Protein AF-0000000078803907 (afdb_homodimer)

Nearest PDB structures (fol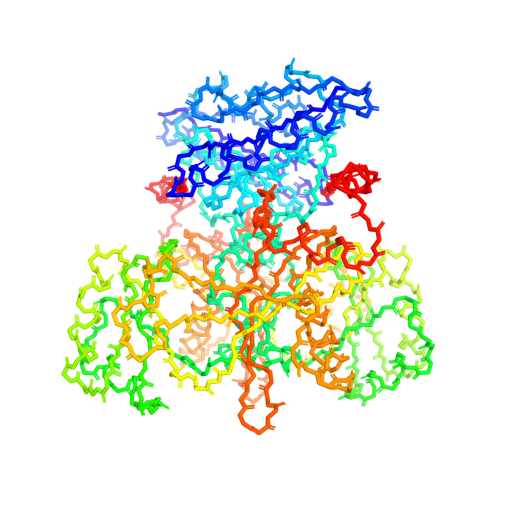dseek):
  5bpf-assembly1_B  TM=9.137E-01  e=2.387E-39  Yersinia pestis
  8evy-assembly1_B  TM=9.140E-01  e=1.406E-37  Pseudomonas aeruginosa PAO1
  3q1k-assembly2_D  TM=8.598E-01  e=1.521E-32  Salmonella enterica subsp. enterica serovar Typhimurium
  3q1k-assembly1_A  TM=8.649E-01  e=7.969E-32  Salmonella enterica subsp. enterica serovar Typhimurium
  3r5x-assembly1_B  TM=9.016E-01  e=1.492E-30  Bacillus anthracis

Structure (mmCIF, N/CA/C/O backbone):
data_AF-0000000078803907-model_v1
#
loop_
_entity.id
_entity.type
_entity.pdbx_description
1 polymer 'D-alanine--D-alanine ligase'
#
loop_
_atom_site.group_PDB
_atom_site.id
_atom_site.type_symbol
_atom_site.label_atom_id
_atom_site.label_alt_id
_atom_site.label_comp_id
_atom_site.label_asym_id
_atom_site.label_entity_id
_atom_site.label_seq_id
_atom_site.pdbx_PDB_ins_code
_atom_site.Cartn_x
_atom_site.Cartn_y
_atom_site.Cartn_z
_atom_site.occupancy
_atom_site.B_iso_or_equiv
_atom_site.auth_seq_id
_atom_site.auth_comp_id
_atom_site.auth_asym_id
_atom_site.auth_atom_id
_atom_site.pdbx_PDB_model_num
ATOM 1 N N . MET A 1 1 ? -26.812 18.094 5.645 1 97.12 1 MET A N 1
ATOM 2 C CA . MET A 1 1 ? -26.328 16.75 5.332 1 97.12 1 MET A CA 1
ATOM 3 C C . MET A 1 1 ? -26.141 15.938 6.609 1 97.12 1 MET A C 1
ATOM 5 O O . MET A 1 1 ? -26 16.5 7.695 1 97.12 1 MET A O 1
ATOM 9 N N . ARG A 1 2 ? -26.312 14.688 6.508 1 98.19 2 ARG A N 1
ATOM 10 C CA . ARG A 1 2 ? -25.984 13.766 7.586 1 98.19 2 ARG A CA 1
ATOM 11 C C . ARG A 1 2 ? -24.531 13.305 7.484 1 98.19 2 ARG A C 1
ATOM 13 O O . ARG A 1 2 ? -24.188 12.523 6.594 1 98.19 2 ARG A O 1
ATOM 20 N N . ILE A 1 3 ? -23.734 13.812 8.391 1 98.81 3 ILE A N 1
ATOM 21 C CA . ILE A 1 3 ? -22.312 13.539 8.336 1 98.81 3 ILE A CA 1
ATOM 22 C C . ILE A 1 3 ? -21.922 12.578 9.461 1 98.81 3 ILE A C 1
ATOM 24 O O . ILE A 1 3 ? -22.141 12.875 10.641 1 98.81 3 ILE A O 1
ATOM 28 N N . GLY A 1 4 ? -21.422 11.375 9.102 1 98.81 4 GLY A N 1
ATOM 29 C CA . GLY A 1 4 ? -20.875 10.469 10.109 1 98.81 4 GLY A CA 1
ATOM 30 C C . GLY A 1 4 ? -19.484 10.852 10.555 1 98.81 4 GLY A C 1
ATOM 31 O O . GLY A 1 4 ? -18.625 11.172 9.734 1 98.81 4 GLY A O 1
ATOM 32 N N . VAL A 1 5 ? -19.266 10.906 11.836 1 98.81 5 VAL A N 1
ATOM 33 C CA . VAL A 1 5 ? -17.938 11.109 12.383 1 98.81 5 VAL A CA 1
ATOM 34 C C . VAL A 1 5 ? -17.469 9.844 13.094 1 98.81 5 VAL A C 1
ATOM 36 O O . VAL A 1 5 ? -18.016 9.461 14.125 1 98.81 5 VAL A O 1
ATOM 39 N N . LEU A 1 6 ? -16.5 9.18 12.484 1 98.62 6 LEU A N 1
ATOM 40 C CA . LEU A 1 6 ? -15.883 8.008 13.102 1 98.62 6 LEU A CA 1
ATOM 41 C C . LEU A 1 6 ? -14.742 8.414 14.023 1 98.62 6 LEU A C 1
ATOM 43 O O . LEU A 1 6 ? -13.742 8.977 13.57 1 98.62 6 LEU A O 1
ATOM 47 N N . TYR A 1 7 ? -14.852 8.18 15.289 1 98 7 TYR A N 1
ATOM 48 C CA . TYR A 1 7 ? -13.844 8.555 16.266 1 98 7 TYR A CA 1
ATOM 49 C C . TYR A 1 7 ? -13.789 7.547 17.406 1 98 7 TYR A C 1
ATOM 51 O O . TYR A 1 7 ? -14.617 6.633 17.484 1 98 7 TYR A O 1
ATOM 59 N N . GLY A 1 8 ? -12.742 7.656 18.281 1 97.12 8 GLY A N 1
ATOM 60 C CA . GLY A 1 8 ? -12.539 6.699 19.359 1 97.12 8 GLY A CA 1
ATOM 61 C C . GLY A 1 8 ? -11.789 5.461 18.906 1 97.12 8 GLY A C 1
ATOM 62 O O . GLY A 1 8 ? -10.594 5.527 18.609 1 97.12 8 GLY A O 1
ATOM 63 N N . GLY A 1 9 ? -12.57 4.398 18.781 1 93.94 9 GLY A N 1
ATOM 64 C CA . GLY A 1 9 ? -11.93 3.145 18.406 1 93.94 9 GLY A CA 1
ATOM 65 C C . GLY A 1 9 ? -11.133 2.531 19.547 1 93.94 9 GLY A C 1
ATOM 66 O O . GLY A 1 9 ? -11.344 2.869 20.719 1 93.94 9 GLY A O 1
ATOM 67 N N . ASP A 1 10 ? -10.203 1.534 19.172 1 90.38 10 ASP A N 1
ATOM 68 C CA . ASP A 1 10 ? -9.539 0.764 20.219 1 90.38 10 ASP A CA 1
ATOM 69 C C . ASP A 1 10 ? -8.023 0.922 20.141 1 90.38 10 ASP A C 1
ATOM 71 O O . ASP A 1 10 ? -7.285 0.237 20.859 1 90.38 10 ASP A O 1
ATOM 75 N N . SER A 1 11 ? -7.602 1.805 19.344 1 86.56 11 SER A N 1
ATOM 76 C CA . SER A 1 11 ? -6.16 1.993 19.219 1 86.56 11 SER A CA 1
ATOM 77 C C . SER A 1 11 ? -5.594 2.68 20.469 1 86.56 11 SER A C 1
ATOM 79 O O . SER A 1 11 ? -6.348 3.16 21.312 1 86.56 11 SER A O 1
ATOM 81 N N . SER A 1 12 ? -4.262 2.738 20.578 1 83.94 12 SER A N 1
ATOM 82 C CA . SER A 1 12 ? -3.588 3.42 21.688 1 83.94 12 SER A CA 1
ATOM 83 C C . SER A 1 12 ? -3.82 4.926 21.625 1 83.94 12 SER A C 1
ATOM 85 O O . SER A 1 12 ? -3.588 5.633 22.609 1 83.94 12 SER A O 1
ATOM 87 N N . GLU A 1 13 ? -4.367 5.453 20.516 1 87.94 13 GLU A N 1
ATOM 88 C CA . GLU A 1 13 ? -4.594 6.883 20.328 1 87.94 13 GLU A CA 1
ATOM 89 C C . GLU A 1 13 ? -6.066 7.242 20.516 1 87.94 13 GLU A C 1
ATOM 91 O O . GLU A 1 13 ? -6.523 8.281 20.031 1 87.94 13 GLU A O 1
ATOM 96 N N . ARG A 1 14 ? -6.773 6.43 21.172 1 93.31 14 ARG A N 1
ATOM 97 C CA . ARG A 1 14 ? -8.211 6.602 21.375 1 93.31 14 ARG A CA 1
ATOM 98 C C . ARG A 1 14 ? -8.516 7.961 22 1 93.31 14 ARG A C 1
ATOM 100 O O . ARG A 1 14 ? -9.445 8.648 21.578 1 93.31 14 ARG A O 1
ATOM 107 N N . GLU A 1 15 ? -7.734 8.367 22.984 1 93.69 15 GLU A N 1
ATOM 108 C CA . GLU A 1 15 ? -8.031 9.594 23.719 1 93.69 15 GLU A CA 1
ATOM 109 C C . GLU A 1 15 ? -7.918 10.82 22.812 1 93.69 15 GLU A C 1
ATOM 111 O O . GLU A 1 15 ? -8.773 11.703 22.844 1 93.69 15 GLU A O 1
ATOM 116 N N . VAL A 1 16 ? -6.891 10.844 22 1 92.75 16 VAL A N 1
ATOM 117 C CA . VAL A 1 16 ? -6.723 11.938 21.047 1 92.75 16 VAL A CA 1
ATOM 118 C C . VAL A 1 16 ? -7.836 11.898 20.016 1 92.75 16 VAL A C 1
ATOM 120 O O . VAL A 1 16 ? -8.359 12.938 19.609 1 92.75 16 VAL A O 1
ATOM 123 N N . SER A 1 17 ? -8.203 10.703 19.578 1 95.94 17 SER A N 1
ATOM 124 C CA . SER A 1 17 ? -9.289 10.523 18.609 1 95.94 17 SER A CA 1
ATOM 125 C C . SER A 1 17 ? -10.602 11.062 19.156 1 95.94 17 SER A C 1
ATOM 127 O O . SER A 1 17 ? -11.336 11.766 18.453 1 95.94 17 SER A O 1
ATOM 129 N N . LEU A 1 18 ? -10.859 10.766 20.469 1 97.69 18 LEU A N 1
ATOM 130 C CA . LEU A 1 18 ? -12.086 11.242 21.094 1 97.69 18 LEU A CA 1
ATOM 131 C C . LEU A 1 18 ? -12.117 12.766 21.125 1 97.69 18 LEU A C 1
ATOM 133 O O . LEU A 1 18 ? -13.148 13.375 20.828 1 97.69 18 LEU A O 1
ATOM 137 N N . LYS A 1 19 ? -11.016 13.359 21.453 1 97.44 19 LYS A N 1
ATOM 138 C CA . LYS A 1 19 ? -10.93 14.812 21.5 1 97.44 19 LYS A CA 1
ATOM 139 C C . LYS A 1 19 ? -11.094 15.43 20.125 1 97.44 19 LYS A C 1
ATOM 141 O O . LYS A 1 19 ? -11.828 16.406 19.953 1 97.44 19 LYS A O 1
ATOM 146 N N . SER A 1 20 ? -10.398 14.852 19.141 1 97.62 20 SER A N 1
ATOM 147 C CA . SER A 1 20 ? -10.523 15.32 17.766 1 97.62 20 SER A CA 1
ATOM 148 C C . SER A 1 20 ? -11.961 15.211 17.281 1 97.62 20 SER A C 1
ATOM 150 O O . SER A 1 20 ? -12.516 16.172 16.734 1 97.62 20 SER A O 1
ATOM 152 N N . GLY A 1 21 ? -12.539 14.016 17.5 1 98.38 21 GLY A N 1
ATOM 153 C CA . GLY A 1 21 ? -13.898 13.773 17.047 1 98.38 21 GLY A CA 1
ATOM 154 C C . GLY A 1 21 ? -14.906 14.742 17.656 1 98.38 21 GLY A C 1
ATOM 155 O O . GLY A 1 21 ? -15.789 15.242 16.953 1 98.38 21 GLY A O 1
ATOM 156 N N . THR A 1 22 ? -14.75 15.008 18.922 1 98.31 22 THR A N 1
ATOM 157 C CA . THR A 1 22 ? -15.672 15.906 19.609 1 98.31 22 THR A CA 1
ATOM 158 C C . THR A 1 22 ? -15.609 17.312 19.016 1 98.31 22 THR A C 1
ATOM 160 O O . THR A 1 22 ? -16.641 17.938 18.797 1 98.31 22 THR A O 1
ATOM 163 N N . ARG A 1 23 ? -14.445 17.797 18.75 1 98.38 23 ARG A N 1
ATOM 164 C CA . ARG A 1 23 ? -14.273 19.125 18.188 1 98.38 23 ARG A CA 1
ATOM 165 C C . ARG A 1 23 ? -14.812 19.172 16.75 1 98.38 23 ARG A C 1
ATOM 167 O O . ARG A 1 23 ? -15.453 20.156 16.359 1 98.38 23 ARG A O 1
ATOM 174 N N . ILE A 1 24 ? -14.578 18.141 15.992 1 98.69 24 ILE A N 1
ATOM 175 C CA . ILE A 1 24 ? -15.062 18.031 14.617 1 98.69 24 ILE A CA 1
ATOM 176 C C . ILE A 1 24 ? -16.594 18.031 14.602 1 98.69 24 ILE A C 1
ATOM 178 O O . ILE A 1 24 ? -17.203 18.734 13.805 1 98.69 24 ILE A O 1
ATOM 182 N N . ILE A 1 25 ? -17.172 17.266 15.5 1 98.75 25 ILE A N 1
ATOM 183 C CA . ILE A 1 25 ? -18.625 17.156 15.602 1 98.75 25 ILE A CA 1
ATOM 184 C C . ILE A 1 25 ? -19.219 18.547 15.867 1 98.75 25 ILE A C 1
ATOM 186 O O . ILE A 1 25 ? -20.172 18.953 15.203 1 98.75 25 ILE A O 1
ATOM 190 N N . ALA A 1 26 ? -18.641 19.25 16.828 1 98.69 26 ALA A N 1
ATOM 191 C CA . ALA A 1 26 ? -19.125 20.594 17.172 1 98.69 26 ALA A CA 1
ATOM 192 C C . ALA A 1 26 ? -19.078 21.516 15.953 1 98.69 26 ALA A C 1
ATOM 194 O O . ALA A 1 26 ? -20 22.281 15.703 1 98.69 26 ALA A O 1
ATOM 195 N N . ALA A 1 27 ? -18.016 21.453 15.219 1 98.69 27 ALA A N 1
ATOM 196 C CA . ALA A 1 27 ? -17.844 22.281 14.031 1 98.69 27 ALA A CA 1
ATOM 197 C C . ALA A 1 27 ? -18.875 21.922 12.953 1 98.69 27 ALA A C 1
ATOM 199 O O . ALA A 1 27 ? -19.469 22.812 12.344 1 98.69 27 ALA A O 1
ATOM 200 N N . ILE A 1 28 ? -19.078 20.625 12.711 1 98.75 28 ILE A N 1
ATOM 201 C CA . ILE A 1 28 ? -20.047 20.156 11.719 1 98.75 28 ILE A CA 1
ATOM 202 C C . ILE A 1 28 ? -21.438 20.672 12.062 1 98.75 28 ILE A C 1
ATOM 204 O O . ILE A 1 28 ? -22.156 21.172 11.188 1 98.75 28 ILE A O 1
ATOM 208 N N . GLU A 1 29 ? -21.75 20.578 13.305 1 98.75 29 GLU A N 1
ATOM 209 C CA . GLU A 1 29 ? -23.062 21.047 13.75 1 98.75 29 GLU A CA 1
ATOM 210 C C . GLU A 1 29 ? -23.188 22.562 13.617 1 98.75 29 GLU A C 1
ATOM 212 O O . GLU A 1 29 ? -24.234 23.078 13.219 1 98.75 29 GLU A O 1
ATOM 217 N N . SER A 1 30 ? -22.156 23.266 13.922 1 98.5 30 SER A N 1
ATOM 218 C CA . SER A 1 30 ? -22.172 24.719 13.805 1 98.5 30 SER A CA 1
ATOM 219 C C . SER A 1 30 ? -22.344 25.156 12.352 1 98.5 30 SER A C 1
ATOM 221 O O . SER A 1 30 ? -22.828 26.25 12.086 1 98.5 30 SER A O 1
ATOM 223 N N . LEU A 1 31 ? -21.969 24.328 11.414 1 98.25 31 LEU A N 1
ATOM 224 C CA . LEU A 1 31 ? -22.078 24.609 9.984 1 98.25 31 LEU A CA 1
ATOM 225 C C . LEU A 1 31 ? -23.469 24.25 9.461 1 98.25 31 LEU A C 1
ATOM 227 O O . LEU A 1 31 ? -23.75 24.422 8.273 1 98.25 31 LEU A O 1
ATOM 231 N N . GLY A 1 32 ? -24.281 23.672 10.336 1 98.31 32 GLY A N 1
ATOM 232 C CA . GLY A 1 32 ? -25.672 23.438 9.984 1 98.31 32 GLY A CA 1
ATOM 233 C C . GLY A 1 32 ? -25.938 22 9.547 1 98.31 32 GLY A C 1
ATOM 234 O O . GLY A 1 32 ? -27.016 21.688 9.047 1 98.31 32 GLY A O 1
ATOM 235 N N . HIS A 1 33 ? -24.969 21.109 9.727 1 98.5 33 HIS A N 1
ATOM 236 C CA . HIS A 1 33 ? -25.141 19.703 9.375 1 98.5 33 HIS A CA 1
ATOM 237 C C . HIS A 1 33 ? -25.516 18.875 10.594 1 98.5 33 HIS A C 1
ATOM 239 O O . HIS A 1 33 ? -25.453 19.359 11.727 1 98.5 33 HIS A O 1
ATOM 245 N N . GLU A 1 34 ? -26.047 17.703 10.328 1 98.62 34 GLU A N 1
ATOM 246 C CA . GLU A 1 34 ? -26.281 16.719 11.375 1 98.62 34 GLU A CA 1
ATOM 247 C C . GLU A 1 34 ? -25.062 15.797 11.547 1 98.62 34 GLU A C 1
ATOM 249 O O . GLU A 1 34 ? -24.688 15.086 10.609 1 98.62 34 GLU A O 1
ATOM 254 N N . ALA A 1 35 ? -24.516 15.852 12.695 1 98.62 35 ALA A N 1
ATOM 255 C CA . ALA A 1 35 ? -23.359 14.984 12.969 1 98.62 35 ALA A CA 1
ATOM 256 C C . ALA A 1 35 ? -23.812 13.68 13.625 1 98.62 35 ALA A C 1
ATOM 258 O O . ALA A 1 35 ? -24.484 13.695 14.664 1 98.62 35 ALA A O 1
ATOM 259 N N . ILE A 1 36 ? -23.531 12.555 13.039 1 98.62 36 ILE A N 1
ATOM 260 C CA . ILE A 1 36 ? -23.797 11.234 13.602 1 98.62 36 ILE A CA 1
ATOM 261 C C . ILE A 1 36 ? -22.531 10.703 14.281 1 98.62 36 ILE A C 1
ATOM 263 O O . ILE A 1 36 ? -21.484 10.562 13.641 1 98.62 36 ILE A O 1
ATOM 267 N N . HIS A 1 37 ? -22.609 10.445 15.562 1 98.19 37 HIS A N 1
ATOM 268 C CA . HIS A 1 37 ? -21.484 10 16.375 1 98.19 37 HIS A CA 1
ATOM 269 C C . HIS A 1 37 ? -21.25 8.5 16.234 1 98.19 37 HIS A C 1
ATOM 271 O O . HIS A 1 37 ? -22.094 7.695 16.625 1 98.19 37 HIS A O 1
ATOM 277 N N . LEU A 1 38 ? -20.109 8.148 15.688 1 98.19 38 LEU A N 1
ATOM 278 C CA . LEU A 1 38 ? -19.844 6.738 15.414 1 98.19 38 LEU A CA 1
ATOM 279 C C . LEU A 1 38 ? -18.516 6.305 16.031 1 98.19 38 LEU A C 1
ATOM 281 O O . LEU A 1 38 ? -17.453 6.656 15.516 1 98.19 38 LEU A O 1
ATOM 285 N N . ASP A 1 39 ? -18.562 5.57 17.125 1 97.75 39 ASP A N 1
ATOM 286 C CA . ASP A 1 39 ? -17.406 4.949 17.75 1 97.75 39 ASP A CA 1
ATOM 287 C C . ASP A 1 39 ? -17.391 3.445 17.484 1 97.75 39 ASP A C 1
ATOM 289 O O . ASP A 1 39 ? -18.188 2.701 18.047 1 97.75 39 ASP A O 1
ATOM 293 N N . PRO A 1 40 ? -16.406 3.006 16.75 1 96 40 PRO A N 1
ATOM 294 C CA . PRO A 1 40 ? -16.375 1.59 16.375 1 96 40 PRO A CA 1
ATOM 295 C C . PRO A 1 40 ? -16.281 0.664 17.578 1 96 40 PRO A C 1
ATOM 297 O O . PRO A 1 40 ? -16.547 -0.537 17.469 1 96 40 PRO A O 1
ATOM 300 N N . ARG A 1 41 ? -15.844 1.144 18.703 1 95 41 ARG A N 1
ATOM 301 C CA . ARG A 1 41 ? -15.836 0.331 19.906 1 95 41 ARG A CA 1
ATOM 302 C C . ARG A 1 41 ? -17.25 -0.089 20.297 1 95 41 ARG A C 1
ATOM 304 O O . ARG A 1 41 ? -17.453 -1.164 20.875 1 95 41 ARG A O 1
ATOM 311 N N . TYR A 1 42 ? -18.219 0.707 19.891 1 95.94 42 TYR A N 1
ATOM 312 C CA . TYR A 1 42 ? -19.562 0.482 20.422 1 95.94 42 TYR A CA 1
ATOM 313 C C . TYR A 1 42 ? -20.547 0.197 19.281 1 95.94 42 TYR A C 1
ATOM 315 O O . TYR A 1 42 ? -21.75 0.015 19.531 1 95.94 42 TYR A O 1
ATOM 323 N N . ILE A 1 43 ? -20.047 0.201 18.094 1 93.88 43 ILE A N 1
ATOM 324 C CA . ILE A 1 43 ? -20.922 -0.107 16.969 1 93.88 43 ILE A CA 1
ATOM 325 C C . ILE A 1 43 ? -20.297 -1.173 16.078 1 93.88 43 ILE A C 1
ATOM 327 O O . ILE A 1 43 ? -19.078 -1.378 16.125 1 93.88 43 ILE A O 1
ATOM 331 N N . ASP A 1 44 ? -21.172 -1.794 15.297 1 92.88 44 ASP A N 1
ATOM 332 C CA . ASP A 1 44 ? -20.719 -2.711 14.258 1 92.88 44 ASP A CA 1
ATOM 333 C C . ASP A 1 44 ? -20.484 -1.973 12.938 1 92.88 44 ASP A C 1
ATOM 335 O O . ASP A 1 44 ? -21.438 -1.596 12.25 1 92.88 44 ASP A O 1
ATOM 339 N N . LEU A 1 45 ? -19.297 -1.823 12.578 1 92.81 45 LEU A N 1
ATOM 340 C CA . LEU A 1 45 ? -18.906 -1.057 11.391 1 92.81 45 LEU A CA 1
ATOM 341 C C . LEU A 1 45 ? -19.547 -1.642 10.133 1 92.81 45 LEU A C 1
ATOM 343 O O . LEU A 1 45 ? -19.812 -0.916 9.172 1 92.81 45 LEU A O 1
ATOM 347 N N . SER A 1 46 ? -19.75 -2.918 10.164 1 89.81 46 SER A N 1
ATOM 348 C CA . SER A 1 46 ? -20.312 -3.562 8.984 1 89.81 46 SER A CA 1
ATOM 349 C C . SER A 1 46 ? -21.734 -3.074 8.719 1 89.81 46 SER A C 1
ATOM 351 O O . SER A 1 46 ? -22.281 -3.285 7.637 1 89.81 46 SER A O 1
ATOM 353 N N . MET A 1 47 ? -22.344 -2.379 9.641 1 90.75 47 MET A N 1
ATOM 354 C CA . MET A 1 47 ? -23.719 -1.903 9.516 1 90.75 47 MET A CA 1
ATOM 355 C C . MET A 1 47 ? -23.75 -0.41 9.211 1 90.75 47 MET A C 1
ATOM 357 O O . MET A 1 47 ? -24.797 0.229 9.328 1 90.75 47 MET A O 1
ATOM 361 N N . LEU A 1 48 ? -22.688 0.119 8.812 1 94.19 48 LEU A N 1
ATOM 362 C CA . LEU A 1 48 ? -22.547 1.553 8.586 1 94.19 48 LEU A CA 1
ATOM 363 C C . LEU A 1 48 ? -23.562 2.031 7.543 1 94.19 48 LEU A C 1
ATOM 365 O O . LEU A 1 48 ? -24.031 3.166 7.617 1 94.19 48 LEU A O 1
ATOM 369 N N . GLY A 1 49 ? -23.906 1.15 6.625 1 93.31 49 GLY A N 1
ATOM 370 C CA . GLY A 1 49 ? -24.844 1.506 5.566 1 93.31 49 GLY A CA 1
ATOM 371 C C . GLY A 1 49 ? -26.219 1.9 6.082 1 93.31 49 GLY A C 1
ATOM 372 O O . GLY A 1 49 ? -26.922 2.691 5.453 1 93.31 49 GLY A O 1
ATOM 373 N N . PHE A 1 50 ? -26.562 1.462 7.207 1 93.75 50 PHE A N 1
ATOM 374 C CA . PHE A 1 50 ? -27.891 1.672 7.758 1 93.75 50 PHE A CA 1
ATOM 375 C C . PHE A 1 50 ? -28.031 3.082 8.32 1 93.75 50 PHE A C 1
ATOM 377 O O . PHE A 1 50 ? -29.141 3.555 8.555 1 93.75 50 PHE A O 1
ATOM 384 N N . TYR A 1 51 ? -26.953 3.795 8.461 1 95.69 51 TYR A N 1
ATOM 385 C CA . TYR A 1 51 ? -26.984 5.145 9.008 1 95.69 51 TYR A CA 1
ATOM 386 C C . TYR A 1 51 ? -27.344 6.164 7.93 1 95.69 51 TYR A C 1
ATOM 388 O O . TYR A 1 51 ? -27.656 7.316 8.234 1 95.69 51 TYR A O 1
ATOM 396 N N . LYS A 1 52 ? -27.328 5.785 6.664 1 96.75 52 LYS A N 1
ATOM 397 C CA . LYS A 1 52 ? -27.703 6.637 5.539 1 96.75 52 LYS A CA 1
ATOM 398 C C . LYS A 1 52 ? -26.906 7.945 5.559 1 96.75 52 LYS A C 1
ATOM 400 O O . LYS A 1 52 ? -27.484 9.031 5.492 1 96.75 52 LYS A O 1
ATOM 405 N N . LEU A 1 53 ? -25.641 7.82 5.59 1 98.5 53 LEU A N 1
ATOM 406 C CA . LEU A 1 53 ? -24.734 8.961 5.699 1 98.5 53 LEU A CA 1
ATOM 407 C C . LEU A 1 53 ? -24.453 9.57 4.328 1 98.5 53 LEU A C 1
ATOM 409 O O . LEU A 1 53 ? -24.297 8.844 3.344 1 98.5 53 LEU A O 1
ATOM 413 N N . ASP A 1 54 ? -24.391 10.914 4.32 1 98.69 54 ASP A N 1
ATOM 414 C CA . ASP A 1 54 ? -24 11.609 3.096 1 98.69 54 ASP A CA 1
ATOM 415 C C . ASP A 1 54 ? -22.484 11.602 2.912 1 98.69 54 ASP A C 1
ATOM 417 O O . ASP A 1 54 ? -22 11.461 1.792 1 98.69 54 ASP A O 1
ATOM 421 N N . LYS A 1 55 ? -21.781 11.781 3.969 1 98.75 55 LYS A N 1
ATOM 422 C CA . LYS A 1 55 ? -20.328 11.789 4.027 1 98.75 55 LYS A CA 1
ATOM 423 C C . LYS A 1 55 ? -19.828 11.273 5.379 1 98.75 55 LYS A C 1
ATOM 425 O O . LYS A 1 55 ? -20.578 11.234 6.352 1 98.75 55 LYS A O 1
ATOM 430 N N . VAL A 1 56 ? -18.578 10.891 5.371 1 98.75 56 VAL A N 1
ATOM 431 C CA . VAL A 1 56 ? -17.984 10.43 6.625 1 98.75 56 VAL A CA 1
ATOM 432 C C . VAL A 1 56 ? -16.672 11.164 6.879 1 98.75 56 VAL A C 1
ATOM 434 O O . VAL A 1 56 ? -15.844 11.281 5.977 1 98.75 56 VAL A O 1
ATOM 437 N N . PHE A 1 57 ? -16.516 11.742 8.047 1 98.75 57 PHE A N 1
ATOM 438 C CA . PHE A 1 57 ? -15.25 12.234 8.562 1 98.75 57 PHE A CA 1
ATOM 439 C C . PHE A 1 57 ? -14.555 11.18 9.414 1 98.75 57 PHE A C 1
ATOM 441 O O . PHE A 1 57 ? -15.031 10.836 10.5 1 98.75 57 PHE A O 1
ATOM 448 N N . ILE A 1 58 ? -13.484 10.68 8.953 1 98.31 58 ILE A N 1
ATOM 449 C CA . ILE A 1 58 ? -12.742 9.656 9.695 1 98.31 58 ILE A CA 1
ATOM 450 C C . ILE A 1 58 ? -11.773 10.328 10.664 1 98.31 58 ILE A C 1
ATOM 452 O O . ILE A 1 58 ? -10.734 10.844 10.258 1 98.31 58 ILE A O 1
ATOM 456 N N . ALA A 1 59 ? -12.102 10.312 11.875 1 97.88 59 ALA A N 1
ATOM 457 C CA . ALA A 1 59 ? -11.258 10.859 12.93 1 97.88 59 ALA A CA 1
ATOM 458 C C . ALA A 1 59 ? -10.734 9.742 13.836 1 97.88 59 ALA A C 1
ATOM 460 O O . ALA A 1 59 ? -10.648 9.914 15.055 1 97.88 59 ALA A O 1
ATOM 461 N N . LEU A 1 60 ? -10.531 8.555 13.266 1 95.94 60 LEU A N 1
ATOM 462 C CA . LEU A 1 60 ? -9.922 7.41 13.938 1 95.94 60 LEU A CA 1
ATOM 463 C C . LEU A 1 60 ? -8.406 7.422 13.766 1 95.94 60 LEU A C 1
ATOM 465 O O . LEU A 1 60 ? -7.902 7.211 12.664 1 95.94 60 LEU A O 1
ATOM 469 N N . HIS A 1 61 ? -7.738 7.648 14.859 1 91.19 61 HIS A N 1
ATOM 470 C CA . HIS A 1 61 ? -6.281 7.695 14.797 1 91.19 61 HIS A CA 1
ATOM 471 C C . HIS A 1 61 ? -5.672 6.312 15.016 1 91.19 61 HIS A C 1
ATOM 473 O O . HIS A 1 61 ? -6.082 5.59 15.922 1 91.19 61 HIS A O 1
ATOM 479 N N . GLY A 1 62 ? -4.812 5.977 14.164 1 85.25 62 GLY A N 1
ATOM 480 C CA . GLY A 1 62 ? -4.145 4.691 14.273 1 85.25 62 GLY A CA 1
ATOM 481 C C . GLY A 1 62 ? -5.035 3.521 13.891 1 85.25 62 GLY A C 1
ATOM 482 O O . GLY A 1 62 ? -6.246 3.682 13.727 1 85.25 62 GLY A O 1
ATOM 483 N N . GLY A 1 63 ? -4.402 2.398 13.68 1 87.44 63 GLY A N 1
ATOM 484 C CA . GLY A 1 63 ? -5.113 1.143 13.5 1 87.44 63 GLY A CA 1
ATOM 485 C C . GLY A 1 63 ? -6.082 1.172 12.328 1 87.44 63 GLY A C 1
ATOM 486 O O . GLY A 1 63 ? -5.707 1.551 11.219 1 87.44 63 GLY A O 1
ATOM 487 N N . MET A 1 64 ? -7.344 0.889 12.609 1 90.69 64 MET A N 1
ATOM 488 C CA . MET A 1 64 ? -8.344 0.668 11.57 1 90.69 64 MET A CA 1
ATOM 489 C C . MET A 1 64 ? -8.664 1.967 10.836 1 90.69 64 MET A C 1
ATOM 491 O O . MET A 1 64 ? -9.062 1.943 9.672 1 90.69 64 MET A O 1
ATOM 495 N N . GLY A 1 65 ? -8.422 3.055 11.469 1 92.94 65 GLY A N 1
ATOM 496 C CA . GLY A 1 65 ? -8.711 4.328 10.828 1 92.94 65 GLY A CA 1
ATOM 497 C C . GLY A 1 65 ? -7.691 4.703 9.766 1 92.94 65 GLY A C 1
ATOM 498 O O . GLY A 1 65 ? -8.016 5.43 8.82 1 92.94 65 GLY A O 1
ATOM 499 N N . GLU A 1 66 ? -6.5 4.211 9.922 1 93.75 66 GLU A N 1
ATOM 500 C CA . GLU A 1 66 ? -5.41 4.656 9.055 1 93.75 66 GLU A CA 1
ATOM 501 C C . GLU A 1 66 ? -4.832 3.49 8.258 1 93.75 66 GLU A C 1
ATOM 503 O O . GLU A 1 66 ? -3.854 3.658 7.523 1 93.75 66 GLU A O 1
ATOM 508 N N . SER A 1 67 ? -5.5 2.334 8.32 1 93.81 67 SER A N 1
ATOM 509 C CA . SER A 1 67 ? -4.965 1.144 7.672 1 93.81 67 SER A CA 1
ATOM 510 C C . SER A 1 67 ? -5.637 0.904 6.324 1 93.81 67 SER A C 1
ATOM 512 O O . SER A 1 67 ? -5.277 -0.028 5.602 1 93.81 67 SER A O 1
ATOM 514 N N . GLY A 1 68 ? -6.609 1.671 5.977 1 96.12 68 GLY A N 1
ATOM 515 C CA . GLY A 1 68 ? -7.336 1.493 4.73 1 96.12 68 GLY A CA 1
ATOM 516 C C . GLY A 1 68 ? -8.625 0.714 4.895 1 96.12 68 GLY A C 1
ATOM 517 O O . GLY A 1 68 ? -9.453 0.665 3.98 1 96.12 68 GLY A O 1
ATOM 518 N N . HIS A 1 69 ? -8.867 0.142 6.094 1 96.44 69 HIS A N 1
ATOM 519 C CA . HIS A 1 69 ? -10.016 -0.729 6.312 1 96.44 69 HIS A CA 1
ATOM 520 C C . HIS A 1 69 ? -11.32 0.062 6.289 1 96.44 69 HIS A C 1
ATOM 522 O O . HIS A 1 69 ? -12.266 -0.306 5.582 1 96.44 69 HIS A O 1
ATOM 528 N N . VAL A 1 70 ? -11.344 1.159 7.027 1 96.88 70 VAL A N 1
ATOM 529 C CA . VAL A 1 70 ? -12.547 1.979 7.043 1 96.88 70 VAL A CA 1
ATOM 530 C C . VAL A 1 70 ? -12.781 2.578 5.656 1 96.88 70 VAL A C 1
ATOM 532 O O . VAL A 1 70 ? -13.914 2.617 5.176 1 96.88 70 VAL A O 1
ATOM 535 N N . GLN A 1 71 ? -11.734 3.012 5.012 1 97.69 71 GLN A N 1
ATOM 536 C CA . GLN A 1 71 ? -11.812 3.547 3.656 1 97.69 71 GLN A CA 1
ATOM 537 C C . GLN A 1 71 ? -12.438 2.535 2.701 1 97.69 71 GLN A C 1
ATOM 539 O O . GLN A 1 71 ? -13.305 2.883 1.901 1 97.69 71 GLN A O 1
ATOM 544 N N . SER A 1 72 ? -12 1.333 2.861 1 96.81 72 SER A N 1
ATOM 545 C CA . SER A 1 72 ? -12.5 0.257 2.014 1 96.81 72 SER A CA 1
ATOM 546 C C . SER A 1 72 ? -14.008 0.063 2.201 1 96.81 72 SER A C 1
ATOM 548 O O . SER A 1 72 ? -14.75 -0.059 1.224 1 96.81 72 SER A O 1
ATOM 550 N N . LEU A 1 73 ? -14.383 -0.023 3.414 1 96.88 73 LEU A N 1
ATOM 551 C CA . LEU A 1 73 ? -15.797 -0.195 3.711 1 96.88 73 LEU A CA 1
ATOM 552 C C . LEU A 1 73 ? -16.625 0.942 3.117 1 96.88 73 LEU A C 1
ATOM 554 O O . LEU A 1 73 ? -17.672 0.706 2.514 1 96.88 73 LEU A O 1
ATOM 558 N N . LEU A 1 74 ? -16.141 2.119 3.242 1 98.12 74 LEU A N 1
ATOM 559 C CA . LEU A 1 74 ? -16.859 3.281 2.73 1 98.12 74 LEU A CA 1
ATOM 560 C C . LEU A 1 74 ? -16.906 3.268 1.206 1 98.12 74 LEU A C 1
ATOM 562 O O . LEU A 1 74 ? -17.891 3.678 0.602 1 98.12 74 LEU A O 1
ATOM 566 N N . ASP A 1 75 ? -15.859 2.822 0.57 1 97.31 75 ASP A N 1
ATOM 567 C CA . ASP A 1 75 ? -15.875 2.643 -0.878 1 97.31 75 ASP A CA 1
ATOM 568 C C . ASP A 1 75 ? -16.938 1.638 -1.296 1 97.31 75 ASP A C 1
ATOM 570 O O . ASP A 1 75 ? -17.688 1.881 -2.244 1 97.31 75 ASP A O 1
ATOM 574 N N . ILE A 1 76 ? -16.938 0.544 -0.589 1 96 76 ILE A N 1
ATOM 575 C CA . ILE A 1 76 ? -17.906 -0.51 -0.893 1 96 76 ILE A CA 1
ATOM 576 C C . ILE A 1 76 ? -19.312 0.033 -0.756 1 96 76 ILE A C 1
ATOM 578 O O . ILE A 1 76 ? -20.188 -0.272 -1.576 1 96 76 ILE A O 1
ATOM 582 N N . LEU A 1 77 ? -19.531 0.882 0.209 1 96.75 77 LEU A N 1
ATOM 583 C CA . LEU A 1 77 ? -20.859 1.447 0.484 1 96.75 77 LEU A CA 1
ATOM 584 C C . LEU A 1 77 ? -21.109 2.678 -0.381 1 96.75 77 LEU A C 1
ATOM 586 O O . LEU A 1 77 ? -22.219 3.225 -0.38 1 96.75 77 LEU A O 1
ATOM 590 N N . GLN A 1 78 ? -20.078 3.121 -1.034 1 96.94 78 GLN A N 1
ATOM 591 C CA . GLN A 1 78 ? -20.141 4.309 -1.879 1 96.94 78 GLN A CA 1
ATOM 592 C C . GLN A 1 78 ? -20.547 5.539 -1.07 1 96.94 78 GLN A C 1
ATOM 594 O O . GLN A 1 78 ? -21.422 6.305 -1.491 1 96.94 78 GLN A O 1
ATOM 599 N N . ILE A 1 79 ? -20 5.645 0.059 1 98.31 79 ILE A N 1
ATOM 600 C CA . ILE A 1 79 ? -20.141 6.824 0.901 1 98.31 79 ILE A CA 1
ATOM 601 C C . ILE A 1 79 ? -18.875 7.68 0.825 1 98.31 79 ILE A C 1
ATOM 603 O O . ILE A 1 79 ? -17.797 7.227 1.197 1 98.31 79 ILE A O 1
ATOM 607 N N . PRO A 1 80 ? -18.984 8.93 0.345 1 98.62 80 PRO A N 1
ATOM 608 C CA . PRO A 1 80 ? -17.797 9.789 0.292 1 98.62 80 PRO A CA 1
ATOM 609 C C . PRO A 1 80 ? -17.172 10.016 1.667 1 98.62 80 PRO A C 1
ATOM 611 O O . PRO A 1 80 ? -17.891 10.141 2.662 1 98.62 80 PRO A O 1
ATOM 614 N N . TYR A 1 81 ? -15.898 10.031 1.718 1 98.75 81 TYR A N 1
ATOM 615 C CA . TYR A 1 81 ? -15.195 10.281 2.967 1 98.75 81 TYR A CA 1
ATOM 616 C C . TYR A 1 81 ? -14.016 11.219 2.746 1 98.75 81 TYR A C 1
ATOM 618 O O . TYR A 1 81 ? -13.578 11.422 1.611 1 98.75 81 TYR A O 1
ATOM 626 N N . ILE A 1 82 ? -13.531 11.758 3.832 1 97.94 82 ILE A N 1
ATOM 627 C CA . ILE A 1 82 ? -12.438 12.727 3.811 1 97.94 82 ILE A CA 1
ATOM 628 C C . ILE A 1 82 ? -11.102 11.984 3.842 1 97.94 82 ILE A C 1
ATOM 630 O O . ILE A 1 82 ? -10.883 11.117 4.691 1 97.94 82 ILE A O 1
ATOM 634 N N . GLY A 1 83 ? -10.211 12.375 2.865 1 97.81 83 GLY A N 1
ATOM 635 C CA . GLY A 1 83 ? -8.828 11.938 2.992 1 97.81 83 GLY A CA 1
ATOM 636 C C . GLY A 1 83 ? -8.453 10.836 2.02 1 97.81 83 GLY A C 1
ATOM 637 O O . GLY A 1 83 ? -9.141 10.633 1.012 1 97.81 83 GLY A O 1
ATOM 638 N N . SER A 1 84 ? -7.375 10.219 2.287 1 98 84 SER A N 1
ATOM 639 C CA . SER A 1 84 ? -6.715 9.273 1.396 1 98 84 SER A CA 1
ATOM 640 C C . SER A 1 84 ? -7.496 7.965 1.31 1 98 84 SER A C 1
ATOM 642 O O . SER A 1 84 ? -8.203 7.59 2.252 1 98 84 SER A O 1
ATOM 644 N N . GLY A 1 85 ? -7.352 7.27 0.196 1 97.44 85 GLY A N 1
ATOM 645 C CA . GLY A 1 85 ? -8.008 5.992 -0.039 1 97.44 85 GLY A CA 1
ATOM 646 C C . GLY A 1 85 ? -7.254 4.816 0.548 1 97.44 85 GLY A C 1
ATOM 647 O O . GLY A 1 85 ? -6.352 4.996 1.37 1 97.44 85 GLY A O 1
ATOM 648 N N . VAL A 1 86 ? -7.578 3.65 0.118 1 96.88 86 VAL A N 1
ATOM 649 C CA . VAL A 1 86 ? -7.125 2.389 0.694 1 96.88 86 VAL A CA 1
ATOM 650 C C . VAL A 1 86 ? -5.613 2.256 0.524 1 96.88 86 VAL A C 1
ATOM 652 O O . VAL A 1 86 ? -4.891 2.043 1.499 1 96.88 86 VAL A O 1
ATOM 655 N N . LEU A 1 87 ? -5.125 2.41 -0.647 1 96.44 87 LEU A N 1
ATOM 656 C CA . LEU A 1 87 ? -3.713 2.193 -0.951 1 96.44 87 LEU A CA 1
ATOM 657 C C . LEU A 1 87 ? -2.832 3.15 -0.157 1 96.44 87 LEU A C 1
ATOM 659 O O . LEU A 1 87 ? -1.929 2.719 0.562 1 96.44 87 LEU A O 1
ATOM 663 N N . ALA A 1 88 ? -3.123 4.406 -0.249 1 97.62 88 ALA A N 1
ATOM 664 C CA . ALA A 1 88 ? -2.312 5.418 0.427 1 97.62 88 ALA A CA 1
ATOM 665 C C . ALA A 1 88 ? -2.359 5.234 1.94 1 97.62 88 ALA A C 1
ATOM 667 O O . ALA A 1 88 ? -1.34 5.379 2.621 1 97.62 88 ALA A O 1
ATOM 668 N N . SER A 1 89 ? -3.541 4.918 2.475 1 96.94 89 SER A N 1
ATOM 669 C CA . SER A 1 89 ? -3.674 4.684 3.908 1 96.94 89 SER A CA 1
ATOM 670 C C . SER A 1 89 ? -2.854 3.475 4.352 1 96.94 89 SER A C 1
ATOM 672 O O . SER A 1 89 ? -2.066 3.562 5.293 1 96.94 89 SER A O 1
ATOM 674 N N . ALA A 1 90 ? -2.992 2.426 3.619 1 95.5 90 ALA A N 1
ATOM 675 C CA . ALA A 1 90 ? -2.305 1.188 3.975 1 95.5 90 ALA A CA 1
ATOM 676 C C . ALA A 1 90 ? -0.79 1.364 3.912 1 95.5 90 ALA A C 1
ATOM 678 O O . ALA A 1 90 ? -0.068 0.915 4.805 1 95.5 90 ALA A O 1
ATOM 679 N N . ILE A 1 91 ? -0.314 2.027 2.887 1 96.88 91 ILE A N 1
ATOM 680 C CA . ILE A 1 91 ? 1.117 2.26 2.729 1 96.88 91 ILE A CA 1
ATOM 681 C C . ILE A 1 91 ? 1.622 3.16 3.854 1 96.88 91 ILE A C 1
ATOM 683 O O . ILE A 1 91 ? 2.643 2.865 4.48 1 96.88 91 ILE A O 1
ATOM 687 N N . SER A 1 92 ? 0.877 4.191 4.098 1 96.38 92 SER A N 1
ATOM 688 C CA . SER A 1 92 ? 1.345 5.23 5.008 1 96.38 92 SER A CA 1
ATOM 689 C C . SER A 1 92 ? 1.445 4.711 6.438 1 96.38 92 SER A C 1
ATOM 691 O O . SER A 1 92 ? 2.307 5.148 7.203 1 96.38 92 SER A O 1
ATOM 693 N N . LEU A 1 93 ? 0.606 3.785 6.773 1 92.88 93 LEU A N 1
ATOM 694 C CA . LEU A 1 93 ? 0.655 3.219 8.117 1 92.88 93 LEU A CA 1
ATOM 695 C C . LEU A 1 93 ? 1.866 2.307 8.273 1 92.88 93 LEU A C 1
ATOM 697 O O . LEU A 1 93 ? 2.346 2.096 9.391 1 92.88 93 LEU A O 1
ATOM 701 N N . ASN A 1 94 ? 2.318 1.777 7.188 1 93.19 94 ASN A N 1
ATOM 702 C CA . ASN A 1 94 ? 3.471 0.881 7.195 1 93.19 94 ASN A CA 1
ATOM 703 C C . ASN A 1 94 ? 4.777 1.646 7.004 1 93.19 94 ASN A C 1
ATOM 705 O O . ASN A 1 94 ? 5.109 2.049 5.887 1 93.19 94 ASN A O 1
ATOM 709 N N . LYS A 1 95 ? 5.566 1.733 8.031 1 91.94 95 LYS A N 1
ATOM 710 C CA . LYS A 1 95 ? 6.766 2.566 8.039 1 91.94 95 LYS A CA 1
ATOM 711 C C . LYS A 1 95 ? 7.766 2.105 6.98 1 91.94 95 LYS A C 1
ATOM 713 O O . LYS A 1 95 ? 8.414 2.928 6.332 1 91.94 95 LYS A O 1
ATOM 718 N N . LEU A 1 96 ? 7.855 0.841 6.832 1 96 96 LEU A N 1
ATOM 719 C CA . LEU A 1 96 ? 8.812 0.303 5.875 1 96 96 LEU A CA 1
ATOM 720 C C . LEU A 1 96 ? 8.391 0.624 4.445 1 96 96 LEU A C 1
ATOM 722 O O . LEU A 1 96 ? 9.195 1.14 3.66 1 96 96 LEU A O 1
ATOM 726 N N . LYS A 1 97 ? 7.117 0.353 4.086 1 97.69 97 LYS A N 1
ATOM 727 C CA . LYS A 1 97 ? 6.637 0.6 2.73 1 97.69 97 LYS A CA 1
ATOM 728 C C . LYS A 1 97 ? 6.699 2.084 2.387 1 97.69 97 LYS A C 1
ATOM 730 O O . LYS A 1 97 ? 7.035 2.453 1.259 1 97.69 97 LYS A O 1
ATOM 735 N N . THR A 1 98 ? 6.406 2.898 3.357 1 97.56 98 THR A N 1
ATOM 736 C CA . THR A 1 98 ? 6.512 4.34 3.158 1 97.56 98 THR A CA 1
ATOM 737 C C . THR A 1 98 ? 7.941 4.73 2.783 1 97.56 98 THR A C 1
ATOM 739 O O . THR A 1 98 ? 8.156 5.438 1.796 1 97.56 98 THR A O 1
ATOM 742 N N . LYS A 1 99 ? 8.906 4.242 3.506 1 97.94 99 LYS A N 1
ATOM 743 C CA . LYS A 1 99 ? 10.312 4.562 3.271 1 97.94 99 LYS A CA 1
ATOM 744 C C . LYS A 1 99 ? 10.781 4.035 1.918 1 97.94 99 LYS A C 1
ATOM 746 O O . LYS A 1 99 ? 11.516 4.715 1.201 1 97.94 99 LYS A O 1
ATOM 751 N N . GLU A 1 100 ? 10.344 2.834 1.629 1 98.5 100 GLU A N 1
ATOM 752 C CA . GLU A 1 100 ? 10.727 2.236 0.352 1 98.5 100 GLU A CA 1
ATOM 753 C C . GLU A 1 100 ? 10.227 3.076 -0.821 1 98.5 100 GLU A C 1
ATOM 755 O O . GLU A 1 100 ? 10.969 3.326 -1.771 1 98.5 100 GLU A O 1
ATOM 760 N N . ILE A 1 101 ? 9.023 3.523 -0.733 1 98.56 101 ILE A N 1
ATOM 761 C CA . ILE A 1 101 ? 8.43 4.316 -1.803 1 98.56 101 ILE A CA 1
ATOM 762 C C . ILE A 1 101 ? 9.109 5.684 -1.867 1 98.56 101 ILE A C 1
ATOM 764 O O . ILE A 1 101 ? 9.422 6.18 -2.953 1 98.56 101 ILE A O 1
ATOM 768 N N . TRP A 1 102 ? 9.336 6.293 -0.708 1 98.62 102 TRP A N 1
ATOM 769 C CA . TRP A 1 102 ? 10.047 7.566 -0.689 1 98.62 102 TRP A CA 1
ATOM 770 C C . TRP A 1 102 ? 11.438 7.422 -1.301 1 98.62 102 TRP A C 1
ATOM 772 O O . TRP A 1 102 ? 11.852 8.25 -2.117 1 98.62 102 TRP A O 1
ATOM 782 N N . GLN A 1 103 ? 12.125 6.387 -0.966 1 97.75 103 GLN A N 1
ATOM 783 C CA . GLN A 1 103 ? 13.453 6.148 -1.519 1 97.75 103 GLN A CA 1
ATOM 784 C C . GLN A 1 103 ? 13.398 6 -3.037 1 97.75 103 GLN A C 1
ATOM 786 O O . GLN A 1 103 ? 14.219 6.574 -3.752 1 97.75 103 GLN A O 1
ATOM 791 N N . ALA A 1 104 ? 12.438 5.273 -3.502 1 96.69 104 ALA A N 1
ATOM 792 C CA . ALA A 1 104 ? 12.297 5.039 -4.938 1 96.69 104 ALA A CA 1
ATOM 793 C C . ALA A 1 104 ? 12.008 6.34 -5.68 1 96.69 104 ALA A C 1
ATOM 795 O O . ALA A 1 104 ? 12.211 6.43 -6.891 1 96.69 104 ALA A O 1
ATOM 796 N N . ASN A 1 105 ? 11.539 7.305 -5.004 1 96.94 105 ASN A N 1
ATOM 797 C CA . ASN A 1 105 ? 11.211 8.594 -5.609 1 96.94 105 ASN A CA 1
ATOM 798 C C . ASN A 1 105 ? 12.297 9.633 -5.34 1 96.94 105 ASN A C 1
ATOM 800 O O . ASN A 1 105 ? 12.078 10.828 -5.508 1 96.94 105 ASN A O 1
ATOM 804 N N . GLY A 1 106 ? 13.445 9.211 -4.848 1 96.69 106 GLY A N 1
ATOM 805 C CA . GLY A 1 106 ? 14.586 10.086 -4.641 1 96.69 106 GLY A CA 1
ATOM 806 C C . GLY A 1 106 ? 14.438 10.977 -3.418 1 96.69 106 GLY A C 1
ATOM 807 O O . GLY A 1 106 ? 15.125 11.992 -3.301 1 96.69 106 GLY A O 1
ATOM 808 N N . LEU A 1 107 ? 13.5 10.672 -2.566 1 98.25 107 LEU A N 1
ATOM 809 C CA . LEU A 1 107 ? 13.289 11.43 -1.338 1 98.25 107 LEU A CA 1
ATOM 810 C C . LEU A 1 107 ? 14.125 10.859 -0.198 1 98.25 107 LEU A C 1
ATOM 812 O O . LEU A 1 107 ? 14.406 9.664 -0.17 1 98.25 107 LEU A O 1
ATOM 816 N N . ILE A 1 108 ? 14.508 11.68 0.771 1 97.88 108 ILE A N 1
ATOM 817 C CA . ILE A 1 108 ? 15.508 11.305 1.771 1 97.88 108 ILE A CA 1
ATOM 818 C C . ILE A 1 108 ? 14.805 10.836 3.045 1 97.88 108 ILE A C 1
ATOM 820 O O . ILE A 1 108 ? 13.945 11.531 3.578 1 97.88 108 ILE A O 1
ATOM 824 N N . THR A 1 109 ? 15.109 9.703 3.455 1 97.75 109 THR A N 1
ATOM 825 C CA . THR A 1 109 ? 14.75 9.148 4.758 1 97.75 109 THR A CA 1
ATOM 826 C C . THR A 1 109 ? 15.945 8.461 5.402 1 97.75 109 THR A C 1
ATOM 828 O O . THR A 1 109 ? 16.953 8.211 4.742 1 97.75 109 THR A O 1
ATOM 831 N N . ALA A 1 110 ? 15.906 8.234 6.688 1 97.44 110 ALA A N 1
ATOM 832 C CA . ALA A 1 110 ? 17.031 7.609 7.375 1 97.44 110 ALA A CA 1
ATOM 833 C C . ALA A 1 110 ? 17.359 6.25 6.77 1 97.44 110 ALA A C 1
ATOM 835 O O . ALA A 1 110 ? 16.469 5.445 6.504 1 97.44 110 ALA A O 1
ATOM 836 N N . PRO A 1 111 ? 18.656 6.027 6.539 1 97.62 111 PRO A N 1
ATOM 837 C CA . PRO A 1 111 ? 19.016 4.664 6.156 1 97.62 111 PRO A CA 1
ATOM 838 C C . PRO A 1 111 ? 18.516 3.617 7.148 1 97.62 111 PRO A C 1
ATOM 840 O O . PRO A 1 111 ? 18.484 3.873 8.359 1 97.62 111 PRO A O 1
ATOM 843 N N . TRP A 1 112 ? 18.188 2.438 6.609 1 97.69 112 TRP A N 1
ATOM 844 C CA . TRP A 1 112 ? 17.594 1.457 7.512 1 97.69 112 TRP A CA 1
ATOM 845 C C . TRP A 1 112 ? 18.016 0.041 7.129 1 97.69 112 TRP A C 1
ATOM 847 O O . TRP A 1 112 ? 18.547 -0.181 6.035 1 97.69 112 TRP A O 1
ATOM 857 N N . VAL A 1 113 ? 17.812 -0.859 8.102 1 97.06 113 VAL A N 1
ATOM 858 C CA . VAL A 1 113 ? 17.828 -2.297 7.855 1 97.06 113 VAL A CA 1
ATOM 859 C C . VAL A 1 113 ? 16.625 -2.955 8.547 1 97.06 113 VAL A C 1
ATOM 861 O O . VAL A 1 113 ? 16.156 -2.475 9.578 1 97.06 113 VAL A O 1
ATOM 864 N N . LEU A 1 114 ? 16.094 -3.959 7.863 1 96.31 114 LEU A N 1
ATOM 865 C CA . LEU A 1 114 ? 15.023 -4.762 8.438 1 96.31 114 LEU A CA 1
ATOM 866 C C . LEU A 1 114 ? 15.57 -6.07 9 1 96.31 114 LEU A C 1
ATOM 868 O O . LEU A 1 114 ? 16.281 -6.805 8.312 1 96.31 114 LEU A O 1
ATOM 872 N N . VAL A 1 115 ? 15.281 -6.293 10.266 1 96.56 115 VAL A N 1
ATOM 873 C CA . VAL A 1 115 ? 15.75 -7.539 10.867 1 96.56 115 VAL A CA 1
ATOM 874 C C . VAL A 1 115 ? 14.555 -8.344 11.375 1 96.56 115 VAL A C 1
ATOM 876 O O . VAL A 1 115 ? 13.547 -7.773 11.797 1 96.56 115 VAL A O 1
ATOM 879 N N . GLN A 1 116 ? 14.719 -9.641 11.258 1 95.38 116 GLN A N 1
ATOM 880 C CA . GLN A 1 116 ? 13.664 -10.562 11.68 1 95.38 116 GLN A CA 1
ATOM 881 C C . GLN A 1 116 ? 14.086 -11.359 12.906 1 95.38 116 GLN A C 1
ATOM 883 O O . GLN A 1 116 ? 15.25 -11.758 13.023 1 95.38 116 GLN A O 1
ATOM 888 N N . LYS A 1 117 ? 13.164 -11.688 13.719 1 95.12 117 LYS A N 1
ATOM 889 C CA . LYS A 1 117 ? 13.391 -12.414 14.969 1 95.12 117 LYS A CA 1
ATOM 890 C C . LYS A 1 117 ? 13.992 -13.789 14.695 1 95.12 117 LYS A C 1
ATOM 892 O O . LYS A 1 117 ? 14.766 -14.305 15.508 1 95.12 117 LYS A O 1
ATOM 897 N N . THR A 1 118 ? 13.695 -14.375 13.602 1 94.38 118 THR A N 1
ATOM 898 C CA . THR A 1 118 ? 14.117 -15.727 13.281 1 94.38 118 THR A CA 1
ATOM 899 C C . THR A 1 118 ? 15.555 -15.742 12.758 1 94.38 118 THR A C 1
ATOM 901 O O . THR A 1 118 ? 16.156 -16.797 12.609 1 94.38 118 THR A O 1
ATOM 904 N N . MET A 1 119 ? 16.047 -14.609 12.438 1 95.31 119 MET A N 1
ATOM 905 C CA . MET A 1 119 ? 17.422 -14.531 11.938 1 95.31 119 MET A CA 1
ATOM 906 C C . MET A 1 119 ? 18.422 -14.82 13.047 1 95.31 119 MET A C 1
ATOM 908 O O . MET A 1 119 ? 18.219 -14.414 14.195 1 95.31 119 MET A O 1
ATOM 912 N N . PRO A 1 120 ? 19.469 -15.492 12.656 1 96.12 120 PRO A N 1
ATOM 913 C CA . PRO A 1 120 ? 20.531 -15.648 13.641 1 96.12 120 PRO A CA 1
ATOM 914 C C . PRO A 1 120 ? 21.125 -14.312 14.078 1 96.12 120 PRO A C 1
ATOM 916 O O . PRO A 1 120 ? 21.234 -13.383 13.266 1 96.12 120 PRO A O 1
ATOM 919 N N . GLN A 1 121 ? 21.562 -14.289 15.336 1 95.31 121 GLN A N 1
ATOM 920 C CA . GLN A 1 121 ? 22.125 -13.07 15.891 1 95.31 121 GLN A CA 1
ATOM 921 C C . GLN A 1 121 ? 23.266 -12.547 15.031 1 95.31 121 GLN A C 1
ATOM 923 O O . GLN A 1 121 ? 23.375 -11.344 14.789 1 95.31 121 GLN A O 1
ATOM 928 N N . VAL A 1 122 ? 24.047 -13.406 14.578 1 96.31 122 VAL A N 1
ATOM 929 C CA . VAL A 1 122 ? 25.219 -13.023 13.805 1 96.31 122 VAL A CA 1
ATOM 930 C C . VAL A 1 122 ? 24.797 -12.312 12.523 1 96.31 122 VAL A C 1
ATOM 932 O O . VAL A 1 122 ? 25.422 -11.336 12.102 1 96.31 122 VAL A O 1
ATOM 935 N N . ASP A 1 123 ? 23.781 -12.758 11.93 1 96.81 123 ASP A N 1
ATOM 936 C CA . ASP A 1 123 ? 23.281 -12.156 10.695 1 96.81 123 ASP A CA 1
ATOM 937 C C . ASP A 1 123 ? 22.625 -10.797 10.969 1 96.81 123 ASP A C 1
ATOM 939 O O . ASP A 1 123 ? 22.797 -9.859 10.188 1 96.81 123 ASP A O 1
ATOM 943 N N . ILE A 1 124 ? 21.922 -10.758 12.07 1 97 124 ILE A N 1
ATOM 944 C CA . ILE A 1 124 ? 21.281 -9.508 12.461 1 97 124 ILE A CA 1
ATOM 945 C C . ILE A 1 124 ? 22.344 -8.438 12.672 1 97 124 ILE A C 1
ATOM 947 O O . ILE A 1 124 ? 22.234 -7.324 12.141 1 97 124 ILE A O 1
ATOM 951 N N . MET A 1 125 ? 23.344 -8.812 13.422 1 96.25 125 MET A N 1
ATOM 952 C CA . MET A 1 125 ? 24.391 -7.844 13.742 1 96.25 125 MET A CA 1
ATOM 953 C C . MET A 1 125 ? 25.156 -7.449 12.492 1 96.25 125 MET A C 1
ATOM 955 O O . MET A 1 125 ? 25.578 -6.297 12.344 1 96.25 125 MET A O 1
ATOM 959 N N . ALA A 1 126 ? 25.375 -8.367 11.609 1 96.56 126 ALA A N 1
ATOM 960 C CA . ALA A 1 126 ? 26.031 -8.062 10.344 1 96.56 126 ALA A CA 1
ATOM 961 C C . ALA A 1 126 ? 25.219 -7.059 9.531 1 96.56 126 ALA A C 1
ATOM 963 O O . ALA A 1 126 ? 25.781 -6.105 8.977 1 96.56 126 ALA A O 1
ATOM 964 N N . LEU A 1 127 ? 23.938 -7.227 9.43 1 96.06 127 LEU A N 1
ATOM 965 C CA . LEU A 1 127 ? 23.047 -6.305 8.719 1 96.06 127 LEU A CA 1
ATOM 966 C C . LEU A 1 127 ? 23.094 -4.918 9.352 1 96.06 127 LEU A C 1
ATOM 968 O O . LEU A 1 127 ? 23.188 -3.91 8.648 1 96.06 127 LEU A O 1
ATOM 972 N N . CYS A 1 128 ? 23.094 -4.895 10.617 1 97.06 128 CYS A N 1
ATOM 973 C CA . CYS A 1 128 ? 23.047 -3.633 11.344 1 97.06 128 CYS A CA 1
ATOM 974 C C . CYS A 1 128 ? 24.359 -2.881 11.219 1 97.06 128 CYS A C 1
ATOM 976 O O . CYS A 1 128 ? 24.406 -1.665 11.406 1 97.06 128 CYS A O 1
ATOM 978 N N . SER A 1 129 ? 25.406 -3.574 10.914 1 96 129 SER A N 1
ATOM 979 C CA . SER A 1 129 ? 26.719 -2.957 10.789 1 96 129 SER A CA 1
ATOM 980 C C . SER A 1 129 ? 26.781 -2.025 9.586 1 96 129 SER A C 1
ATOM 982 O O . SER A 1 129 ? 27.719 -1.224 9.461 1 96 129 SER A O 1
ATOM 984 N N . GLU A 1 130 ? 25.797 -2.102 8.766 1 95.38 130 GLU A N 1
ATOM 985 C CA . GLU A 1 130 ? 25.703 -1.195 7.621 1 95.38 130 GLU A CA 1
ATOM 986 C C . GLU A 1 130 ? 25.359 0.221 8.07 1 95.38 130 GLU A C 1
ATOM 988 O O . GLU A 1 130 ? 25.5 1.173 7.297 1 95.38 130 GLU A O 1
ATOM 993 N N . LEU A 1 131 ? 24.906 0.338 9.266 1 97.12 131 LEU A N 1
ATOM 994 C CA . LEU A 1 131 ? 24.516 1.626 9.836 1 97.12 131 LEU A CA 1
ATOM 995 C C . LEU A 1 131 ? 25.562 2.105 10.836 1 97.12 131 LEU A C 1
ATOM 997 O O . LEU A 1 131 ? 26.297 1.295 11.422 1 97.12 131 LEU A O 1
ATOM 1001 N N . THR A 1 132 ? 25.609 3.359 11.016 1 96.38 132 THR A N 1
ATOM 1002 C CA . THR A 1 132 ? 26.484 3.941 12.023 1 96.38 132 THR A CA 1
ATOM 1003 C C . THR A 1 132 ? 25.703 4.312 13.281 1 96.38 132 THR A C 1
ATOM 1005 O O . THR A 1 132 ? 24.578 4.805 13.188 1 96.38 132 THR A O 1
ATOM 1008 N N . PHE A 1 133 ? 26.391 4.078 14.438 1 95.94 133 PHE A N 1
ATOM 1009 C CA . PHE A 1 133 ? 25.75 4.453 15.688 1 95.94 133 PHE A CA 1
ATOM 1010 C C . PHE A 1 133 ? 25.719 5.969 15.852 1 95.94 133 PHE A C 1
ATOM 1012 O O . PHE A 1 133 ? 26.625 6.664 15.367 1 95.94 133 PHE A O 1
ATOM 1019 N N . PRO A 1 134 ? 24.703 6.547 16.469 1 97.31 134 PRO A N 1
ATOM 1020 C CA . PRO A 1 134 ? 23.578 5.855 17.094 1 97.31 134 PRO A CA 1
ATOM 1021 C C . PRO A 1 134 ? 22.516 5.422 16.078 1 97.31 134 PRO A C 1
ATOM 1023 O O . PRO A 1 134 ? 22.469 5.941 14.969 1 97.31 134 PRO A O 1
ATOM 1026 N N . VAL A 1 135 ? 21.703 4.414 16.5 1 97.75 135 VAL A N 1
ATOM 1027 C CA . VAL A 1 135 ? 20.609 3.924 15.672 1 97.75 135 VAL A CA 1
ATOM 1028 C C . VAL A 1 135 ? 19.312 3.924 16.484 1 97.75 135 VAL A C 1
ATOM 1030 O O . VAL A 1 135 ? 19.344 4.031 17.703 1 97.75 135 VAL A O 1
ATOM 1033 N N . VAL A 1 136 ? 18.234 3.918 15.789 1 95.75 136 VAL A N 1
ATOM 1034 C CA . VAL A 1 136 ? 16.906 3.809 16.391 1 95.75 136 VAL A CA 1
ATOM 1035 C C . VAL A 1 136 ? 16.281 2.473 16.016 1 95.75 136 VAL A C 1
ATOM 1037 O O . VAL A 1 136 ? 16.312 2.074 14.844 1 95.75 136 VAL A O 1
ATOM 1040 N N . VAL A 1 137 ? 15.766 1.789 17.016 1 96.06 137 VAL A N 1
ATOM 1041 C CA . VAL A 1 137 ? 15.117 0.491 16.844 1 96.06 137 VAL A CA 1
ATOM 1042 C C . VAL A 1 137 ? 13.609 0.641 17 1 96.06 137 VAL A C 1
ATOM 1044 O O . VAL A 1 137 ? 13.125 1.18 18 1 96.06 137 VAL A O 1
ATOM 1047 N N . LYS A 1 138 ? 12.883 0.144 15.961 1 93.06 138 LYS A N 1
ATOM 1048 C CA . LYS A 1 138 ? 11.43 0.293 15.953 1 93.06 138 LYS A CA 1
ATOM 1049 C C . LYS A 1 138 ? 10.742 -1.01 15.547 1 93.06 138 LYS A C 1
ATOM 1051 O O . LYS A 1 138 ? 11 -1.541 14.469 1 93.06 138 LYS A O 1
ATOM 1056 N N . PRO A 1 139 ? 9.828 -1.486 16.438 1 91 139 PRO A N 1
ATOM 1057 C CA . PRO A 1 139 ? 8.984 -2.562 15.914 1 91 139 PRO A CA 1
ATOM 1058 C C . PRO A 1 139 ? 8.203 -2.141 14.672 1 91 139 PRO A C 1
ATOM 1060 O O . PRO A 1 139 ? 7.621 -1.053 14.641 1 91 139 PRO A O 1
ATOM 1063 N N . LEU A 1 140 ? 8.086 -2.961 13.68 1 87.19 140 LEU A N 1
ATOM 1064 C CA . LEU A 1 140 ? 7.574 -2.553 12.375 1 87.19 140 LEU A CA 1
ATOM 1065 C C . LEU A 1 140 ? 6.07 -2.314 12.438 1 87.19 140 LEU A C 1
ATOM 1067 O O . LEU A 1 140 ? 5.574 -1.31 11.922 1 87.19 140 LEU A O 1
ATOM 1071 N N . ASN A 1 141 ? 5.348 -3.197 13.102 1 77.69 141 ASN A N 1
ATOM 1072 C CA . ASN A 1 141 ? 3.891 -3.188 13.008 1 77.69 141 ASN A CA 1
ATOM 1073 C C . ASN A 1 141 ? 3.256 -2.559 14.242 1 77.69 141 ASN A C 1
ATOM 1075 O O . ASN A 1 141 ? 2.035 -2.607 14.414 1 77.69 141 ASN A O 1
ATOM 1079 N N . GLN A 1 142 ? 4.102 -2.152 15.117 1 68.5 142 GLN A N 1
ATOM 1080 C CA . GLN A 1 142 ? 3.559 -1.524 16.312 1 68.5 142 GLN A CA 1
ATOM 1081 C C . GLN A 1 142 ? 3.426 -0.015 16.141 1 68.5 142 GLN A C 1
ATOM 1083 O O . GLN A 1 142 ? 4.309 0.626 15.562 1 68.5 142 GLN A O 1
ATOM 1088 N N . GLY A 1 143 ? 2.25 0.327 16.359 1 60.41 143 GLY A N 1
ATOM 1089 C CA . GLY A 1 143 ? 2.012 1.761 16.344 1 60.41 143 GLY A CA 1
ATOM 1090 C C . GLY A 1 143 ? 2.51 2.467 17.594 1 60.41 143 GLY A C 1
ATOM 1091 O O . GLY A 1 143 ? 2.967 1.821 18.531 1 60.41 143 GLY A O 1
ATOM 1092 N N . CYS A 1 144 ? 2.65 3.725 17.719 1 57.53 144 CYS A N 1
ATOM 1093 C CA . CYS A 1 144 ? 2.762 4.672 18.812 1 57.53 144 CYS A CA 1
ATOM 1094 C C . CYS A 1 144 ? 4.086 4.504 19.547 1 57.53 144 CYS A C 1
ATOM 1096 O O . CYS A 1 144 ? 4.125 4.516 20.781 1 57.53 144 CYS A O 1
ATOM 1098 N N . SER A 1 145 ? 5.047 4.391 19.078 1 67 145 SER A N 1
ATOM 1099 C CA . SER A 1 145 ? 6.414 4.422 19.578 1 67 145 SER A CA 1
ATOM 1100 C C . SER A 1 145 ? 6.641 3.355 20.641 1 67 145 SER A C 1
ATOM 1102 O O . SER A 1 145 ? 7.621 3.406 21.391 1 67 145 SER A O 1
ATOM 1104 N N . ILE A 1 146 ? 5.746 2.48 20.781 1 68.38 146 ILE A N 1
ATOM 1105 C CA . ILE A 1 146 ? 5.965 1.386 21.719 1 68.38 146 ILE A CA 1
ATOM 1106 C C . ILE A 1 146 ? 7.098 0.492 21.219 1 68.38 146 ILE A C 1
ATOM 1108 O O . ILE A 1 146 ? 7.094 0.07 20.062 1 68.38 146 ILE A O 1
ATOM 1112 N N . GLY A 1 147 ? 8.008 0.303 22.016 1 76.56 147 GLY A N 1
ATOM 1113 C CA . GLY A 1 147 ? 9.125 -0.567 21.688 1 76.56 147 GLY A CA 1
ATOM 1114 C C . GLY A 1 147 ? 10.227 0.138 20.922 1 76.56 147 GLY A C 1
ATOM 1115 O O . GLY A 1 147 ? 11.164 -0.503 20.422 1 76.56 147 GLY A O 1
ATOM 1116 N N . VAL A 1 148 ? 10.078 1.384 20.828 1 86 148 VAL A N 1
ATOM 1117 C CA . VAL A 1 148 ? 11.094 2.166 20.125 1 86 148 VAL A CA 1
ATOM 1118 C C . VAL A 1 148 ? 12.234 2.506 21.094 1 86 148 VAL A C 1
ATOM 1120 O O . VAL A 1 148 ? 11.992 2.846 22.25 1 86 148 VAL A O 1
ATOM 1123 N N . ALA A 1 149 ? 13.5 2.377 20.656 1 91.88 149 ALA A N 1
ATOM 1124 C CA . ALA A 1 149 ? 14.648 2.676 21.5 1 91.88 149 ALA A CA 1
ATOM 1125 C C . ALA A 1 149 ? 15.828 3.158 20.672 1 91.88 149 ALA A C 1
ATOM 1127 O O . ALA A 1 149 ? 15.992 2.758 19.516 1 91.88 149 ALA A O 1
ATOM 1128 N N . LYS A 1 150 ? 16.609 3.988 21.297 1 94.06 150 LYS A N 1
ATOM 1129 C CA . LYS A 1 150 ? 17.875 4.402 20.719 1 94.06 150 LYS A CA 1
ATOM 1130 C C . LYS A 1 150 ? 19.016 3.531 21.234 1 94.06 150 LYS A C 1
ATOM 1132 O O . LYS A 1 150 ? 19.031 3.129 22.391 1 94.06 150 LYS A O 1
ATOM 1137 N N . ALA A 1 151 ? 19.906 3.197 20.391 1 97.06 151 ALA A N 1
ATOM 1138 C CA . ALA A 1 151 ? 21.094 2.436 20.766 1 97.06 151 ALA A CA 1
ATOM 1139 C C . ALA A 1 151 ? 22.359 3.152 20.312 1 97.06 151 ALA A C 1
ATOM 1141 O O . ALA A 1 151 ? 22.484 3.543 19.156 1 97.06 151 ALA A O 1
ATOM 1142 N N . ASP A 1 152 ? 23.328 3.213 21.219 1 97.25 152 ASP A N 1
ATOM 1143 C CA . ASP A 1 152 ? 24.547 3.955 20.938 1 97.25 152 ASP A CA 1
ATOM 1144 C C . ASP A 1 152 ? 25.703 3.008 20.609 1 97.25 152 ASP A C 1
ATOM 1146 O O . ASP A 1 152 ? 26.766 3.447 20.172 1 97.25 152 ASP A O 1
ATOM 1150 N N . ASN A 1 153 ? 25.5 1.77 20.875 1 97.12 153 ASN A N 1
ATOM 1151 C CA . ASN A 1 153 ? 26.516 0.759 20.609 1 97.12 153 ASN A CA 1
ATOM 1152 C C . ASN A 1 153 ? 25.906 -0.62 20.406 1 97.12 153 ASN A C 1
ATOM 1154 O O . ASN A 1 153 ? 24.688 -0.777 20.484 1 97.12 153 ASN A O 1
ATOM 1158 N N . GLU A 1 154 ? 26.703 -1.571 20.172 1 96.69 154 GLU A N 1
ATOM 1159 C CA . GLU A 1 154 ? 26.25 -2.91 19.812 1 96.69 154 GLU A CA 1
ATOM 1160 C C . GLU A 1 154 ? 25.484 -3.562 20.953 1 96.69 154 GLU A C 1
ATOM 1162 O O . GLU A 1 154 ? 24.5 -4.266 20.734 1 96.69 154 GLU A O 1
ATOM 1167 N N . VAL A 1 155 ? 25.953 -3.361 22.078 1 97.12 155 VAL A N 1
ATOM 1168 C CA . VAL A 1 155 ? 25.328 -3.977 23.234 1 97.12 155 VAL A CA 1
ATOM 1169 C C . VAL A 1 155 ? 23.922 -3.42 23.422 1 97.12 155 VAL A C 1
ATOM 1171 O O . VAL A 1 155 ? 22.953 -4.18 23.594 1 97.12 155 VAL A O 1
ATOM 1174 N N . GLN A 1 156 ? 23.828 -2.117 23.328 1 97.25 156 GLN A N 1
ATOM 1175 C CA . GLN A 1 156 ? 22.531 -1.463 23.438 1 97.25 156 GLN A CA 1
ATOM 1176 C C . GLN A 1 156 ? 21.609 -1.864 22.297 1 97.25 156 GLN A C 1
ATOM 1178 O O . GLN A 1 156 ? 20.406 -2.004 22.484 1 97.25 156 GLN A O 1
ATOM 1183 N N . LEU A 1 157 ? 22.203 -2.002 21.188 1 97.44 157 LEU A N 1
ATOM 1184 C CA . LEU A 1 157 ? 21.438 -2.416 20.016 1 97.44 157 LEU A CA 1
ATOM 1185 C C . LEU A 1 157 ? 20.797 -3.779 20.25 1 97.44 157 LEU A C 1
ATOM 1187 O O . LEU A 1 157 ? 19.594 -3.951 20.031 1 97.44 157 LEU A O 1
ATOM 1191 N N . TRP A 1 158 ? 21.578 -4.688 20.672 1 97.19 158 TRP A N 1
ATOM 1192 C CA . TRP A 1 158 ? 21.047 -6.035 20.875 1 97.19 158 TRP A CA 1
ATOM 1193 C C . TRP A 1 158 ? 19.953 -6.031 21.938 1 97.19 158 TRP A C 1
ATOM 1195 O O . TRP A 1 158 ? 18.922 -6.684 21.766 1 97.19 158 TRP A O 1
ATOM 1205 N N . ASP A 1 159 ? 20.156 -5.305 22.984 1 96.94 159 ASP A N 1
ATOM 1206 C CA . ASP A 1 159 ? 19.141 -5.191 24.031 1 96.94 159 ASP A CA 1
ATOM 1207 C C . ASP A 1 159 ? 17.844 -4.602 23.484 1 96.94 159 ASP A C 1
ATOM 1209 O O . ASP A 1 159 ? 16.75 -5.078 23.797 1 96.94 159 ASP A O 1
ATOM 1213 N N . ALA A 1 160 ? 18 -3.58 22.734 1 96.19 160 ALA A N 1
ATOM 1214 C CA . ALA A 1 160 ? 16.844 -2.926 22.125 1 96.19 160 ALA A CA 1
ATOM 1215 C C . ALA A 1 160 ? 16.109 -3.875 21.188 1 96.19 160 ALA A C 1
ATOM 1217 O O . ALA A 1 160 ? 14.875 -3.877 21.125 1 96.19 160 ALA A O 1
ATOM 1218 N N . LEU A 1 161 ? 16.844 -4.648 20.453 1 97 161 LEU A N 1
ATOM 1219 C CA . LEU A 1 161 ? 16.266 -5.613 19.531 1 97 161 LEU A CA 1
ATOM 1220 C C . LEU A 1 161 ? 15.477 -6.68 20.281 1 97 161 LEU A C 1
ATOM 1222 O O . LEU A 1 161 ? 14.352 -7.016 19.891 1 97 161 LEU A O 1
ATOM 1226 N N . LEU A 1 162 ? 16.031 -7.172 21.328 1 96.31 162 LEU A N 1
ATOM 1227 C CA . LEU A 1 162 ? 15.344 -8.172 22.125 1 96.31 162 LEU A CA 1
ATOM 1228 C C . LEU A 1 162 ? 14.023 -7.633 22.656 1 96.31 162 LEU A C 1
ATOM 1230 O O . LEU A 1 162 ? 13.008 -8.328 22.641 1 96.31 162 LEU A O 1
ATOM 1234 N N . ALA A 1 163 ? 14.086 -6.426 23.125 1 94.69 163 ALA A N 1
ATOM 1235 C CA . ALA A 1 163 ? 12.875 -5.789 23.625 1 94.69 163 ALA A CA 1
ATOM 1236 C C . ALA A 1 163 ? 11.852 -5.594 22.516 1 94.69 163 ALA A C 1
ATOM 1238 O O . ALA A 1 163 ? 10.664 -5.867 22.688 1 94.69 163 ALA A O 1
ATOM 1239 N N . ALA A 1 164 ? 12.305 -5.156 21.391 1 93.81 164 ALA A N 1
ATOM 1240 C CA . ALA A 1 164 ? 11.414 -4.902 20.266 1 93.81 164 ALA A CA 1
ATOM 1241 C C . ALA A 1 164 ? 10.773 -6.195 19.766 1 93.81 164 ALA A C 1
ATOM 1243 O O . ALA A 1 164 ? 9.602 -6.203 19.375 1 93.81 164 ALA A O 1
ATOM 1244 N N . PHE A 1 165 ? 11.508 -7.273 19.797 1 94.44 165 PHE A N 1
ATOM 1245 C CA . PHE A 1 165 ? 11.047 -8.562 19.312 1 94.44 165 PHE A CA 1
ATOM 1246 C C . PHE A 1 165 ? 9.945 -9.117 20.219 1 94.44 165 PHE A C 1
ATOM 1248 O O . PHE A 1 165 ? 9.258 -10.07 19.844 1 94.44 165 PHE A O 1
ATOM 1255 N N . GLU A 1 166 ? 9.805 -8.57 21.391 1 92.25 166 GLU A N 1
ATOM 1256 C CA . GLU A 1 166 ? 8.68 -8.938 22.234 1 92.25 166 GLU A CA 1
ATOM 1257 C C . GLU A 1 166 ? 7.359 -8.438 21.656 1 92.25 166 GLU A C 1
ATOM 1259 O O . GLU A 1 166 ? 6.297 -8.992 21.953 1 92.25 166 GLU A O 1
ATOM 1264 N N . TYR A 1 167 ? 7.535 -7.457 20.812 1 87.12 167 TYR A N 1
ATOM 1265 C CA . TYR A 1 167 ? 6.32 -6.828 20.312 1 87.12 167 TYR A CA 1
ATOM 1266 C C . TYR A 1 167 ? 6.094 -7.188 18.844 1 87.12 167 TYR A C 1
ATOM 1268 O O . TYR A 1 167 ? 4.973 -7.078 18.344 1 87.12 167 TYR A O 1
ATOM 1276 N N . ASP A 1 168 ? 7.164 -7.5 18.188 1 90.19 168 ASP A N 1
ATOM 1277 C CA . ASP A 1 168 ? 7.062 -7.738 16.75 1 90.19 168 ASP A CA 1
ATOM 1278 C C . ASP A 1 168 ? 8.133 -8.727 16.281 1 90.19 168 ASP A C 1
ATOM 1280 O O . ASP A 1 168 ? 9.227 -8.773 16.844 1 90.19 168 ASP A O 1
ATOM 1284 N N . THR A 1 169 ? 7.793 -9.445 15.281 1 92.75 169 THR A N 1
ATOM 1285 C CA . THR A 1 169 ? 8.773 -10.375 14.734 1 92.75 169 THR A CA 1
ATOM 1286 C C . THR A 1 169 ? 9.688 -9.672 13.734 1 92.75 169 THR A C 1
ATOM 1288 O O . THR A 1 169 ? 10.734 -10.203 13.359 1 92.75 169 THR A O 1
ATOM 1291 N N . GLU A 1 170 ? 9.305 -8.523 13.297 1 93.5 170 GLU A N 1
ATOM 1292 C CA . GLU A 1 170 ? 10.102 -7.703 12.391 1 93.5 170 GLU A CA 1
ATOM 1293 C C . GLU A 1 170 ? 10.414 -6.344 13.008 1 93.5 170 GLU A C 1
ATOM 1295 O O . GLU A 1 170 ? 9.539 -5.699 13.594 1 93.5 170 GLU A O 1
ATOM 1300 N N . VAL A 1 171 ? 11.688 -5.984 12.891 1 95.62 171 VAL A N 1
ATOM 1301 C CA . VAL A 1 171 ? 12.141 -4.754 13.523 1 95.62 171 VAL A CA 1
ATOM 1302 C C . VAL A 1 171 ? 12.93 -3.914 12.516 1 95.62 171 VAL A C 1
ATOM 1304 O O . VAL A 1 171 ? 13.766 -4.438 11.781 1 95.62 171 VAL A O 1
ATOM 1307 N N . LEU A 1 172 ? 12.555 -2.676 12.469 1 95.69 172 LEU A N 1
ATOM 1308 C CA . LEU A 1 172 ? 13.266 -1.694 11.656 1 95.69 172 LEU A CA 1
ATOM 1309 C C . LEU A 1 172 ? 14.359 -1.008 12.469 1 95.69 172 LEU A C 1
ATOM 1311 O O . LEU A 1 172 ? 14.086 -0.434 13.523 1 95.69 172 LEU A O 1
ATOM 1315 N N . VAL A 1 173 ? 15.602 -1.108 12 1 97.25 173 VAL A N 1
ATOM 1316 C CA . VAL A 1 173 ? 16.719 -0.373 12.586 1 97.25 173 VAL A CA 1
ATOM 1317 C C . VAL A 1 173 ? 17.141 0.764 11.656 1 97.25 173 VAL A C 1
ATOM 1319 O O . VAL A 1 173 ? 17.453 0.533 10.484 1 97.25 173 VAL A O 1
ATOM 1322 N N . GLU A 1 174 ? 17.125 1.976 12.219 1 97.19 174 GLU A N 1
ATOM 1323 C CA . GLU A 1 174 ? 17.406 3.145 11.391 1 97.19 174 GLU A CA 1
ATOM 1324 C C . GLU A 1 174 ? 18.578 3.953 11.961 1 97.19 174 GLU A C 1
ATOM 1326 O O . GLU A 1 174 ? 18.75 4.016 13.18 1 97.19 174 GLU A O 1
ATOM 1331 N N . GLN A 1 175 ? 19.281 4.559 11.031 1 97.44 175 GLN A N 1
ATOM 1332 C CA . GLN A 1 175 ? 20.266 5.547 11.461 1 97.44 175 GLN A CA 1
ATOM 1333 C C . GLN A 1 175 ? 19.594 6.688 12.227 1 97.44 175 GLN A C 1
ATOM 1335 O O . GLN A 1 175 ? 18.547 7.191 11.812 1 97.44 175 GLN A O 1
ATOM 1340 N N . PHE A 1 176 ? 20.219 7.035 13.344 1 96 176 PHE A N 1
ATOM 1341 C CA . PHE A 1 176 ? 19.734 8.211 14.055 1 96 176 PHE A CA 1
ATOM 1342 C C . PHE A 1 176 ? 20.156 9.492 13.344 1 96 176 PHE A C 1
ATOM 1344 O O . PHE A 1 176 ? 21.344 9.711 13.117 1 96 176 PHE A O 1
ATOM 1351 N N . ILE A 1 177 ? 19.25 10.297 13.039 1 95.44 177 ILE A N 1
ATOM 1352 C CA . ILE A 1 177 ? 19.531 11.547 12.336 1 95.44 177 ILE A CA 1
ATOM 1353 C C . ILE A 1 177 ? 19.438 12.719 13.305 1 95.44 177 ILE A C 1
ATOM 1355 O O . ILE A 1 177 ? 18.406 12.93 13.945 1 95.44 177 ILE A O 1
ATOM 1359 N N . VAL A 1 178 ? 20.438 13.406 13.414 1 93.81 178 VAL A N 1
ATOM 1360 C CA . VAL A 1 178 ? 20.438 14.602 14.242 1 93.81 178 VAL A CA 1
ATOM 1361 C C . VAL A 1 178 ? 19.922 15.789 13.438 1 93.81 178 VAL A C 1
ATOM 1363 O O . VAL A 1 178 ? 20.422 16.094 12.359 1 93.81 178 VAL A O 1
ATOM 1366 N N . GLY A 1 179 ? 18.922 16.422 13.984 1 94.31 179 GLY A N 1
ATOM 1367 C CA . GLY A 1 179 ? 18.344 17.578 13.32 1 94.31 179 GLY A CA 1
ATOM 1368 C C . GLY A 1 179 ? 17.203 18.203 14.102 1 94.31 179 GLY A C 1
ATOM 1369 O O . GLY A 1 179 ? 16.859 17.734 15.188 1 94.31 179 GLY A O 1
ATOM 1370 N N . ARG A 1 180 ? 16.734 19.297 13.57 1 94.94 180 ARG A N 1
ATOM 1371 C CA . ARG A 1 180 ? 15.547 19.953 14.125 1 94.94 180 ARG A CA 1
ATOM 1372 C C . ARG A 1 180 ? 14.266 19.328 13.578 1 94.94 180 ARG A C 1
ATOM 1374 O O . ARG A 1 180 ? 14.188 19 12.398 1 94.94 180 ARG A O 1
ATOM 1381 N N . GLU A 1 181 ? 13.281 19.266 14.422 1 95.81 181 GLU A N 1
ATOM 1382 C CA . GLU A 1 181 ? 12.047 18.578 14.055 1 95.81 181 GLU A CA 1
ATOM 1383 C C . GLU A 1 181 ? 10.984 19.562 13.586 1 95.81 181 GLU A C 1
ATOM 1385 O O . GLU A 1 181 ? 10.773 20.609 14.227 1 95.81 181 GLU A O 1
ATOM 1390 N N . TYR A 1 182 ? 10.383 19.25 12.484 1 97.44 182 TYR A N 1
ATOM 1391 C CA . TYR A 1 182 ? 9.273 20.016 11.93 1 97.44 182 TYR A CA 1
ATOM 1392 C C . TYR A 1 182 ? 8.148 19.094 11.469 1 97.44 182 TYR A C 1
ATOM 1394 O O . TYR A 1 182 ? 8.32 17.875 11.406 1 97.44 182 TYR A O 1
ATOM 1402 N N . THR A 1 183 ? 7.023 19.672 11.266 1 97.62 183 THR A N 1
ATOM 1403 C CA . THR A 1 183 ? 5.906 19.016 10.602 1 97.62 183 THR A CA 1
ATOM 1404 C C . THR A 1 183 ? 5.215 19.953 9.625 1 97.62 183 THR A C 1
ATOM 1406 O O . THR A 1 183 ? 5.25 21.172 9.812 1 97.62 183 THR A O 1
ATOM 1409 N N . CYS A 1 184 ? 4.754 19.422 8.602 1 98.5 184 CYS A N 1
ATOM 1410 C CA . CYS A 1 184 ? 4.07 20.219 7.594 1 98.5 184 CYS A CA 1
ATOM 1411 C C . CYS A 1 184 ? 2.814 19.516 7.094 1 98.5 184 CYS A C 1
ATOM 1413 O O . CYS A 1 184 ? 2.871 18.344 6.688 1 98.5 184 CYS A O 1
ATOM 1415 N N . ALA A 1 185 ? 1.748 20.219 7.152 1 98.38 185 ALA A N 1
ATOM 1416 C CA . ALA A 1 185 ? 0.456 19.703 6.707 1 98.38 185 ALA A CA 1
ATOM 1417 C C . ALA A 1 185 ? 0.229 19.984 5.227 1 98.38 185 ALA A C 1
ATOM 1419 O O . ALA A 1 185 ? 0.782 20.953 4.688 1 98.38 185 ALA A O 1
ATOM 1420 N N . VAL A 1 186 ? -0.456 19.109 4.609 1 98.62 186 VAL A N 1
ATOM 1421 C CA . VAL A 1 186 ? -0.943 19.297 3.25 1 98.62 186 VAL A CA 1
ATOM 1422 C C . VAL A 1 186 ? -2.471 19.344 3.248 1 98.62 186 VAL A C 1
ATOM 1424 O O . VAL A 1 186 ? -3.119 18.5 3.871 1 98.62 186 VAL A O 1
ATOM 1427 N N . LEU A 1 187 ? -3.061 20.328 2.639 1 98.56 187 LEU A N 1
ATOM 1428 C CA . LEU A 1 187 ? -4.504 20.484 2.488 1 98.56 187 LEU A CA 1
ATOM 1429 C C . LEU A 1 187 ? -4.883 20.656 1.021 1 98.56 187 LEU A C 1
ATOM 1431 O O . LEU A 1 187 ? -4.523 21.641 0.392 1 98.56 187 LEU A O 1
ATOM 1435 N N . ASN A 1 188 ? -5.559 19.625 0.452 1 96.19 188 ASN A N 1
ATOM 1436 C CA . ASN A 1 188 ? -6.059 19.656 -0.919 1 96.19 188 ASN A CA 1
ATOM 1437 C C . ASN A 1 188 ? -4.953 20.016 -1.91 1 96.19 188 ASN A C 1
ATOM 1439 O O . ASN A 1 188 ? -5.137 20.875 -2.766 1 96.19 188 ASN A O 1
ATOM 1443 N N . GLY A 1 189 ? -3.768 19.406 -1.666 1 95.06 189 GLY A N 1
ATOM 1444 C CA . GLY A 1 189 ? -2.676 19.5 -2.619 1 95.06 189 GLY A CA 1
ATOM 1445 C C . GLY A 1 189 ? -1.771 20.688 -2.361 1 95.06 189 GLY A C 1
ATOM 1446 O O . GLY A 1 189 ? -0.85 20.969 -3.137 1 95.06 189 GLY A O 1
ATOM 1447 N N . GLU A 1 190 ? -2.037 21.406 -1.299 1 97.44 190 GLU A N 1
ATOM 1448 C CA . GLU A 1 190 ? -1.207 22.547 -0.941 1 97.44 190 GLU A CA 1
ATOM 1449 C C . GLU A 1 190 ? -0.552 22.359 0.422 1 97.44 190 GLU A C 1
ATOM 1451 O O . GLU A 1 190 ? -1.214 21.953 1.383 1 97.44 190 GLU A O 1
ATOM 1456 N N . ALA A 1 191 ? 0.731 22.641 0.451 1 98.5 191 ALA A N 1
ATOM 1457 C CA . ALA A 1 191 ? 1.422 22.578 1.736 1 98.5 191 ALA A CA 1
ATOM 1458 C C . ALA A 1 191 ? 1.08 23.781 2.6 1 98.5 191 ALA A C 1
ATOM 1460 O O . ALA A 1 191 ? 1.104 24.922 2.123 1 98.5 191 ALA A O 1
ATOM 1461 N N . LEU A 1 192 ? 0.738 23.594 3.82 1 98.62 192 LEU A N 1
ATOM 1462 C CA . LEU A 1 192 ? 0.481 24.656 4.777 1 98.62 192 LEU A CA 1
ATOM 1463 C C . LEU A 1 192 ? 1.778 25.141 5.426 1 98.62 192 LEU A C 1
ATOM 1465 O O . LEU A 1 192 ? 2.84 24.547 5.199 1 98.62 192 LEU A O 1
ATOM 1469 N N . PRO A 1 193 ? 1.733 26.219 6.188 1 98.44 193 PRO A N 1
ATOM 1470 C CA . PRO A 1 193 ? 2.947 26.672 6.863 1 98.44 193 PRO A CA 1
ATOM 1471 C C . PRO A 1 193 ? 3.572 25.609 7.754 1 98.44 193 PRO A C 1
ATOM 1473 O O . PRO A 1 193 ? 2.854 24.859 8.422 1 98.44 193 PRO A O 1
ATOM 1476 N N . VAL A 1 194 ? 4.867 25.609 7.734 1 98.5 194 VAL A N 1
ATOM 1477 C CA . VAL A 1 194 ? 5.613 24.594 8.477 1 98.5 194 VAL A CA 1
ATOM 1478 C C . VAL A 1 194 ? 5.551 24.906 9.969 1 98.5 194 VAL A C 1
ATOM 1480 O O . VAL A 1 194 ? 5.672 26.062 10.375 1 98.5 194 VAL A O 1
ATOM 1483 N N . VAL A 1 195 ? 5.348 23.875 10.75 1 97.81 195 VAL A N 1
ATOM 1484 C CA . VAL A 1 195 ? 5.32 24 12.203 1 97.81 195 VAL A CA 1
ATOM 1485 C C . VAL A 1 195 ? 6.609 23.438 12.797 1 97.81 195 VAL A C 1
ATOM 1487 O O . VAL A 1 195 ? 7.016 22.328 12.453 1 97.81 195 VAL A O 1
ATOM 1490 N N . GLN A 1 196 ? 7.176 24.234 13.648 1 96.88 196 GLN A N 1
ATOM 1491 C CA . GLN A 1 196 ? 8.367 23.797 14.367 1 96.88 196 GLN A CA 1
ATOM 1492 C C . GLN A 1 196 ? 7.988 23.016 15.625 1 96.88 196 GLN A C 1
ATOM 1494 O O . GLN A 1 196 ? 7.086 23.406 16.359 1 96.88 196 GLN A O 1
ATOM 1499 N N . ILE A 1 197 ? 8.625 21.906 15.797 1 93.44 197 ILE A N 1
ATOM 1500 C CA . ILE A 1 197 ? 8.414 21.109 17 1 93.44 197 ILE A CA 1
ATOM 1501 C C . ILE A 1 197 ? 9.641 21.203 17.906 1 93.44 197 ILE A C 1
ATOM 1503 O O . ILE A 1 197 ? 10.742 20.812 17.516 1 93.44 197 ILE A O 1
ATOM 1507 N N . CYS A 1 198 ? 9.453 21.797 19.031 1 88.5 198 CYS A N 1
ATOM 1508 C CA . CYS A 1 198 ? 10.547 21.969 19.984 1 88.5 198 CYS A CA 1
ATOM 1509 C C . CYS A 1 198 ? 10.336 21.094 21.219 1 88.5 198 CYS A C 1
ATOM 1511 O O . CYS A 1 198 ? 9.25 21.109 21.812 1 88.5 198 CYS A O 1
ATOM 1513 N N . SER A 1 199 ? 11.062 20.141 21.266 1 74 199 SER A N 1
ATOM 1514 C CA . SER A 1 199 ? 10.961 19.328 22.469 1 74 199 SER A CA 1
ATOM 1515 C C . SER A 1 199 ? 11.945 19.797 23.547 1 74 199 SER A C 1
ATOM 1517 O O . SER A 1 199 ? 13.023 20.281 23.219 1 74 199 SER A O 1
ATOM 1519 N N . GLU A 1 200 ? 11.414 20.484 24.609 1 54.75 200 GLU A N 1
ATOM 1520 C CA . GLU A 1 200 ? 12.359 20.859 25.672 1 54.75 200 GLU A CA 1
ATOM 1521 C C . GLU A 1 200 ? 13.406 19.766 25.875 1 54.75 200 GLU A C 1
ATOM 1523 O O . GLU A 1 200 ? 14.555 20.062 26.203 1 54.75 200 GLU A O 1
ATOM 1528 N N . GLU A 1 201 ? 12.883 18.625 26.141 1 46.41 201 GLU A N 1
ATOM 1529 C CA . GLU A 1 201 ? 13.859 17.656 26.641 1 46.41 201 GLU A CA 1
ATOM 1530 C C . GLU A 1 201 ? 14.672 17.062 25.5 1 46.41 201 GLU A C 1
ATOM 1532 O O . GLU A 1 201 ? 14.219 16.125 24.828 1 46.41 201 GLU A O 1
ATOM 1537 N N . PHE A 1 202 ? 15.148 17.859 24.578 1 41.78 202 PHE A N 1
ATOM 1538 C CA . PHE A 1 202 ? 16.047 17.203 23.641 1 41.78 202 PHE A CA 1
ATOM 1539 C C . PHE A 1 202 ? 16.703 15.984 24.266 1 41.78 202 PHE A C 1
ATOM 1541 O O . PHE A 1 202 ? 17.109 15.055 23.578 1 41.78 202 PHE A O 1
ATOM 1548 N N . PHE A 1 203 ? 17.609 16.234 25.328 1 35.28 203 PHE A N 1
ATOM 1549 C CA . PHE A 1 203 ? 18.781 15.453 25.688 1 35.28 203 PHE A CA 1
ATOM 1550 C C . PHE A 1 203 ? 18.375 14.031 26.078 1 35.28 203 PHE A C 1
ATOM 1552 O O . PHE A 1 203 ? 19.188 13.102 25.969 1 35.28 203 PHE A O 1
ATOM 1559 N N . ASP A 1 204 ? 17.391 13.828 26.969 1 37.44 204 ASP A N 1
ATOM 1560 C CA . ASP A 1 204 ? 17.297 12.461 27.453 1 37.44 204 ASP A CA 1
ATOM 1561 C C . ASP A 1 204 ? 16.453 11.602 26.5 1 37.44 204 ASP A C 1
ATOM 1563 O O . ASP A 1 204 ? 15.281 11.883 26.266 1 37.44 204 ASP A O 1
ATOM 1567 N N . TRP A 1 205 ? 17.094 11.008 25.594 1 38.19 205 TRP A N 1
ATOM 1568 C CA . TRP A 1 205 ? 16.578 9.984 24.688 1 38.19 205 TRP A CA 1
ATOM 1569 C C . TRP A 1 205 ? 15.367 9.289 25.281 1 38.19 205 TRP A C 1
ATOM 1571 O O . TRP A 1 205 ? 14.414 8.961 24.578 1 38.19 205 TRP A O 1
ATOM 1581 N N . ASN A 1 206 ? 15.367 9 26.484 1 38.59 206 ASN A N 1
ATOM 1582 C CA . ASN A 1 206 ? 14.242 8.352 27.141 1 38.59 206 ASN A CA 1
ATOM 1583 C C . ASN A 1 206 ? 12.977 9.203 27.062 1 38.59 206 ASN A C 1
ATOM 1585 O O . ASN A 1 206 ? 11.883 8.711 27.328 1 38.59 206 ASN A O 1
ATOM 1589 N N . ALA A 1 207 ? 13.078 10.492 26.797 1 39.5 207 ALA A N 1
ATOM 1590 C CA . ALA A 1 207 ? 11.961 11.438 26.828 1 39.5 207 ALA A CA 1
ATOM 1591 C C . ALA A 1 207 ? 11.25 11.484 25.484 1 39.5 207 ALA A C 1
ATOM 1593 O O . ALA A 1 207 ? 10.102 11.938 25.391 1 39.5 207 ALA A O 1
ATOM 1594 N N . LYS A 1 208 ? 11.891 11.242 24.375 1 38.41 208 LYS A N 1
ATOM 1595 C CA . LYS A 1 208 ? 11.344 11.414 23.031 1 38.41 208 LYS A CA 1
ATOM 1596 C C . LYS A 1 208 ? 10.086 10.57 22.844 1 38.41 208 LYS A C 1
ATOM 1598 O O . LYS A 1 208 ? 9.164 10.977 22.125 1 38.41 208 LYS A O 1
ATOM 1603 N N . PHE A 1 209 ? 10.172 9.344 23.234 1 38.25 209 PHE A N 1
ATOM 1604 C CA . PHE A 1 209 ? 9.055 8.461 22.906 1 38.25 209 PHE A CA 1
ATOM 1605 C C . PHE A 1 209 ? 7.965 8.57 23.969 1 38.25 209 PHE A C 1
ATOM 1607 O O . PHE A 1 209 ? 6.934 7.902 23.875 1 38.25 209 PHE A O 1
ATOM 1614 N N . GLY A 1 210 ? 8.156 9.523 25.047 1 36.72 210 GLY A N 1
ATOM 1615 C CA . GLY A 1 210 ? 7.078 9.633 26.016 1 36.72 210 GLY A CA 1
ATOM 1616 C C . GLY A 1 210 ? 6.742 11.062 26.375 1 36.72 210 GLY A C 1
ATOM 1617 O O . GLY A 1 210 ? 5.809 11.312 27.141 1 36.72 210 GLY A O 1
ATOM 1618 N N . THR A 1 211 ? 7.875 11.938 26.703 1 40.12 211 THR A N 1
ATOM 1619 C CA . THR A 1 211 ? 7.582 13.062 27.594 1 40.12 211 THR A CA 1
ATOM 1620 C C . THR A 1 211 ? 6.781 14.133 26.859 1 40.12 211 THR A C 1
ATOM 1622 O O . THR A 1 211 ? 6.84 14.227 25.625 1 40.12 211 THR A O 1
ATOM 1625 N N . GLN A 1 212 ? 5.844 14.852 27.547 1 47 212 GLN A N 1
ATOM 1626 C CA . GLN A 1 212 ? 4.793 15.859 27.516 1 47 212 GLN A CA 1
ATOM 1627 C C . GLN A 1 212 ? 5.203 17.047 26.656 1 47 212 GLN A C 1
ATOM 1629 O O . GLN A 1 212 ? 4.402 17.562 25.859 1 47 212 GLN A O 1
ATOM 1634 N N . SER A 1 213 ? 6.27 17.938 26.969 1 58.72 213 SER A N 1
ATOM 1635 C CA . SER A 1 213 ? 6.121 19.391 26.844 1 58.72 213 SER A CA 1
ATOM 1636 C C . SER A 1 213 ? 6.668 19.891 25.516 1 58.72 213 SER A C 1
ATOM 1638 O O . SER A 1 213 ? 7.59 20.719 25.484 1 58.72 213 SER A O 1
ATOM 1640 N N . ALA A 1 214 ? 6.297 19.094 24.375 1 76.56 214 ALA A N 1
ATOM 1641 C CA . ALA A 1 214 ? 6.707 19.734 23.125 1 76.56 214 ALA A CA 1
ATOM 1642 C C . ALA A 1 214 ? 5.922 21.016 22.891 1 76.56 214 ALA A C 1
ATOM 1644 O O . ALA A 1 214 ? 4.754 21.125 23.266 1 76.56 214 ALA A O 1
ATOM 1645 N N . THR A 1 215 ? 6.691 21.922 22.516 1 87.19 215 THR A N 1
ATOM 1646 C CA . THR A 1 215 ? 6.043 23.156 22.078 1 87.19 215 THR A CA 1
ATOM 1647 C C . THR A 1 215 ? 6.016 23.234 20.562 1 87.19 215 THR A C 1
ATOM 1649 O O . THR A 1 215 ? 6.902 22.703 19.891 1 87.19 215 THR A O 1
ATOM 1652 N N . TYR A 1 216 ? 5.004 23.812 20.047 1 92.06 216 TYR A N 1
ATOM 1653 C CA . TYR A 1 216 ? 4.777 23.953 18.609 1 92.06 216 TYR A CA 1
ATOM 1654 C C . TYR A 1 216 ? 4.715 25.422 18.219 1 92.06 216 TYR A C 1
ATOM 1656 O O . TYR A 1 216 ? 4.027 26.219 18.859 1 92.06 216 TYR A O 1
ATOM 1664 N N . HIS A 1 217 ? 5.48 25.734 17.203 1 94.25 217 HIS A N 1
ATOM 1665 C CA . HIS A 1 217 ? 5.539 27.125 16.781 1 94.25 217 HIS A CA 1
ATOM 1666 C C . HIS A 1 217 ? 5.207 27.25 15.289 1 94.25 217 HIS A C 1
ATOM 1668 O O . HIS A 1 217 ? 5.805 26.578 14.453 1 94.25 217 HIS A O 1
ATOM 1674 N N . CYS A 1 218 ? 4.301 28.156 15.008 1 95.19 218 CYS A N 1
ATOM 1675 C CA . CYS A 1 218 ? 3.887 28.5 13.648 1 95.19 218 CYS A CA 1
ATOM 1676 C C . CYS A 1 218 ? 3.574 29.984 13.523 1 95.19 218 CYS A C 1
ATOM 1678 O O . CYS A 1 218 ? 2.66 30.484 14.18 1 95.19 218 CYS A O 1
ATOM 1680 N N . PRO A 1 219 ? 4.309 30.75 12.742 1 94.88 219 PRO A N 1
ATOM 1681 C CA . PRO A 1 219 ? 5.316 30.281 11.781 1 94.88 219 PRO A CA 1
ATOM 1682 C C . PRO A 1 219 ? 6.551 29.688 12.461 1 94.88 219 PRO A C 1
ATOM 1684 O O . PRO A 1 219 ? 6.805 29.969 13.633 1 94.88 219 PRO A O 1
ATOM 1687 N N . SER A 1 220 ? 7.191 28.891 11.703 1 96.56 220 SER A N 1
ATOM 1688 C CA . SER A 1 220 ? 8.422 28.281 12.195 1 96.56 220 SER A CA 1
ATOM 1689 C C . SER A 1 220 ? 9.586 29.266 12.133 1 96.56 220 SER A C 1
ATOM 1691 O O . SER A 1 220 ? 9.398 30.438 11.836 1 96.56 220 SER A O 1
ATOM 1693 N N . ASP A 1 221 ? 10.812 28.766 12.508 1 96.69 221 ASP A N 1
ATOM 1694 C CA . ASP A 1 221 ? 12.023 29.578 12.508 1 96.69 221 ASP A CA 1
ATOM 1695 C C . ASP A 1 221 ? 12.742 29.5 11.164 1 96.69 221 ASP A C 1
ATOM 1697 O O . ASP A 1 221 ? 13.844 30.031 11.016 1 96.69 221 ASP A O 1
ATOM 1701 N N . LEU A 1 222 ? 12.133 28.906 10.227 1 97.75 222 LEU A N 1
ATOM 1702 C CA . LEU A 1 222 ? 12.773 28.703 8.93 1 97.75 222 LEU A CA 1
ATOM 1703 C C . LEU A 1 222 ? 12.789 29.984 8.125 1 97.75 222 LEU A C 1
ATOM 1705 O O . LEU A 1 222 ? 11.867 30.797 8.219 1 97.75 222 LEU A O 1
ATOM 1709 N N . THR A 1 223 ? 13.859 30.141 7.316 1 96.94 223 THR A N 1
ATOM 1710 C CA . THR A 1 223 ? 13.836 31.172 6.301 1 96.94 223 THR A CA 1
ATOM 1711 C C . THR A 1 223 ? 12.797 30.859 5.227 1 96.94 223 THR A C 1
ATOM 1713 O O . THR A 1 223 ? 12.328 29.719 5.129 1 96.94 223 THR A O 1
ATOM 1716 N N . ALA A 1 224 ? 12.461 31.859 4.422 1 96.94 224 ALA A N 1
ATOM 1717 C CA . ALA A 1 224 ? 11.469 31.688 3.365 1 96.94 224 ALA A CA 1
ATOM 1718 C C . ALA A 1 224 ? 11.906 30.594 2.385 1 96.94 224 ALA A C 1
ATOM 1720 O O . ALA A 1 224 ? 11.094 29.781 1.952 1 96.94 224 ALA A O 1
ATOM 1721 N N . ILE A 1 225 ? 13.188 30.578 2.123 1 96.5 225 ILE A N 1
ATOM 1722 C CA . ILE A 1 225 ? 13.719 29.625 1.155 1 96.5 225 ILE A CA 1
ATOM 1723 C C . ILE A 1 225 ? 13.695 28.219 1.747 1 96.5 225 ILE A C 1
ATOM 1725 O O . ILE A 1 225 ? 13.328 27.266 1.066 1 96.5 225 ILE A O 1
ATOM 1729 N N . GLU A 1 226 ? 14.078 28.078 3.014 1 96.62 226 GLU A N 1
ATOM 1730 C CA . GLU A 1 226 ? 14.047 26.797 3.693 1 96.62 226 GLU A CA 1
ATOM 1731 C C . GLU A 1 226 ? 12.625 26.234 3.758 1 96.62 226 GLU A C 1
ATOM 1733 O O . GLU A 1 226 ? 12.406 25.047 3.525 1 96.62 226 GLU A O 1
ATOM 1738 N N . GLU A 1 227 ? 11.75 27.094 4.094 1 97.88 227 GLU A N 1
ATOM 1739 C CA . GLU A 1 227 ? 10.359 26.688 4.211 1 97.88 227 GLU A CA 1
ATOM 1740 C C . GLU A 1 227 ? 9.805 26.219 2.867 1 97.88 227 GLU A C 1
ATOM 1742 O O . GLU A 1 227 ? 9.133 25.188 2.791 1 97.88 227 GLU A O 1
ATOM 1747 N N . GLN A 1 228 ? 10.055 26.984 1.875 1 97.62 228 GLN A N 1
ATOM 1748 C CA . GLN A 1 228 ? 9.602 26.625 0.54 1 97.62 228 GLN A CA 1
ATOM 1749 C C . GLN A 1 228 ? 10.164 25.266 0.118 1 97.62 228 GLN A C 1
ATOM 1751 O O . GLN A 1 228 ? 9.445 24.422 -0.42 1 97.62 228 GLN A O 1
ATOM 1756 N N . THR A 1 229 ? 11.453 25.094 0.378 1 97.5 229 THR A N 1
ATOM 1757 C CA . THR A 1 229 ? 12.109 23.844 0.033 1 97.5 229 THR A CA 1
ATOM 1758 C C . THR A 1 229 ? 11.477 22.672 0.79 1 97.5 229 THR A C 1
ATOM 1760 O O . THR A 1 229 ? 11.219 21.625 0.209 1 97.5 229 THR A O 1
ATOM 1763 N N . MET A 1 230 ? 11.211 22.859 2.006 1 98.38 230 MET A N 1
ATOM 1764 C CA . MET A 1 230 ? 10.586 21.828 2.824 1 98.38 230 MET A CA 1
ATOM 1765 C C . MET A 1 230 ? 9.172 21.531 2.34 1 98.38 230 MET A C 1
ATOM 1767 O O . MET A 1 230 ? 8.781 20.359 2.234 1 98.38 230 MET A O 1
ATOM 1771 N N . GLN A 1 231 ? 8.445 22.562 2.037 1 98.62 231 GLN A N 1
ATOM 1772 C CA . GLN A 1 231 ? 7.086 22.391 1.542 1 98.62 231 GLN A CA 1
ATOM 1773 C C . GLN A 1 231 ? 7.07 21.609 0.229 1 98.62 231 GLN A C 1
ATOM 1775 O O . GLN A 1 231 ? 6.227 20.734 0.03 1 98.62 231 GLN A O 1
ATOM 1780 N N . GLU A 1 232 ? 7.996 21.906 -0.616 1 98.19 232 GLU A N 1
ATOM 1781 C CA . GLU A 1 232 ? 8.094 21.188 -1.889 1 98.19 232 GLU A CA 1
ATOM 1782 C C . GLU A 1 232 ? 8.422 19.719 -1.675 1 98.19 232 GLU A C 1
ATOM 1784 O O . GLU A 1 232 ? 7.848 18.844 -2.332 1 98.19 232 GLU A O 1
ATOM 1789 N N . THR A 1 233 ? 9.328 19.438 -0.764 1 98.44 233 THR A N 1
ATOM 1790 C CA . THR A 1 233 ? 9.711 18.062 -0.432 1 98.44 233 THR A CA 1
ATOM 1791 C C . THR A 1 233 ? 8.523 17.297 0.145 1 98.44 233 THR A C 1
ATOM 1793 O O . THR A 1 233 ? 8.266 16.156 -0.239 1 98.44 233 THR A O 1
ATOM 1796 N N . ILE A 1 234 ? 7.793 17.969 0.97 1 98.56 234 ILE A N 1
ATOM 1797 C CA . ILE A 1 234 ? 6.656 17.359 1.649 1 98.56 234 ILE A CA 1
ATOM 1798 C C . ILE A 1 234 ? 5.543 17.062 0.642 1 98.56 234 ILE A C 1
ATOM 1800 O O . ILE A 1 234 ? 4.926 16 0.676 1 98.56 234 ILE A O 1
ATOM 1804 N N . LEU A 1 235 ? 5.324 17.984 -0.241 1 98.38 235 LEU A N 1
ATOM 1805 C CA . LEU A 1 235 ? 4.309 17.766 -1.266 1 98.38 235 LEU A CA 1
ATOM 1806 C C . LEU A 1 235 ? 4.676 16.578 -2.154 1 98.38 235 LEU A C 1
ATOM 1808 O O . LEU A 1 235 ? 3.818 15.758 -2.473 1 98.38 235 LEU A O 1
ATOM 1812 N N . ALA A 1 236 ? 5.953 16.484 -2.518 1 97.81 236 ALA A N 1
ATOM 1813 C CA . ALA A 1 236 ? 6.418 15.367 -3.322 1 97.81 236 ALA A CA 1
ATOM 1814 C C . ALA A 1 236 ? 6.242 14.047 -2.578 1 97.81 236 ALA A C 1
ATOM 1816 O O . ALA A 1 236 ? 5.801 13.047 -3.158 1 97.81 236 ALA A O 1
ATOM 1817 N N . ALA A 1 237 ? 6.57 14.062 -1.307 1 98.75 237 ALA A N 1
ATOM 1818 C CA . ALA A 1 237 ? 6.441 12.867 -0.473 1 98.75 237 ALA A CA 1
ATOM 1819 C C . ALA A 1 237 ? 4.98 12.445 -0.34 1 98.75 237 ALA A C 1
ATOM 1821 O O . ALA A 1 237 ? 4.66 11.258 -0.417 1 98.75 237 ALA A O 1
ATOM 1822 N N . TYR A 1 238 ? 4.156 13.43 -0.116 1 98.62 238 TYR A N 1
ATOM 1823 C CA . TYR A 1 238 ? 2.711 13.258 0.003 1 98.62 238 TYR A CA 1
ATOM 1824 C C . TYR A 1 238 ? 2.127 12.648 -1.267 1 98.62 238 TYR A C 1
ATOM 1826 O O . TYR A 1 238 ? 1.376 11.672 -1.207 1 98.62 238 TYR A O 1
ATOM 1834 N N . GLN A 1 239 ? 2.555 13.125 -2.396 1 96.94 239 GLN A N 1
ATOM 1835 C CA . GLN A 1 239 ? 2.076 12.664 -3.697 1 96.94 239 GLN A CA 1
ATOM 1836 C C . GLN A 1 239 ? 2.623 11.281 -4.023 1 96.94 239 GLN A C 1
ATOM 1838 O O . GLN A 1 239 ? 1.913 10.445 -4.59 1 96.94 239 GLN A O 1
ATOM 1843 N N . ALA A 1 240 ? 3.807 11.016 -3.625 1 97.38 240 ALA A N 1
ATOM 1844 C CA . ALA A 1 240 ? 4.438 9.734 -3.91 1 97.38 240 ALA A CA 1
ATOM 1845 C C . ALA A 1 240 ? 3.672 8.586 -3.258 1 97.38 240 ALA A C 1
ATOM 1847 O O . ALA A 1 240 ? 3.629 7.473 -3.791 1 97.38 240 ALA A O 1
ATOM 1848 N N . LEU A 1 241 ? 3.039 8.875 -2.164 1 98.12 241 LEU A N 1
ATOM 1849 C CA . LEU A 1 241 ? 2.311 7.836 -1.44 1 98.12 241 LEU A CA 1
ATOM 1850 C C . LEU A 1 241 ? 0.887 7.703 -1.973 1 98.12 241 LEU A C 1
ATOM 1852 O O . LEU A 1 241 ? 0.161 6.785 -1.586 1 98.12 241 LEU A O 1
ATOM 1856 N N . GLY A 1 242 ? 0.479 8.586 -2.812 1 96.12 242 GLY A N 1
ATOM 1857 C CA . GLY A 1 242 ? -0.866 8.562 -3.365 1 96.12 242 GLY A CA 1
ATOM 1858 C C . GLY A 1 242 ? -1.899 9.188 -2.443 1 96.12 242 GLY A C 1
ATOM 1859 O O . GLY A 1 242 ? -3.086 8.859 -2.527 1 96.12 242 GLY A O 1
ATOM 1860 N N . CYS A 1 243 ? -1.461 10.039 -1.549 1 98 243 CYS A N 1
ATOM 1861 C CA . CYS A 1 243 ? -2.369 10.656 -0.589 1 98 243 CYS A CA 1
ATOM 1862 C C . CYS A 1 243 ? -3.225 11.727 -1.258 1 98 243 CYS A C 1
ATOM 1864 O O . CYS A 1 243 ? -2.859 12.25 -2.312 1 98 243 CYS A O 1
ATOM 1866 N N . ARG A 1 244 ? -4.348 12.008 -0.666 1 97.19 244 ARG A N 1
ATOM 1867 C CA . ARG A 1 244 ? -5.238 13.078 -1.113 1 97.19 244 ARG A CA 1
ATOM 1868 C C . ARG A 1 244 ? -5.977 13.703 0.063 1 97.19 244 ARG A C 1
ATOM 1870 O O . ARG A 1 244 ? -6.02 13.133 1.153 1 97.19 244 ARG A O 1
ATOM 1877 N N . GLY A 1 245 ? -6.539 14.883 -0.137 1 97.56 245 GLY A N 1
ATOM 1878 C CA . GLY A 1 245 ? -7.367 15.57 0.839 1 97.56 245 GLY A CA 1
ATOM 1879 C C . GLY A 1 245 ? -6.566 16.297 1.901 1 97.56 245 GLY A C 1
ATOM 1880 O O . GLY A 1 245 ? -6.395 17.516 1.836 1 97.56 245 GLY A O 1
ATOM 1881 N N . TRP A 1 246 ? -6.086 15.5 2.852 1 98.5 246 TRP A N 1
ATOM 1882 C CA . TRP A 1 246 ? -5.328 16.109 3.939 1 98.5 246 TRP A CA 1
ATOM 1883 C C . TRP A 1 246 ? -4.336 15.117 4.535 1 98.5 246 TRP A C 1
ATOM 1885 O O . TRP A 1 246 ? -4.43 13.914 4.285 1 98.5 246 TRP A O 1
ATOM 1895 N N . GLY A 1 247 ? -3.393 15.547 5.18 1 98.12 247 GLY A N 1
ATOM 1896 C CA . GLY A 1 247 ? -2.365 14.789 5.871 1 98.12 247 GLY A CA 1
ATOM 1897 C C . GLY A 1 247 ? -1.229 15.656 6.387 1 98.12 247 GLY A C 1
ATOM 1898 O O . GLY A 1 247 ? -1.258 16.875 6.242 1 98.12 247 GLY A O 1
ATOM 1899 N N . ARG A 1 248 ? -0.328 15.008 7.051 1 97.94 248 ARG A N 1
ATOM 1900 C CA . ARG A 1 248 ? 0.842 15.703 7.578 1 97.94 248 ARG A CA 1
ATOM 1901 C C . ARG A 1 248 ? 2.07 14.797 7.555 1 97.94 248 ARG A C 1
ATOM 1903 O O . ARG A 1 248 ? 1.959 13.586 7.742 1 97.94 248 ARG A O 1
ATOM 1910 N N . ILE A 1 249 ? 3.195 15.43 7.309 1 98.06 249 ILE A N 1
ATOM 1911 C CA . ILE A 1 249 ? 4.445 14.68 7.316 1 98.06 249 ILE A CA 1
ATOM 1912 C C . ILE A 1 249 ? 5.414 15.297 8.32 1 98.06 249 ILE A C 1
ATOM 1914 O O . ILE A 1 249 ? 5.602 16.516 8.344 1 98.06 249 ILE A O 1
ATOM 1918 N N . ASP A 1 250 ? 5.957 14.477 9.172 1 96.06 250 ASP A N 1
ATOM 1919 C CA . ASP A 1 250 ? 7.02 14.867 10.102 1 96.06 250 ASP A CA 1
ATOM 1920 C C . ASP A 1 250 ? 8.391 14.734 9.445 1 96.06 250 ASP A C 1
ATOM 1922 O O . ASP A 1 250 ? 8.656 13.773 8.727 1 96.06 250 ASP A O 1
ATOM 1926 N N . VAL A 1 251 ? 9.242 15.766 9.758 1 97.75 251 VAL A N 1
ATOM 1927 C CA . VAL A 1 251 ? 10.555 15.758 9.109 1 97.75 251 VAL A CA 1
ATOM 1928 C C . VAL A 1 251 ? 11.617 16.234 10.102 1 97.75 251 VAL A C 1
ATOM 1930 O O . VAL A 1 251 ? 11.297 16.828 11.125 1 97.75 251 VAL A O 1
ATOM 1933 N N . LEU A 1 252 ? 12.82 15.891 9.766 1 96.56 252 LEU A N 1
ATOM 1934 C CA . LEU A 1 252 ? 14.008 16.438 10.414 1 96.56 252 LEU A CA 1
ATOM 1935 C C . LEU A 1 252 ? 14.82 17.281 9.43 1 96.56 252 LEU A C 1
ATOM 1937 O O . LEU A 1 252 ? 14.977 16.891 8.266 1 96.56 252 LEU A O 1
ATOM 1941 N N . LEU A 1 253 ? 15.219 18.375 9.875 1 97.56 253 LEU A N 1
ATOM 1942 C CA . LEU A 1 253 ? 16.141 19.219 9.117 1 97.56 253 LEU A CA 1
ATOM 1943 C C . LEU A 1 253 ? 17.547 19.156 9.711 1 97.56 253 LEU A C 1
ATOM 1945 O O . LEU A 1 253 ? 17.75 19.531 10.867 1 97.56 253 LEU A O 1
ATOM 1949 N N . THR A 1 254 ? 18.5 18.719 8.914 1 96.81 254 THR A N 1
ATOM 1950 C CA . THR A 1 254 ? 19.875 18.594 9.414 1 96.81 254 THR A CA 1
ATOM 1951 C C . THR A 1 254 ? 20.609 19.922 9.305 1 96.81 254 THR A C 1
ATOM 1953 O O . THR A 1 254 ? 20.094 20.875 8.719 1 96.81 254 THR A O 1
ATOM 1956 N N . GLU A 1 255 ? 21.828 19.953 9.812 1 95 255 GLU A N 1
ATOM 1957 C CA . GLU A 1 255 ? 22.656 21.141 9.75 1 95 255 GLU A CA 1
ATOM 1958 C C . GLU A 1 255 ? 23.047 21.469 8.305 1 95 255 GLU A C 1
ATOM 1960 O O . GLU A 1 255 ? 23.344 22.625 7.984 1 95 255 GLU A O 1
ATOM 1965 N N . HIS A 1 256 ? 23.031 20.516 7.473 1 95.12 256 HIS A N 1
ATOM 1966 C CA . HIS A 1 256 ? 23.391 20.703 6.066 1 95.12 256 HIS A CA 1
ATOM 1967 C C . HIS A 1 256 ? 22.156 21 5.223 1 95.12 256 HIS A C 1
ATOM 1969 O O . HIS A 1 256 ? 22.219 20.953 3.994 1 95.12 256 HIS A O 1
ATOM 1975 N N . ASN A 1 257 ? 21.031 21.125 5.879 1 95.25 257 ASN A N 1
ATOM 1976 C CA . ASN A 1 257 ? 19.766 21.531 5.27 1 95.25 257 ASN A CA 1
ATOM 1977 C C . ASN A 1 257 ? 19.141 20.391 4.469 1 95.25 257 ASN A C 1
ATOM 1979 O O . ASN A 1 257 ? 18.484 20.625 3.457 1 95.25 257 ASN A O 1
ATOM 1983 N N . ASP A 1 258 ? 19.516 19.203 4.84 1 96.38 258 ASP A N 1
ATOM 1984 C CA . ASP A 1 258 ? 18.812 18.047 4.289 1 96.38 258 ASP A CA 1
ATOM 1985 C C . ASP A 1 258 ? 17.5 17.797 5.031 1 96.38 258 ASP A C 1
ATOM 1987 O O . ASP A 1 258 ? 17.469 17.812 6.266 1 96.38 258 ASP A O 1
ATOM 1991 N N . VAL A 1 259 ? 16.438 17.625 4.277 1 98.06 259 VAL A N 1
ATOM 1992 C CA . VAL A 1 259 ? 15.125 17.328 4.852 1 98.06 259 VAL A CA 1
ATOM 1993 C C . VAL A 1 259 ? 14.922 15.812 4.891 1 98.06 259 VAL A C 1
ATOM 1995 O O . VAL A 1 259 ? 14.734 15.18 3.846 1 98.06 259 VAL A O 1
ATOM 1998 N N . TYR A 1 260 ? 14.914 15.195 6.074 1 98 260 TYR A N 1
ATOM 1999 C CA . TYR A 1 260 ? 14.672 13.766 6.266 1 98 260 TYR A CA 1
ATOM 2000 C C . TYR A 1 260 ? 13.211 13.5 6.602 1 98 260 TYR A C 1
ATOM 2002 O O . TYR A 1 260 ? 12.695 14 7.605 1 98 260 TYR A O 1
ATOM 2010 N N . LEU A 1 261 ? 12.531 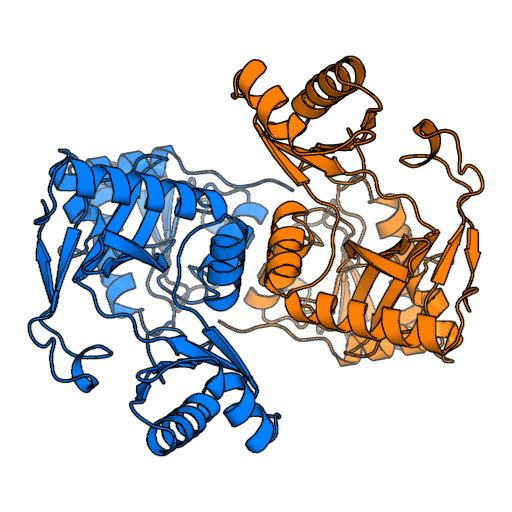12.742 5.77 1 98.38 261 LEU A N 1
ATOM 2011 C CA . LEU A 1 261 ? 11.148 12.352 6.023 1 98.38 261 LEU A CA 1
ATOM 2012 C C . LEU A 1 261 ? 11.078 11.305 7.129 1 98.38 261 LEU A C 1
ATOM 2014 O O . LEU A 1 261 ? 11.844 10.336 7.125 1 98.38 261 LEU A O 1
ATOM 2018 N N . ILE A 1 262 ? 10.133 11.469 8.055 1 94.75 262 ILE A N 1
ATOM 2019 C CA . ILE A 1 262 ? 10.047 10.57 9.203 1 94.75 262 ILE A CA 1
ATOM 2020 C C . ILE A 1 262 ? 8.773 9.727 9.102 1 94.75 262 ILE A C 1
ATOM 2022 O O . ILE A 1 262 ? 8.844 8.5 9.055 1 94.75 262 ILE A O 1
ATOM 2026 N N . GLU A 1 263 ? 7.66 10.461 8.984 1 92.31 263 GLU A N 1
ATOM 2027 C CA . GLU A 1 263 ? 6.391 9.75 9.094 1 92.31 263 GLU A CA 1
ATOM 2028 C C . GLU A 1 263 ? 5.273 10.5 8.375 1 92.31 263 GLU A C 1
ATOM 2030 O O . GLU A 1 263 ? 5.203 11.734 8.453 1 92.31 263 GLU A O 1
ATOM 2035 N N . MET A 1 264 ? 4.426 9.727 7.68 1 96.69 264 MET A N 1
ATOM 2036 C CA . MET A 1 264 ? 3.201 10.258 7.086 1 96.69 264 MET A CA 1
ATOM 2037 C C . MET A 1 264 ? 1.994 9.961 7.969 1 96.69 264 MET A C 1
ATOM 2039 O O . MET A 1 264 ? 1.784 8.812 8.375 1 96.69 264 MET A O 1
ATOM 2043 N N . ASN A 1 265 ? 1.251 10.953 8.312 1 95.25 265 ASN A N 1
ATOM 2044 C CA . ASN A 1 265 ? -0.012 10.82 9.031 1 95.25 265 ASN A CA 1
ATOM 2045 C C . ASN A 1 265 ? -1.201 11.18 8.141 1 95.25 265 ASN A C 1
ATOM 2047 O O . ASN A 1 265 ? -1.397 12.352 7.809 1 95.25 265 ASN A O 1
ATOM 2051 N N . THR A 1 266 ? -2.014 10.211 7.836 1 97.31 266 THR A N 1
ATOM 2052 C CA . THR A 1 266 ? -3.107 10.422 6.891 1 97.31 266 THR A CA 1
ATOM 2053 C C . THR A 1 266 ? -4.34 10.969 7.609 1 97.31 266 THR A C 1
ATOM 2055 O O . THR A 1 266 ? -5.262 11.477 6.969 1 97.31 266 THR A O 1
ATOM 2058 N N . ILE A 1 267 ? -4.395 10.828 8.922 1 96.81 267 ILE A N 1
ATOM 2059 C CA . ILE A 1 267 ? -5.484 11.367 9.734 1 96.81 267 ILE A CA 1
ATOM 2060 C C . ILE A 1 267 ? -4.91 12.109 10.938 1 96.81 267 ILE A C 1
ATOM 2062 O O . ILE A 1 267 ? -4.957 11.617 12.062 1 96.81 267 ILE A O 1
ATOM 2066 N N . PRO A 1 268 ? -4.379 13.273 10.719 1 96.25 268 PRO A N 1
ATOM 2067 C CA . PRO A 1 268 ? -3.748 14.008 11.812 1 96.25 268 PRO A CA 1
ATOM 2068 C C . PRO A 1 268 ? -4.742 14.422 12.898 1 96.25 268 PRO A C 1
ATOM 2070 O O . PRO A 1 268 ? -5.945 14.508 12.633 1 96.25 268 PRO A O 1
ATOM 2073 N N . GLY A 1 269 ? -4.203 14.688 14.039 1 95.12 269 GLY A N 1
ATOM 2074 C CA . GLY A 1 269 ? -5.02 15.18 15.133 1 95.12 269 GLY A CA 1
ATOM 2075 C C . GLY A 1 269 ? -5.699 16.5 14.82 1 95.12 269 GLY A C 1
ATOM 2076 O O . GLY A 1 269 ? -5.133 17.344 14.117 1 95.12 269 GLY A O 1
ATOM 2077 N N . MET A 1 270 ? -6.852 16.688 15.422 1 97.31 270 MET A N 1
ATOM 2078 C CA . MET A 1 270 ? -7.664 17.875 15.172 1 97.31 270 MET A CA 1
ATOM 2079 C C . MET A 1 270 ? -8.156 18.484 16.469 1 97.31 270 MET A C 1
ATOM 2081 O O . MET A 1 270 ? -9.234 19.078 16.516 1 97.31 270 MET A O 1
ATOM 2085 N N . THR A 1 271 ? -7.34 18.281 17.453 1 95.06 271 THR A N 1
ATOM 2086 C CA . THR A 1 271 ? -7.652 18.891 18.75 1 95.06 271 THR A CA 1
ATOM 2087 C C . THR A 1 271 ? -7.297 20.375 18.75 1 95.06 271 THR A C 1
ATOM 2089 O O . THR A 1 271 ? -6.801 20.891 17.75 1 95.06 271 THR A O 1
ATOM 2092 N N . GLU A 1 272 ? -7.539 21.031 19.891 1 88.69 272 GLU A N 1
ATOM 2093 C CA . GLU A 1 272 ? -7.238 22.453 20.031 1 88.69 272 GLU A CA 1
ATOM 2094 C C . GLU A 1 272 ? -5.738 22.703 19.906 1 88.69 272 GLU A C 1
ATOM 2096 O O . GLU A 1 272 ? -5.328 23.766 19.422 1 88.69 272 GLU A O 1
ATOM 2101 N N . ARG A 1 273 ? -4.914 21.75 20.203 1 87.81 273 ARG A N 1
ATOM 2102 C CA . ARG A 1 273 ? -3.467 21.938 20.234 1 87.81 273 ARG A CA 1
ATOM 2103 C C . ARG A 1 273 ? -2.805 21.234 19.047 1 87.81 273 ARG A C 1
ATOM 2105 O O . ARG A 1 273 ? -1.575 21.188 18.953 1 87.81 273 ARG A O 1
ATOM 2112 N N . SER A 1 274 ? -3.68 20.719 18.188 1 92.94 274 SER A N 1
ATOM 2113 C CA . SER A 1 274 ? -3.123 19.938 17.078 1 92.94 274 SER A CA 1
ATOM 2114 C C . SER A 1 274 ? -2.455 20.844 16.047 1 92.94 274 SER A C 1
ATOM 2116 O O . SER A 1 274 ? -2.9 21.969 15.82 1 92.94 274 SER A O 1
ATOM 2118 N N . VAL A 1 275 ? -1.527 20.281 15.445 1 93.94 275 VAL A N 1
ATOM 2119 C CA . VAL A 1 275 ? -0.644 21 14.539 1 93.94 275 VAL A CA 1
ATOM 2120 C C . VAL A 1 275 ? -1.385 21.328 13.242 1 93.94 275 VAL A C 1
ATOM 2122 O O . VAL A 1 275 ? -1.137 22.359 12.617 1 93.94 275 VAL A O 1
ATOM 2125 N N . PHE A 1 276 ? -2.314 20.516 12.836 1 97.44 276 PHE A N 1
ATOM 2126 C CA . PHE A 1 276 ? -2.992 20.734 11.562 1 97.44 276 PHE A CA 1
ATOM 2127 C C . PHE A 1 276 ? -3.871 21.984 11.617 1 97.44 276 PHE A C 1
ATOM 2129 O O . PHE A 1 276 ? -3.711 22.891 10.812 1 97.44 276 PHE A O 1
ATOM 2136 N N . PRO A 1 277 ? -4.762 22.094 12.633 1 97.56 277 PRO A N 1
ATOM 2137 C CA . PRO A 1 277 ? -5.535 23.328 12.742 1 97.56 277 PRO A CA 1
ATOM 2138 C C . PRO A 1 277 ? -4.656 24.547 12.992 1 97.56 277 PRO A C 1
ATOM 2140 O O . PRO A 1 277 ? -4.977 25.656 12.531 1 97.56 277 PRO A O 1
ATOM 2143 N N . MET A 1 278 ? -3.543 24.391 13.672 1 96.56 278 MET A N 1
ATOM 2144 C CA . MET A 1 278 ? -2.609 25.484 13.922 1 96.56 278 MET A CA 1
ATOM 2145 C C . MET A 1 278 ? -2.064 26.047 12.617 1 96.56 278 MET A C 1
ATOM 2147 O O . MET A 1 278 ? -2.08 27.266 12.406 1 96.56 278 MET A O 1
ATOM 2151 N N . ALA A 1 279 ? -1.615 25.188 11.758 1 98.06 279 ALA A N 1
ATOM 2152 C CA . ALA A 1 279 ? -1.062 25.594 10.469 1 98.06 279 ALA A CA 1
ATOM 2153 C C . ALA A 1 279 ? -2.139 26.219 9.578 1 98.06 279 ALA A C 1
ATOM 2155 O O . ALA A 1 279 ? -1.888 27.203 8.883 1 98.06 279 ALA A O 1
ATOM 2156 N N . ALA A 1 280 ? -3.34 25.656 9.609 1 98.06 280 ALA A N 1
ATOM 2157 C CA . ALA A 1 280 ? -4.453 26.172 8.828 1 98.06 280 ALA A CA 1
ATOM 2158 C C . ALA A 1 280 ? -4.812 27.594 9.273 1 98.06 280 ALA A C 1
ATOM 2160 O O . ALA A 1 280 ? -5.074 28.469 8.438 1 98.06 280 ALA A O 1
ATOM 2161 N N . ALA A 1 281 ? -4.785 27.812 10.578 1 97.44 281 ALA A N 1
ATOM 2162 C CA . ALA A 1 281 ? -5.105 29.141 11.117 1 97.44 281 ALA A CA 1
ATOM 2163 C C . ALA A 1 281 ? -4.113 30.188 10.633 1 97.44 281 ALA A C 1
ATOM 2165 O O . ALA A 1 281 ? -4.477 31.344 10.414 1 97.44 281 ALA A O 1
ATOM 2166 N N . GLN A 1 282 ? -2.91 29.781 10.422 1 97 282 GLN A N 1
ATOM 2167 C CA . GLN A 1 282 ? -1.854 30.703 9.992 1 97 282 GLN A CA 1
ATOM 2168 C C . GLN A 1 282 ? -2.129 31.25 8.594 1 97 282 GLN A C 1
ATOM 2170 O O . GLN A 1 282 ? -1.644 32.312 8.242 1 97 282 GLN A O 1
ATOM 2175 N N . VAL A 1 283 ? -2.926 30.562 7.84 1 97.12 283 VAL A N 1
ATOM 2176 C CA . VAL A 1 283 ? -3.248 31.047 6.504 1 97.12 283 VAL A CA 1
ATOM 2177 C C . VAL A 1 283 ? -4.676 31.594 6.484 1 97.12 283 VAL A C 1
ATOM 2179 O O . VAL A 1 283 ? -5.277 31.734 5.418 1 97.12 283 VAL A O 1
ATOM 2182 N N . GLY A 1 284 ? -5.262 31.766 7.672 1 97.31 284 GLY A N 1
ATOM 2183 C CA . GLY A 1 284 ? -6.52 32.469 7.789 1 97.31 284 GLY A CA 1
ATOM 2184 C C . GLY A 1 284 ? -7.73 31.562 7.797 1 97.31 284 GLY A C 1
ATOM 2185 O O . GLY A 1 284 ? -8.867 32.031 7.695 1 97.31 284 GLY A O 1
ATOM 2186 N N . LEU A 1 285 ? -7.574 30.328 7.93 1 97.69 285 LEU A N 1
ATOM 2187 C CA . LEU A 1 285 ? -8.695 29.391 7.973 1 97.69 285 LEU A CA 1
ATOM 2188 C C . LEU A 1 285 ? -9.141 29.141 9.406 1 97.69 285 LEU A C 1
ATOM 2190 O O . LEU A 1 285 ? -8.367 28.641 10.227 1 97.69 285 LEU A O 1
ATOM 2194 N N . SER A 1 286 ? -10.398 29.547 9.633 1 98 286 SER A N 1
ATOM 2195 C CA . SER A 1 286 ? -10.969 29.125 10.914 1 98 286 SER A CA 1
ATOM 2196 C C . SER A 1 286 ? -11.156 27.609 10.961 1 98 286 SER A C 1
ATOM 2198 O O . SER A 1 286 ? -11.102 26.938 9.93 1 98 286 SER A O 1
ATOM 2200 N N . TYR A 1 287 ? -11.352 27.109 12.133 1 98.19 287 TYR A N 1
ATOM 2201 C CA . TYR A 1 287 ? -11.578 25.688 12.297 1 98.19 287 TYR A CA 1
ATOM 2202 C C . TYR A 1 287 ? -12.789 25.219 11.5 1 98.19 287 TYR A C 1
ATOM 2204 O O . TYR A 1 287 ? -12.742 24.203 10.82 1 98.19 287 TYR A O 1
ATOM 2212 N N . GLU A 1 288 ? -13.883 25.984 11.555 1 98.38 288 GLU A N 1
ATOM 2213 C CA . GLU A 1 288 ? -15.109 25.641 10.836 1 98.38 288 GLU A CA 1
ATOM 2214 C C . GLU A 1 288 ? -14.891 25.688 9.328 1 98.38 288 GLU A C 1
ATOM 2216 O O . GLU A 1 288 ? -15.375 24.828 8.594 1 98.38 288 GLU A O 1
ATOM 2221 N N . ALA A 1 289 ? -14.172 26.688 8.938 1 98.25 289 ALA A N 1
ATOM 2222 C CA . ALA A 1 289 ? -13.867 26.797 7.516 1 98.25 289 ALA A CA 1
ATOM 2223 C C . ALA A 1 289 ? -13.023 25.625 7.039 1 98.25 289 ALA A C 1
ATOM 2225 O O . ALA A 1 289 ? -13.219 25.125 5.926 1 98.25 289 ALA A O 1
ATOM 2226 N N . LEU A 1 290 ? -12.086 25.234 7.855 1 98.31 290 LEU A N 1
ATOM 2227 C CA . LEU A 1 290 ? -11.25 24.078 7.57 1 98.31 290 LEU A CA 1
ATOM 2228 C C . LEU A 1 290 ? -12.094 22.812 7.43 1 98.31 290 LEU A C 1
ATOM 2230 O O . LEU A 1 290 ? -11.953 22.078 6.453 1 98.31 290 LEU A O 1
ATOM 2234 N N . ILE A 1 291 ? -13 22.562 8.344 1 98.38 291 ILE A N 1
ATOM 2235 C CA . ILE A 1 291 ? -13.883 21.406 8.312 1 98.38 291 ILE A CA 1
ATOM 2236 C C . ILE A 1 291 ? -14.742 21.438 7.059 1 98.38 291 ILE A C 1
ATOM 2238 O O . ILE A 1 291 ? -14.914 20.422 6.387 1 98.38 291 ILE A O 1
ATOM 2242 N N . GLU A 1 292 ? -15.211 22.547 6.75 1 98.06 292 GLU A N 1
ATOM 2243 C CA . GLU A 1 292 ? -16.047 22.703 5.562 1 98.06 292 GLU A CA 1
ATOM 2244 C C . GLU A 1 292 ? -15.281 22.344 4.293 1 98.06 292 GLU A C 1
ATOM 2246 O O . GLU A 1 292 ? -15.797 21.641 3.42 1 98.06 292 GLU A O 1
ATOM 2251 N N . GLN A 1 293 ? -14.078 22.828 4.227 1 97.81 293 GLN A N 1
ATOM 2252 C CA . GLN A 1 293 ? -13.25 22.531 3.062 1 97.81 293 GLN A CA 1
ATOM 2253 C C . GLN A 1 293 ? -12.977 21.047 2.936 1 97.81 293 GLN A C 1
ATOM 2255 O O . GLN A 1 293 ? -13 20.484 1.833 1 97.81 293 GLN A O 1
ATOM 2260 N N . LEU A 1 294 ? -12.688 20.438 3.986 1 98.12 294 LEU A N 1
ATOM 2261 C CA . LEU A 1 294 ? -12.445 19 3.986 1 98.12 294 LEU A CA 1
ATOM 2262 C C . LEU A 1 294 ? -13.688 18.219 3.559 1 98.12 294 LEU A C 1
ATOM 2264 O O . LEU A 1 294 ? -13.609 17.297 2.752 1 98.12 294 LEU A O 1
ATOM 2268 N N . LEU A 1 295 ? -14.844 18.625 4.062 1 98.25 295 LEU A N 1
ATOM 2269 C CA . LEU A 1 295 ? -16.109 17.969 3.709 1 98.25 295 LEU A CA 1
ATOM 2270 C C . LEU A 1 295 ? -16.406 18.141 2.223 1 98.25 295 LEU A C 1
ATOM 2272 O O . LEU A 1 295 ? -16.906 17.219 1.58 1 98.25 295 LEU A O 1
ATOM 2276 N N . ASP A 1 296 ? -16.031 19.25 1.702 1 97.5 296 ASP A N 1
ATOM 2277 C CA . ASP A 1 296 ? -16.312 19.562 0.307 1 97.5 296 ASP A CA 1
ATOM 2278 C C . ASP A 1 296 ? -15.516 18.672 -0.635 1 97.5 296 ASP A C 1
ATOM 2280 O O . ASP A 1 296 ? -15.922 18.453 -1.778 1 97.5 296 ASP A O 1
ATOM 2284 N N . HIS A 1 297 ? -14.453 18.125 -0.112 1 96.75 297 HIS A N 1
ATOM 2285 C CA . HIS A 1 297 ? -13.57 17.359 -0.98 1 96.75 297 HIS A CA 1
ATOM 2286 C C . HIS A 1 297 ? -13.727 15.859 -0.729 1 96.75 297 HIS A C 1
ATOM 2288 O O . HIS A 1 297 ? -12.961 15.055 -1.268 1 96.75 297 HIS A O 1
ATOM 2294 N N . ALA A 1 298 ? -14.703 15.484 0.061 1 98.19 298 ALA A N 1
ATOM 2295 C CA . ALA A 1 298 ? -14.945 14.07 0.34 1 98.19 298 ALA A CA 1
ATOM 2296 C C . ALA A 1 298 ? -15.305 13.312 -0.935 1 98.19 298 ALA A C 1
ATOM 2298 O O . ALA A 1 298 ? -16.031 13.828 -1.789 1 98.19 298 ALA A O 1
ATOM 2299 N N . GLN A 1 299 ? -14.797 12.117 -1.124 1 98.06 299 GLN A N 1
ATOM 2300 C CA . GLN A 1 299 ? -15.086 11.25 -2.258 1 98.06 299 GLN A CA 1
ATOM 2301 C C . GLN A 1 299 ? -14.859 9.781 -1.897 1 98.06 299 GLN A C 1
ATOM 2303 O O . GLN A 1 299 ? -14.211 9.477 -0.892 1 98.06 299 GLN A O 1
ATOM 2308 N N . PHE A 1 300 ? -15.438 8.906 -2.572 1 97.56 300 PHE A N 1
ATOM 2309 C CA . PHE A 1 300 ? -15.109 7.488 -2.484 1 97.56 300 PHE A CA 1
ATOM 2310 C C . PHE A 1 300 ? -14.484 6.996 -3.783 1 97.56 300 PHE A C 1
ATOM 2312 O O . PHE A 1 300 ? -14.609 7.648 -4.824 1 97.56 300 PHE A O 1
ATOM 2319 N N . ASP A 1 301 ? -13.781 5.965 -3.695 1 94 301 ASP A N 1
ATOM 2320 C CA . ASP A 1 301 ? -13.156 5.375 -4.871 1 94 301 ASP A CA 1
ATOM 2321 C C . ASP A 1 301 ? -14.016 4.258 -5.453 1 94 301 ASP A C 1
ATOM 2323 O O . ASP A 1 301 ? -14.805 3.637 -4.734 1 94 301 ASP A O 1
ATOM 2327 N N . THR A 1 302 ? -13.789 4.125 -6.766 1 85.81 302 THR A N 1
ATOM 2328 C CA . THR A 1 302 ? -14.453 3.025 -7.465 1 85.81 302 THR A CA 1
ATOM 2329 C C . THR A 1 302 ? -13.43 1.985 -7.918 1 85.81 302 THR A C 1
ATOM 2331 O O . THR A 1 302 ? -12.219 2.211 -7.828 1 85.81 302 THR A O 1
ATOM 2334 N N . PHE A 1 303 ? -13.969 0.744 -8.32 1 73.31 303 PHE A N 1
ATOM 2335 C CA . PHE A 1 303 ? -13.109 -0.395 -8.633 1 73.31 303 PHE A CA 1
ATOM 2336 C C . PHE A 1 303 ? -13.094 -0.665 -10.133 1 73.31 303 PHE A C 1
ATOM 2338 O O . PHE A 1 303 ? -14.07 -0.385 -10.828 1 73.31 303 PHE A O 1
ATOM 2345 N N . MET B 1 1 ? -17.484 -27.297 7.016 1 97.19 1 MET B N 1
ATOM 2346 C CA . MET B 1 1 ? -17.422 -25.844 7.168 1 97.19 1 MET B CA 1
ATOM 2347 C C . MET B 1 1 ? -18.219 -25.156 6.074 1 97.19 1 MET B C 1
ATOM 2349 O O . MET B 1 1 ? -18.484 -25.734 5.027 1 97.19 1 MET B O 1
ATOM 2353 N N . ARG B 1 2 ? -18.734 -24.047 6.371 1 98.25 2 ARG B N 1
ATOM 2354 C CA . ARG B 1 2 ? -19.359 -23.172 5.383 1 98.25 2 ARG B CA 1
ATOM 2355 C C . ARG B 1 2 ? -18.344 -22.219 4.758 1 98.25 2 ARG B C 1
ATOM 2357 O O . ARG B 1 2 ? -17.891 -21.281 5.41 1 98.25 2 ARG B O 1
ATOM 2364 N N . ILE B 1 3 ? -18.031 -22.516 3.525 1 98.81 3 ILE B N 1
ATOM 2365 C CA . ILE B 1 3 ? -16.984 -21.75 2.848 1 98.81 3 ILE B CA 1
ATOM 2366 C C . ILE B 1 3 ? -17.609 -20.844 1.793 1 98.81 3 ILE B C 1
ATOM 2368 O O . ILE B 1 3 ? -18.281 -21.328 0.877 1 98.81 3 ILE B O 1
ATOM 2372 N N . GLY B 1 4 ? -17.453 -19.5 1.97 1 98.81 4 GLY B N 1
ATOM 2373 C CA . GLY B 1 4 ? -17.875 -18.578 0.928 1 98.81 4 GLY B CA 1
ATOM 2374 C C . GLY B 1 4 ? -16.891 -18.484 -0.221 1 98.81 4 GLY B C 1
ATOM 2375 O O . GLY B 1 4 ? -15.68 -18.391 -0.002 1 98.81 4 GLY B O 1
ATOM 2376 N N . VAL B 1 5 ? -17.359 -18.594 -1.416 1 98.81 5 VAL B N 1
ATOM 2377 C CA . VAL B 1 5 ? -16.531 -18.375 -2.598 1 98.81 5 VAL B CA 1
ATOM 2378 C C . VAL B 1 5 ? -16.984 -17.109 -3.311 1 98.81 5 VAL B C 1
ATOM 2380 O O . VAL B 1 5 ? -18.094 -17.047 -3.85 1 98.81 5 VAL B O 1
ATOM 2383 N N . LEU B 1 6 ? -16.156 -16.094 -3.23 1 98.62 6 LEU B N 1
ATOM 2384 C CA . LEU B 1 6 ? -16.406 -14.852 -3.951 1 98.62 6 LEU B CA 1
ATOM 2385 C C . LEU B 1 6 ? -15.859 -14.922 -5.371 1 98.62 6 LEU B C 1
ATOM 2387 O O . LEU B 1 6 ? -14.648 -15.055 -5.57 1 98.62 6 LEU B O 1
ATOM 2391 N N . TYR B 1 7 ? -16.688 -14.859 -6.355 1 98 7 TYR B N 1
ATOM 2392 C CA . TYR B 1 7 ? -16.281 -14.961 -7.754 1 98 7 TYR B CA 1
ATOM 2393 C C . TYR B 1 7 ? -17.188 -14.117 -8.641 1 98 7 TYR B C 1
ATOM 2395 O O . TYR B 1 7 ? -18.188 -13.562 -8.18 1 98 7 TYR B O 1
ATOM 2403 N N . GLY B 1 8 ? -16.797 -13.953 -9.945 1 97.06 8 GLY B N 1
ATOM 2404 C CA . GLY B 1 8 ? -17.531 -13.102 -10.867 1 97.06 8 GLY B CA 1
ATOM 2405 C C . GLY B 1 8 ? -17.141 -11.633 -10.766 1 97.06 8 GLY B C 1
ATOM 2406 O O . GLY B 1 8 ? -16.031 -11.25 -11.141 1 97.06 8 GLY B O 1
ATOM 2407 N N . GLY B 1 9 ? -18.047 -10.914 -10.109 1 93.94 9 GLY B N 1
ATOM 2408 C CA . GLY B 1 9 ? -17.797 -9.484 -10.008 1 93.94 9 GLY B CA 1
ATOM 2409 C C . GLY B 1 9 ? -17.984 -8.75 -11.32 1 93.94 9 GLY B C 1
ATOM 2410 O O . GLY B 1 9 ? -18.641 -9.258 -12.234 1 93.94 9 GLY B O 1
ATOM 2411 N N . ASP B 1 10 ? -17.422 -7.457 -11.391 1 90.31 10 ASP B N 1
ATOM 2412 C CA . ASP B 1 10 ? -17.719 -6.617 -12.547 1 90.31 10 ASP B CA 1
ATOM 2413 C C . ASP B 1 10 ? -16.453 -6.227 -13.289 1 90.31 10 ASP B C 1
ATOM 2415 O O . ASP B 1 10 ? -16.484 -5.402 -14.203 1 90.31 10 ASP B O 1
ATOM 2419 N N . SER B 1 11 ? -15.391 -6.824 -12.914 1 86.44 11 SER B N 1
ATOM 2420 C CA . SER B 1 11 ? -14.148 -6.48 -13.594 1 86.44 11 SER B CA 1
ATOM 2421 C C . SER B 1 11 ? -14.109 -7.051 -15.008 1 86.44 11 SER B C 1
ATOM 2423 O O . SER B 1 11 ? -14.969 -7.848 -15.383 1 86.44 11 SER B O 1
ATOM 2425 N N . SER B 1 12 ? -13.117 -6.641 -15.812 1 83.81 12 SER B N 1
ATOM 2426 C CA . SER B 1 12 ? -12.938 -7.152 -17.172 1 83.81 12 SER B CA 1
ATOM 2427 C C . SER B 1 12 ? -12.555 -8.633 -17.156 1 83.81 12 SER B C 1
ATOM 2429 O O . SER B 1 12 ? -12.641 -9.305 -18.188 1 83.81 12 SER B O 1
ATOM 2431 N N . GLU B 1 13 ? -12.219 -9.203 -15.992 1 87.88 13 GLU B N 1
ATOM 2432 C CA . GLU B 1 13 ? -11.797 -10.594 -15.867 1 87.88 13 GLU B CA 1
ATOM 2433 C C . GLU B 1 13 ? -12.914 -11.461 -15.297 1 87.88 13 GLU B C 1
ATOM 2435 O O . GLU B 1 13 ? -12.656 -12.547 -14.766 1 87.88 13 GLU B O 1
ATOM 2440 N N . ARG B 1 14 ? -14.086 -11.023 -15.398 1 93.19 14 ARG B N 1
ATOM 2441 C CA . ARG B 1 14 ? -15.25 -11.703 -14.836 1 93.19 14 ARG B CA 1
ATOM 2442 C C . ARG B 1 14 ? -15.344 -13.133 -15.344 1 93.19 14 ARG B C 1
ATOM 2444 O O . ARG B 1 14 ? -15.602 -14.062 -14.578 1 93.19 14 ARG B O 1
ATOM 2451 N N . GLU B 1 15 ? -15.109 -13.336 -16.625 1 93.69 15 GLU B N 1
ATOM 2452 C CA . GLU B 1 15 ? -15.297 -14.656 -17.219 1 93.69 15 GLU B CA 1
ATOM 2453 C C . GLU B 1 15 ? -14.312 -15.664 -16.625 1 93.69 15 GLU B C 1
ATOM 2455 O O . GLU B 1 15 ? -14.688 -16.797 -16.312 1 93.69 15 GLU B O 1
ATOM 2460 N N . VAL B 1 16 ? -13.086 -15.25 -16.5 1 92.69 16 VAL B N 1
ATOM 2461 C CA . VAL B 1 16 ? -12.078 -16.109 -15.891 1 92.69 16 VAL B CA 1
ATOM 2462 C C . VAL B 1 16 ? -12.414 -16.359 -14.422 1 92.69 16 VAL B C 1
ATOM 2464 O O . VAL B 1 16 ? -12.25 -17.484 -13.922 1 92.69 16 VAL B O 1
ATOM 2467 N N . SER B 1 17 ? -12.867 -15.336 -13.734 1 95.94 17 SER B N 1
ATOM 2468 C CA . SER B 1 17 ? -13.273 -15.445 -12.336 1 95.94 17 SER B CA 1
ATOM 2469 C C . SER B 1 17 ? -14.398 -16.469 -12.172 1 95.94 17 SER B C 1
ATOM 2471 O O . SER B 1 17 ? -14.359 -17.297 -11.266 1 95.94 17 SER B O 1
ATOM 2473 N N . LEU B 1 18 ? -15.383 -16.406 -13.109 1 97.69 18 LEU B N 1
ATOM 2474 C CA . LEU B 1 18 ? -16.5 -17.328 -13.047 1 97.69 18 LEU B CA 1
ATOM 2475 C C . LEU B 1 18 ? -16.016 -18.766 -13.219 1 97.69 18 LEU B C 1
ATOM 2477 O O . LEU B 1 18 ? -16.438 -19.672 -12.484 1 97.69 18 LEU B O 1
ATOM 2481 N N . LYS B 1 19 ? -15.117 -18.984 -14.125 1 97.44 19 LYS B N 1
ATOM 2482 C CA . LYS B 1 19 ? -14.578 -20.312 -14.375 1 97.44 19 LYS B CA 1
ATOM 2483 C C . LYS B 1 19 ? -13.766 -20.797 -13.18 1 97.44 19 LYS B C 1
ATOM 2485 O O . LYS B 1 19 ? -13.914 -21.938 -12.742 1 97.44 19 LYS B O 1
ATOM 2490 N N . SER B 1 20 ? -12.914 -19.922 -12.656 1 97.62 20 SER B N 1
ATOM 2491 C CA . SER B 1 20 ? -12.133 -20.266 -11.469 1 97.62 20 SER B CA 1
ATOM 2492 C C . SER B 1 20 ? -13.031 -20.609 -10.289 1 97.62 20 SER B C 1
ATOM 2494 O O . SER B 1 20 ? -12.844 -21.641 -9.648 1 97.62 20 SER B O 1
ATOM 2496 N N . GLY B 1 21 ? -14.016 -19.719 -10.055 1 98.38 21 GLY B N 1
ATOM 2497 C CA . GLY B 1 21 ? -14.922 -19.922 -8.938 1 98.38 21 GLY B CA 1
ATOM 2498 C C . GLY B 1 21 ? -15.688 -21.234 -9.023 1 98.38 21 GLY B C 1
ATOM 2499 O O . GLY B 1 21 ? -15.828 -21.938 -8.023 1 98.38 21 GLY B O 1
ATOM 2500 N N . THR B 1 22 ? -16.125 -21.562 -10.211 1 98.31 22 THR B N 1
ATOM 2501 C CA . THR B 1 22 ? -16.891 -22.797 -10.406 1 98.31 22 THR B CA 1
ATOM 2502 C C . THR B 1 22 ? -16.047 -24.016 -10.078 1 98.31 22 THR B C 1
ATOM 2504 O O . THR B 1 22 ? -16.516 -24.938 -9.414 1 98.31 22 THR B O 1
ATOM 2507 N N . ARG B 1 23 ? -14.836 -24.031 -10.523 1 98.38 23 ARG B N 1
ATOM 2508 C CA . ARG B 1 23 ? -13.938 -25.156 -10.258 1 98.38 23 ARG B CA 1
ATOM 2509 C C . ARG B 1 23 ? -13.594 -25.25 -8.773 1 98.38 23 ARG B C 1
ATOM 2511 O O . ARG B 1 23 ? -13.547 -26.344 -8.203 1 98.38 23 ARG B O 1
ATOM 2518 N N . ILE B 1 24 ? -13.383 -24.125 -8.133 1 98.69 24 ILE B N 1
ATOM 2519 C CA . ILE B 1 24 ? -13.07 -24.062 -6.707 1 98.69 24 ILE B CA 1
ATOM 2520 C C . ILE B 1 24 ? -14.25 -24.578 -5.895 1 98.69 24 ILE B C 1
ATOM 2522 O O . ILE B 1 24 ? -14.07 -25.375 -4.965 1 98.69 24 ILE B O 1
ATOM 2526 N N . ILE B 1 25 ? -15.438 -24.156 -6.281 1 98.75 25 ILE B N 1
ATOM 2527 C CA . ILE B 1 25 ? -16.656 -24.578 -5.598 1 98.75 25 ILE B CA 1
ATOM 2528 C C . ILE B 1 25 ? -16.781 -26.094 -5.656 1 98.75 25 ILE B C 1
ATOM 2530 O O . ILE B 1 25 ? -17.031 -26.75 -4.633 1 98.75 25 ILE B O 1
ATOM 2534 N N . ALA B 1 26 ? -16.594 -26.656 -6.832 1 98.69 26 ALA B N 1
ATOM 2535 C CA . ALA B 1 26 ? -16.688 -28.109 -7 1 98.69 26 ALA B CA 1
ATOM 2536 C C . ALA B 1 26 ? -15.68 -28.828 -6.102 1 98.69 26 ALA B C 1
ATOM 2538 O O . ALA B 1 26 ? -16 -29.844 -5.473 1 98.69 26 ALA B O 1
ATOM 2539 N N . ALA B 1 27 ? -14.492 -28.312 -6.031 1 98.69 27 ALA B N 1
ATOM 2540 C CA . ALA B 1 27 ? -13.445 -28.922 -5.203 1 98.69 27 ALA B CA 1
ATOM 2541 C C . ALA B 1 27 ? -13.805 -28.828 -3.723 1 98.69 27 ALA B C 1
ATOM 2543 O O . ALA B 1 27 ? -13.641 -29.812 -2.982 1 98.69 27 ALA B O 1
ATOM 2544 N N . ILE B 1 28 ? -14.297 -27.672 -3.264 1 98.75 28 ILE B N 1
ATOM 2545 C CA . ILE B 1 28 ? -14.688 -27.469 -1.873 1 98.75 28 ILE B CA 1
ATOM 2546 C C . ILE B 1 28 ? -15.773 -28.469 -1.485 1 98.75 28 ILE B C 1
ATOM 2548 O O . ILE B 1 28 ? -15.695 -29.094 -0.425 1 98.75 28 ILE B O 1
ATOM 2552 N N . GLU B 1 29 ? -16.688 -28.625 -2.379 1 98.75 29 GLU B N 1
ATOM 2553 C CA . GLU B 1 29 ? -17.781 -29.562 -2.119 1 98.75 29 GLU B CA 1
ATOM 2554 C C . GLU B 1 29 ? -17.281 -31 -2.096 1 98.75 29 GLU B C 1
ATOM 2556 O O . GLU B 1 29 ? -17.703 -31.797 -1.26 1 98.75 29 GLU B O 1
ATOM 2561 N N . SER B 1 30 ? -16.391 -31.328 -2.961 1 98.5 30 SER B N 1
ATOM 2562 C CA . SER B 1 30 ? -15.844 -32.688 -3.008 1 98.5 30 SER B CA 1
ATOM 2563 C C . SER B 1 30 ? -15.062 -33 -1.734 1 98.5 30 SER B C 1
ATOM 2565 O O . SER B 1 30 ? -14.914 -34.156 -1.368 1 98.5 30 SER B O 1
ATOM 2567 N N . LEU B 1 31 ? -14.57 -32 -1.049 1 98.25 31 LEU B N 1
ATOM 2568 C CA . LEU B 1 31 ? -13.812 -32.156 0.186 1 98.25 31 LEU B CA 1
ATOM 2569 C C . LEU B 1 31 ? -14.742 -32.25 1.391 1 98.25 31 LEU B C 1
ATOM 2571 O O . LEU B 1 31 ? -14.281 -32.375 2.527 1 98.25 31 LEU B O 1
ATOM 2575 N N . GLY B 1 32 ? -16.047 -32.094 1.128 1 98.31 32 GLY B N 1
ATOM 2576 C CA . GLY B 1 32 ? -17.031 -32.312 2.178 1 98.31 32 GLY B CA 1
ATOM 2577 C C . GLY B 1 32 ? -17.5 -31.016 2.836 1 98.31 32 GLY B C 1
ATOM 2578 O O . GLY B 1 32 ? -18.188 -31.062 3.854 1 98.31 32 GLY B O 1
ATOM 2579 N N . HIS B 1 33 ? -17.141 -29.875 2.273 1 98.5 33 HIS B N 1
ATOM 2580 C CA . HIS B 1 33 ? -17.594 -28.594 2.809 1 98.5 33 HIS B CA 1
ATOM 2581 C C . HIS B 1 33 ? -18.812 -28.078 2.061 1 98.5 33 HIS B C 1
ATOM 2583 O O . HIS B 1 33 ? -19.172 -28.609 1.011 1 98.5 33 HIS B O 1
ATOM 2589 N N . GLU B 1 34 ? -19.5 -27.141 2.676 1 98.62 34 GLU B N 1
ATOM 2590 C CA . GLU B 1 34 ? -20.562 -26.406 2.01 1 98.62 34 GLU B CA 1
ATOM 2591 C C . GLU B 1 34 ? -20.031 -25.141 1.334 1 98.62 34 GLU B C 1
ATOM 2593 O O . GLU B 1 34 ? -19.484 -24.266 1.998 1 98.62 34 GLU B O 1
ATOM 2598 N N . ALA B 1 35 ? -20.172 -25.125 0.066 1 98.62 35 ALA B N 1
ATOM 2599 C CA . ALA B 1 35 ? -19.734 -23.938 -0.671 1 98.62 35 ALA B CA 1
ATOM 2600 C C . ALA B 1 35 ? -20.875 -22.953 -0.855 1 98.62 35 ALA B C 1
ATOM 2602 O O . ALA B 1 35 ? -21.938 -23.297 -1.389 1 98.62 35 ALA B O 1
ATOM 2603 N N . ILE B 1 36 ? -20.75 -21.75 -0.38 1 98.62 36 ILE B N 1
ATOM 2604 C CA . ILE B 1 36 ? -21.703 -20.672 -0.585 1 98.62 36 ILE B CA 1
ATOM 2605 C C . ILE B 1 36 ? -21.266 -19.797 -1.763 1 98.62 36 ILE B C 1
ATOM 2607 O O . ILE B 1 36 ? -20.172 -19.234 -1.752 1 98.62 36 ILE B O 1
ATOM 2611 N N . HIS B 1 37 ? -22.078 -19.719 -2.793 1 98.19 37 HIS B N 1
ATOM 2612 C CA . HIS B 1 37 ? -21.797 -19 -4.027 1 98.19 37 HIS B CA 1
ATOM 2613 C C . HIS B 1 37 ? -22.047 -17.5 -3.869 1 98.19 37 HIS B C 1
ATOM 2615 O O . HIS B 1 37 ? -23.203 -17.094 -3.678 1 98.19 37 HIS B O 1
ATOM 2621 N N . LEU B 1 38 ? -21 -16.719 -3.961 1 98.25 38 LEU B N 1
ATOM 2622 C CA . LEU B 1 38 ? -21.156 -15.289 -3.725 1 98.25 38 LEU B CA 1
ATOM 2623 C C . LEU B 1 38 ? -20.594 -14.484 -4.891 1 98.25 38 LEU B C 1
ATOM 2625 O O . LEU B 1 38 ? -19.375 -14.398 -5.055 1 98.25 38 LEU B O 1
ATOM 2629 N N . ASP B 1 39 ? -21.453 -13.93 -5.715 1 97.75 39 ASP B N 1
ATOM 2630 C CA . ASP B 1 39 ? -21.094 -13.008 -6.785 1 97.75 39 ASP B CA 1
ATOM 2631 C C . ASP B 1 39 ? -21.469 -11.57 -6.426 1 97.75 39 ASP B C 1
ATOM 2633 O O . ASP B 1 39 ? -22.656 -11.219 -6.402 1 97.75 39 ASP B O 1
ATOM 2637 N N . PRO B 1 40 ? -20.469 -10.742 -6.254 1 96.06 40 PRO B N 1
ATOM 2638 C CA . PRO B 1 40 ? -20.75 -9.367 -5.812 1 96.06 40 PRO B CA 1
ATOM 2639 C C . PRO B 1 40 ? -21.641 -8.602 -6.785 1 96.06 40 PRO B C 1
ATOM 2641 O O . PRO B 1 40 ? -22.203 -7.566 -6.43 1 96.06 40 PRO B O 1
ATOM 2644 N N . ARG B 1 41 ? -21.703 -9.008 -8 1 95 41 ARG B N 1
ATOM 2645 C CA . ARG B 1 41 ? -22.609 -8.375 -8.953 1 95 41 ARG B CA 1
ATOM 2646 C C . ARG B 1 41 ? -24.062 -8.516 -8.492 1 95 41 ARG B C 1
ATOM 2648 O O . ARG B 1 41 ? -24.891 -7.648 -8.766 1 95 41 ARG B O 1
ATOM 2655 N N . TYR B 1 42 ? -24.328 -9.562 -7.727 1 95.94 42 TYR B N 1
ATOM 2656 C CA . TYR B 1 42 ? -25.719 -9.875 -7.441 1 95.94 42 TYR B CA 1
ATOM 2657 C C . TYR B 1 42 ? -26 -9.836 -5.941 1 95.94 42 TYR B C 1
ATOM 2659 O O . TYR B 1 42 ? -27.109 -10.109 -5.5 1 95.94 42 TYR B O 1
ATOM 2667 N N . ILE B 1 43 ? -24.969 -9.539 -5.203 1 93.88 43 ILE B N 1
ATOM 2668 C CA . ILE B 1 43 ? -25.188 -9.445 -3.764 1 93.88 43 ILE B CA 1
ATOM 2669 C C . ILE B 1 43 ? -24.594 -8.141 -3.236 1 93.88 43 ILE B C 1
ATOM 2671 O O . ILE B 1 43 ? -23.734 -7.543 -3.881 1 93.88 43 ILE B O 1
ATOM 2675 N N . ASP B 1 44 ? -25.094 -7.789 -2.049 1 92.94 44 ASP B N 1
ATOM 2676 C CA . ASP B 1 44 ? -24.516 -6.668 -1.313 1 92.94 44 ASP B CA 1
ATOM 2677 C C . ASP B 1 44 ? -23.375 -7.137 -0.399 1 92.94 44 ASP B C 1
ATOM 2679 O O . ASP B 1 44 ? -23.625 -7.75 0.642 1 92.94 44 ASP B O 1
ATOM 2683 N N . LEU B 1 45 ? -22.203 -6.828 -0.72 1 92.88 45 LEU B N 1
ATOM 2684 C CA . LEU B 1 45 ? -21.031 -7.289 0.004 1 92.88 45 LEU B CA 1
ATOM 2685 C C . LEU B 1 45 ? -21.078 -6.836 1.46 1 92.88 45 LEU B C 1
ATOM 2687 O O . LEU B 1 45 ? -20.531 -7.504 2.34 1 92.88 45 LEU B O 1
ATOM 2691 N N . SER B 1 46 ? -21.688 -5.711 1.67 1 89.81 46 SER B N 1
ATOM 2692 C CA . SER B 1 46 ? -21.75 -5.188 3.031 1 89.81 46 SER B CA 1
ATOM 2693 C C . SER B 1 46 ? -22.547 -6.109 3.945 1 89.81 46 SER B C 1
ATOM 2695 O O . SER B 1 46 ? -22.484 -5.988 5.172 1 89.81 46 SER B O 1
ATOM 2697 N N . MET B 1 47 ? -23.25 -7.059 3.408 1 90.94 47 MET B N 1
ATOM 2698 C CA . MET B 1 47 ? -24.078 -7.969 4.188 1 90.94 47 MET B CA 1
ATOM 2699 C C . MET B 1 47 ? -23.422 -9.344 4.309 1 90.94 47 MET B C 1
ATOM 2701 O O . MET B 1 47 ? -24.078 -10.312 4.688 1 90.94 47 MET B O 1
ATOM 2705 N N . LEU B 1 48 ? -22.219 -9.43 4.027 1 94.31 48 LEU B N 1
ATOM 2706 C CA . LEU B 1 48 ? -21.484 -10.695 4.004 1 94.31 48 LEU B CA 1
ATOM 2707 C C . LEU B 1 48 ? -21.562 -11.383 5.359 1 94.31 48 LEU B C 1
ATOM 2709 O O . LEU B 1 48 ? -21.578 -12.617 5.43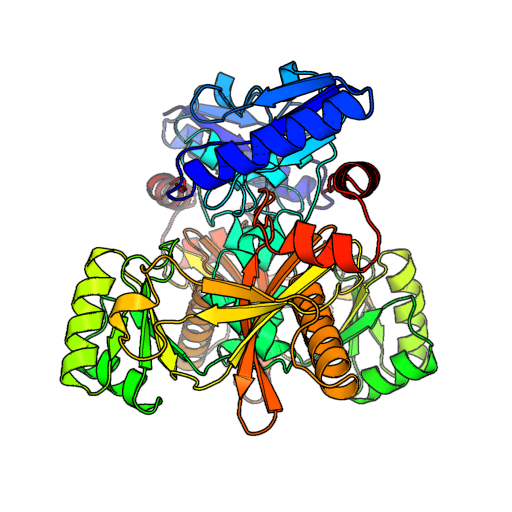4 1 94.31 48 LEU B O 1
ATOM 2713 N N . GLY B 1 49 ? -21.656 -10.594 6.418 1 93.31 49 GLY B N 1
ATOM 2714 C CA . GLY B 1 49 ? -21.688 -11.141 7.766 1 93.31 49 GLY B CA 1
ATOM 2715 C C . GLY B 1 49 ? -22.891 -12.039 8.008 1 93.31 49 GLY B C 1
ATOM 2716 O O . GLY B 1 49 ? -22.828 -12.953 8.828 1 93.31 49 GLY B O 1
ATOM 2717 N N . PHE B 1 50 ? -23.922 -11.859 7.281 1 93.81 50 PHE B N 1
ATOM 2718 C CA . PHE B 1 50 ? -25.172 -12.578 7.496 1 93.81 50 PHE B CA 1
ATOM 2719 C C . PHE B 1 50 ? -25.078 -14 6.949 1 93.81 50 PHE B C 1
ATOM 2721 O O . PHE B 1 50 ? -25.906 -14.852 7.281 1 93.81 50 PHE B O 1
ATOM 2728 N N . TYR B 1 51 ? -24.062 -14.312 6.188 1 95.62 51 TYR B N 1
ATOM 2729 C CA . TYR B 1 51 ? -23.906 -15.641 5.605 1 95.62 51 TYR B CA 1
ATOM 2730 C C . TYR B 1 51 ? -23.25 -16.594 6.594 1 95.62 51 TYR B C 1
ATOM 2732 O O . TYR B 1 51 ? -23.266 -17.812 6.383 1 95.62 51 TYR B O 1
ATOM 2740 N N . LYS B 1 52 ? -22.719 -16.109 7.699 1 96.75 52 LYS B N 1
ATOM 2741 C CA . LYS B 1 52 ? -22.125 -16.922 8.758 1 96.75 52 LYS B CA 1
ATOM 2742 C C . LYS B 1 52 ? -21.062 -17.859 8.195 1 96.75 52 LYS B C 1
ATOM 2744 O O . LYS B 1 52 ? -21.094 -19.062 8.445 1 96.75 52 LYS B O 1
ATOM 2749 N N . LEU B 1 53 ? -20.125 -17.312 7.512 1 98.5 53 LEU B N 1
ATOM 2750 C CA . LEU B 1 53 ? -19.078 -18.062 6.828 1 98.5 53 LEU B CA 1
ATOM 2751 C C . LEU B 1 53 ? -17.938 -18.391 7.781 1 98.5 53 LEU B C 1
ATOM 2753 O O . LEU B 1 53 ? -17.547 -17.562 8.609 1 98.5 53 LEU B O 1
ATOM 2757 N N . ASP B 1 54 ? -17.422 -19.625 7.609 1 98.69 54 ASP B N 1
ATOM 2758 C CA . ASP B 1 54 ? -16.234 -20.016 8.375 1 98.69 54 ASP B CA 1
ATOM 2759 C C . ASP B 1 54 ? -14.969 -19.453 7.738 1 98.69 54 ASP B C 1
ATOM 2761 O O . ASP B 1 54 ? -14.047 -19.031 8.445 1 98.69 54 ASP B O 1
ATOM 2765 N N . LYS B 1 55 ? -14.906 -19.484 6.453 1 98.75 55 LYS B N 1
ATOM 2766 C CA . LYS B 1 55 ? -13.805 -18.984 5.641 1 98.75 55 LYS B CA 1
ATOM 2767 C C . LYS B 1 55 ? -14.305 -18.469 4.293 1 98.75 55 LYS B C 1
ATOM 2769 O O . LYS B 1 55 ? -15.414 -18.797 3.869 1 98.75 55 LYS B O 1
ATOM 2774 N N . VAL B 1 56 ? -13.453 -17.672 3.689 1 98.75 56 VAL B N 1
ATOM 2775 C CA . VAL B 1 56 ? -13.812 -17.172 2.369 1 98.75 56 VAL B CA 1
ATOM 2776 C C . VAL B 1 56 ? -12.664 -17.422 1.391 1 98.75 56 VAL B C 1
ATOM 2778 O O . VAL B 1 56 ? -11.508 -17.156 1.704 1 98.75 56 VAL B O 1
ATOM 2781 N N . PHE B 1 57 ? -12.961 -18.016 0.263 1 98.75 57 PHE B N 1
ATOM 2782 C CA . PHE B 1 57 ? -12.078 -18.094 -0.893 1 98.75 57 PHE B CA 1
ATOM 2783 C C . PHE B 1 57 ? -12.352 -16.953 -1.861 1 98.75 57 PHE B C 1
ATOM 2785 O O . PHE B 1 57 ? -13.406 -16.906 -2.496 1 98.75 57 PHE B O 1
ATOM 2792 N N . ILE B 1 58 ? -11.453 -16.062 -1.979 1 98.31 58 ILE B N 1
ATOM 2793 C CA . ILE B 1 58 ? -11.617 -14.938 -2.887 1 98.31 58 ILE B CA 1
ATOM 2794 C C . ILE B 1 58 ? -11.141 -15.328 -4.285 1 98.31 58 ILE B C 1
ATOM 2796 O O . ILE B 1 58 ? -9.938 -15.398 -4.539 1 98.31 58 ILE B O 1
ATOM 2800 N N 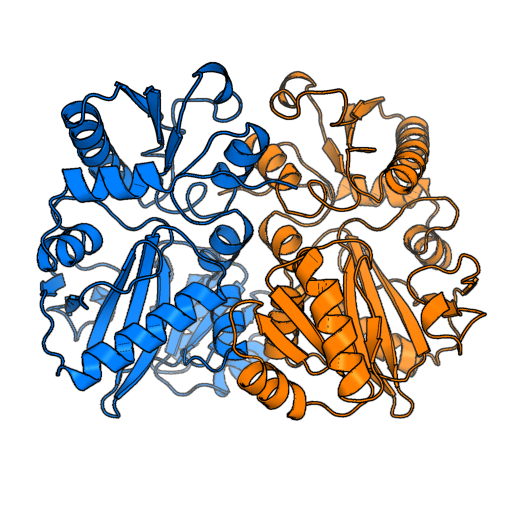. ALA B 1 59 ? -12.031 -15.547 -5.137 1 97.88 59 ALA B N 1
ATOM 2801 C CA . ALA B 1 59 ? -11.734 -15.859 -6.531 1 97.88 59 ALA B CA 1
ATOM 2802 C C . ALA B 1 59 ? -12.18 -14.734 -7.453 1 97.88 59 ALA B C 1
ATOM 2804 O O . ALA B 1 59 ? -12.688 -14.984 -8.555 1 97.88 59 ALA B O 1
ATOM 2805 N N . LEU B 1 60 ? -12.148 -13.5 -6.957 1 95.94 60 LEU B N 1
ATOM 2806 C CA . LEU B 1 60 ? -12.422 -12.289 -7.727 1 95.94 60 LEU B CA 1
ATOM 2807 C C . LEU B 1 60 ? -11.148 -11.758 -8.375 1 95.94 60 LEU B C 1
ATOM 2809 O O . LEU B 1 60 ? -10.25 -11.266 -7.68 1 95.94 60 LEU B O 1
ATOM 2813 N N . HIS B 1 61 ? -11.117 -11.852 -9.672 1 91.19 61 HIS B N 1
ATOM 2814 C CA . HIS B 1 61 ? -9.93 -11.383 -10.383 1 91.19 61 HIS B CA 1
ATOM 2815 C C . HIS B 1 61 ? -10.055 -9.906 -10.742 1 91.19 61 HIS B C 1
ATOM 2817 O O . HIS B 1 61 ? -11.102 -9.461 -11.219 1 91.19 61 HIS B O 1
ATOM 2823 N N . GLY B 1 62 ? -9.062 -9.195 -10.422 1 85.19 62 GLY B N 1
ATOM 2824 C CA . GLY B 1 62 ? -9.039 -7.773 -10.734 1 85.19 62 GLY B CA 1
ATOM 2825 C C . GLY B 1 62 ? -9.945 -6.957 -9.828 1 85.19 62 GLY B C 1
ATOM 2826 O O . GLY B 1 62 ? -10.734 -7.512 -9.062 1 85.19 62 GLY B O 1
ATOM 2827 N N . GLY B 1 63 ? -9.742 -5.672 -9.875 1 87.38 63 GLY B N 1
ATOM 2828 C CA . GLY B 1 63 ? -10.641 -4.73 -9.219 1 87.38 63 GLY B CA 1
ATOM 2829 C C . GLY B 1 63 ? -10.773 -4.973 -7.727 1 87.38 63 GLY B C 1
ATOM 2830 O O . GLY B 1 63 ? -9.766 -5.078 -7.02 1 87.38 63 GLY B O 1
ATOM 2831 N N . MET B 1 64 ? -12 -5.18 -7.277 1 90.56 64 MET B N 1
ATOM 2832 C CA . MET B 1 64 ? -12.305 -5.219 -5.852 1 90.56 64 MET B CA 1
ATOM 2833 C C . MET B 1 64 ? -11.719 -6.465 -5.199 1 90.56 64 MET B C 1
ATOM 2835 O O . MET B 1 64 ? -11.43 -6.469 -4 1 90.56 64 MET B O 1
ATOM 2839 N N . GLY B 1 65 ? -11.477 -7.453 -5.977 1 92.94 65 GLY B N 1
ATOM 2840 C CA . GLY B 1 65 ? -10.922 -8.68 -5.418 1 92.94 65 GLY B CA 1
ATOM 2841 C C . GLY B 1 65 ? -9.445 -8.562 -5.09 1 92.94 65 GLY B C 1
ATOM 2842 O O . GLY B 1 65 ? -8.953 -9.258 -4.199 1 92.94 65 GLY B O 1
ATOM 2843 N N . GLU B 1 66 ? -8.773 -7.707 -5.789 1 93.62 66 GLU B N 1
ATOM 2844 C CA . GLU B 1 66 ? -7.316 -7.648 -5.672 1 93.62 66 GLU B CA 1
ATOM 2845 C C . GLU B 1 66 ? -6.852 -6.285 -5.172 1 93.62 66 GLU B C 1
ATOM 2847 O O . GLU B 1 66 ? -5.652 -6.023 -5.082 1 93.62 66 GLU B O 1
ATOM 2852 N N . SER B 1 67 ? -7.809 -5.441 -4.762 1 93.69 67 SER B N 1
ATOM 2853 C CA . SER B 1 67 ? -7.465 -4.082 -4.367 1 93.69 67 SER B CA 1
ATOM 2854 C C . SER B 1 67 ? -7.367 -3.957 -2.85 1 93.69 67 SER B C 1
ATOM 2856 O O . SER B 1 67 ? -7.031 -2.891 -2.33 1 93.69 67 SER B O 1
ATOM 2858 N N . GLY B 1 68 ? -7.684 -4.977 -2.127 1 96.06 68 GLY B N 1
ATOM 2859 C CA . GLY B 1 68 ? -7.656 -4.938 -0.674 1 96.06 68 GLY B CA 1
ATOM 2860 C C . GLY B 1 68 ? -9.016 -4.68 -0.059 1 96.06 68 GLY B C 1
ATOM 2861 O O . GLY B 1 68 ? -9.195 -4.828 1.151 1 96.06 68 GLY B O 1
ATOM 2862 N N . HIS B 1 69 ? -10.031 -4.348 -0.885 1 96.44 69 HIS B N 1
ATOM 2863 C CA . HIS B 1 69 ? -11.344 -3.963 -0.381 1 96.44 69 HIS B CA 1
ATOM 2864 C C . HIS B 1 69 ? -12.07 -5.152 0.238 1 96.44 69 HIS B C 1
ATOM 2866 O O . HIS B 1 69 ? -12.562 -5.066 1.364 1 96.44 69 HIS B O 1
ATOM 2872 N N . VAL B 1 70 ? -12.086 -6.258 -0.489 1 96.88 70 VAL B N 1
ATOM 2873 C CA . VAL B 1 70 ? -12.742 -7.445 0.043 1 96.88 70 VAL B CA 1
ATOM 2874 C C . VAL B 1 70 ? -11.992 -7.945 1.276 1 96.88 70 VAL B C 1
ATOM 2876 O O . VAL B 1 70 ? -12.609 -8.328 2.273 1 96.88 70 VAL B O 1
ATOM 2879 N N . GLN B 1 71 ? -10.695 -7.918 1.224 1 97.69 71 GLN B N 1
ATOM 2880 C CA . GLN B 1 71 ? -9.859 -8.305 2.357 1 97.69 71 GLN B CA 1
ATOM 2881 C C . GLN B 1 71 ? -10.195 -7.484 3.596 1 97.69 71 GLN B C 1
ATOM 2883 O O . GLN B 1 71 ? -10.336 -8.031 4.691 1 97.69 71 GLN B O 1
ATOM 2888 N N . SER B 1 72 ? -10.359 -6.234 3.363 1 96.81 72 SER B N 1
ATOM 2889 C CA . SER B 1 72 ? -10.68 -5.32 4.453 1 96.81 72 SER B CA 1
ATOM 2890 C C . SER B 1 72 ? -12.016 -5.68 5.098 1 96.81 72 SER B C 1
ATOM 2892 O O . SER B 1 72 ? -12.125 -5.723 6.324 1 96.81 72 SER B O 1
ATOM 2894 N N . LEU B 1 73 ? -12.977 -5.852 4.273 1 96.88 73 LEU B N 1
ATOM 2895 C CA . LEU B 1 73 ? -14.297 -6.211 4.781 1 96.88 73 LEU B CA 1
ATOM 2896 C C . LEU B 1 73 ? -14.227 -7.5 5.598 1 96.88 73 LEU B C 1
ATOM 2898 O O . LEU B 1 73 ? -14.812 -7.582 6.68 1 96.88 73 LEU B O 1
ATOM 2902 N N . LEU B 1 74 ? -13.508 -8.445 5.117 1 98.12 74 LEU B N 1
ATOM 2903 C CA . LEU B 1 74 ? -13.398 -9.727 5.809 1 98.12 74 LEU B CA 1
ATOM 2904 C C . LEU B 1 74 ? -12.641 -9.57 7.121 1 98.12 74 LEU B C 1
ATOM 2906 O O . LEU B 1 74 ? -12.953 -10.234 8.109 1 98.12 74 LEU B O 1
ATOM 2910 N N . ASP B 1 75 ? -11.648 -8.727 7.16 1 97.31 75 ASP B N 1
ATOM 2911 C CA . ASP B 1 75 ? -10.969 -8.414 8.414 1 97.31 75 ASP B CA 1
ATOM 2912 C C . ASP B 1 75 ? -11.938 -7.812 9.43 1 97.31 75 ASP B C 1
ATOM 2914 O O . ASP B 1 75 ? -11.938 -8.203 10.602 1 97.31 75 ASP B O 1
ATOM 2918 N N . ILE B 1 76 ? -12.672 -6.859 8.938 1 96.06 76 ILE B N 1
ATOM 2919 C CA . ILE B 1 76 ? -13.633 -6.18 9.805 1 96.06 76 ILE B CA 1
ATOM 2920 C C . ILE B 1 76 ? -14.617 -7.195 10.375 1 96.06 76 ILE B C 1
ATOM 2922 O O . ILE B 1 76 ? -14.969 -7.129 11.555 1 96.06 76 ILE B O 1
ATOM 2926 N N . LEU B 1 77 ? -15 -8.156 9.586 1 96.75 77 LEU B N 1
ATOM 2927 C CA . LEU B 1 77 ? -15.977 -9.172 9.984 1 96.75 77 LEU B CA 1
ATOM 2928 C C . LEU B 1 77 ? -15.289 -10.32 10.727 1 96.75 77 LEU B C 1
ATOM 2930 O O . LEU B 1 77 ? -15.961 -11.211 11.25 1 96.75 77 LEU B O 1
ATOM 2934 N N . GLN B 1 78 ? -13.984 -10.305 10.703 1 96.94 78 GLN B N 1
ATOM 2935 C CA . GLN B 1 78 ? -13.18 -11.352 11.328 1 96.94 78 GLN B CA 1
ATOM 2936 C C . GLN B 1 78 ? -13.484 -12.719 10.727 1 96.94 78 GLN B C 1
ATOM 2938 O O . GLN B 1 78 ? -13.672 -13.695 11.461 1 96.94 78 GLN B O 1
ATOM 2943 N N . ILE B 1 79 ? -13.602 -12.742 9.469 1 98.31 79 ILE B N 1
ATOM 2944 C CA . ILE B 1 79 ? -13.75 -13.977 8.711 1 98.31 79 ILE B CA 1
ATOM 2945 C C . ILE B 1 79 ? -12.43 -14.32 8.023 1 98.31 79 ILE B C 1
ATOM 2947 O O . ILE B 1 79 ? -11.945 -13.562 7.188 1 98.31 79 ILE B O 1
ATOM 2951 N N . PRO B 1 80 ? -11.828 -15.477 8.359 1 98.62 80 PRO B N 1
ATOM 2952 C CA . PRO B 1 80 ? -10.578 -15.859 7.695 1 98.62 80 PRO B CA 1
ATOM 2953 C C . PRO B 1 80 ? -10.734 -15.992 6.184 1 98.62 80 PRO B C 1
ATOM 2955 O O . PRO B 1 80 ? -11.766 -16.469 5.703 1 98.62 80 PRO B O 1
ATOM 2958 N N . TYR B 1 81 ? -9.766 -15.57 5.477 1 98.75 81 TYR B N 1
ATOM 2959 C CA . TYR B 1 81 ? -9.773 -15.688 4.023 1 98.75 81 TYR B CA 1
ATOM 2960 C C . TYR B 1 81 ? -8.414 -16.125 3.498 1 98.75 81 TYR B C 1
ATOM 2962 O O . TYR B 1 81 ? -7.414 -16.062 4.215 1 98.75 81 TYR B O 1
ATOM 2970 N N . ILE B 1 82 ? -8.43 -16.578 2.27 1 97.94 82 ILE B N 1
ATOM 2971 C CA . ILE B 1 82 ? -7.227 -17.078 1.619 1 97.94 82 ILE B CA 1
ATOM 2972 C C . ILE B 1 82 ? -6.461 -15.93 0.974 1 97.94 82 ILE B C 1
ATOM 2974 O O . ILE B 1 82 ? -7.035 -15.141 0.227 1 97.94 82 ILE B O 1
ATOM 2978 N N . GLY B 1 83 ? -5.117 -15.891 1.29 1 97.75 83 GLY B N 1
ATOM 2979 C CA . GLY B 1 83 ? -4.262 -15.016 0.503 1 97.75 83 GLY B CA 1
ATOM 2980 C C . GLY B 1 83 ? -3.848 -13.758 1.245 1 97.75 83 GLY B C 1
ATOM 2981 O O . GLY B 1 83 ? -3.928 -13.703 2.473 1 97.75 83 GLY B O 1
ATOM 2982 N N . SER B 1 84 ? -3.357 -12.836 0.519 1 98 84 SER B N 1
ATOM 2983 C CA . SER B 1 84 ? -2.713 -11.625 1.024 1 98 84 SER B CA 1
ATOM 2984 C C . SER B 1 84 ? -3.73 -10.672 1.643 1 98 84 SER B C 1
ATOM 2986 O O . SER B 1 84 ? -4.898 -10.672 1.254 1 98 84 SER B O 1
ATOM 2988 N N . GLY B 1 85 ? -3.283 -9.859 2.58 1 97.44 85 GLY B N 1
ATOM 2989 C CA . GLY B 1 85 ? -4.117 -8.875 3.256 1 97.44 85 GLY B CA 1
ATOM 2990 C C . GLY B 1 85 ? -4.246 -7.578 2.484 1 97.44 85 GLY B C 1
ATOM 2991 O O . GLY B 1 85 ? -3.912 -7.516 1.3 1 97.44 85 GLY B O 1
ATOM 2992 N N . VAL B 1 86 ? -4.684 -6.562 3.137 1 96.88 86 VAL B N 1
ATOM 2993 C CA . VAL B 1 86 ? -5.074 -5.289 2.541 1 96.88 86 VAL B CA 1
ATOM 2994 C C . VAL B 1 86 ? -3.855 -4.617 1.91 1 96.88 86 VAL B C 1
ATOM 2996 O O . VAL B 1 86 ? -3.877 -4.266 0.729 1 96.88 86 VAL B O 1
ATOM 2999 N N . LEU B 1 87 ? -2.811 -4.469 2.635 1 96.44 87 LEU B N 1
ATOM 3000 C CA . LEU B 1 87 ? -1.631 -3.744 2.18 1 96.44 87 LEU B CA 1
ATOM 3001 C C . LEU B 1 87 ? -1.024 -4.41 0.949 1 96.44 87 LEU B C 1
ATOM 3003 O O . LEU B 1 87 ? -0.848 -3.768 -0.088 1 96.44 87 LEU B O 1
ATOM 3007 N N . ALA B 1 88 ? -0.767 -5.668 1.048 1 97.62 88 ALA B N 1
ATOM 3008 C CA . ALA B 1 88 ? -0.136 -6.395 -0.05 1 97.62 88 ALA B CA 1
ATOM 3009 C C . ALA B 1 88 ? -1.023 -6.395 -1.291 1 97.62 88 ALA B C 1
ATOM 3011 O O . ALA B 1 88 ? -0.533 -6.242 -2.412 1 97.62 88 ALA B O 1
ATOM 3012 N N . SER B 1 89 ? -2.33 -6.574 -1.087 1 96.88 89 SER B N 1
ATOM 3013 C CA . SER B 1 89 ? -3.262 -6.547 -2.209 1 96.88 89 SER B CA 1
ATOM 3014 C C . SER B 1 89 ? -3.279 -5.18 -2.883 1 96.88 89 SER B C 1
ATOM 3016 O O . SER B 1 89 ? -3.129 -5.082 -4.102 1 96.88 89 SER B O 1
ATOM 3018 N N . ALA B 1 90 ? -3.371 -4.172 -2.092 1 95.44 90 ALA B N 1
ATOM 3019 C CA . ALA B 1 90 ? -3.457 -2.814 -2.623 1 95.44 90 ALA B CA 1
ATOM 3020 C C . ALA B 1 90 ? -2.184 -2.441 -3.377 1 95.44 90 ALA B C 1
ATOM 3022 O O . ALA B 1 90 ? -2.246 -1.858 -4.465 1 95.44 90 ALA B O 1
ATOM 3023 N N . ILE B 1 91 ? -1.05 -2.795 -2.826 1 96.81 91 ILE B N 1
ATOM 3024 C CA . ILE B 1 91 ? 0.228 -2.492 -3.463 1 96.81 91 ILE B CA 1
ATOM 3025 C C . ILE B 1 91 ? 0.348 -3.268 -4.773 1 96.81 91 ILE B C 1
ATOM 3027 O O . ILE B 1 91 ? 0.712 -2.703 -5.805 1 96.81 91 ILE B O 1
ATOM 3031 N N . SER B 1 92 ? 0.001 -4.516 -4.699 1 96.25 92 SER B N 1
ATOM 3032 C CA . SER B 1 92 ? 0.252 -5.41 -5.82 1 96.25 92 SER B CA 1
ATOM 3033 C C . SER B 1 92 ? -0.597 -5.035 -7.031 1 96.25 92 SER B C 1
ATOM 3035 O O . SER B 1 92 ? -0.174 -5.215 -8.172 1 96.25 92 SER B O 1
ATOM 3037 N N . LEU B 1 93 ? -1.751 -4.504 -6.777 1 92.69 93 LEU B N 1
ATOM 3038 C CA . LEU B 1 93 ? -2.613 -4.094 -7.879 1 92.69 93 LEU B CA 1
ATOM 3039 C C . LEU B 1 93 ? -2.07 -2.842 -8.555 1 92.69 93 LEU B C 1
ATOM 3041 O O . LEU B 1 93 ? -2.348 -2.596 -9.734 1 92.69 93 LEU B O 1
ATOM 3045 N N . ASN B 1 94 ? -1.332 -2.07 -7.816 1 93.06 94 ASN B N 1
ATOM 3046 C CA . ASN B 1 94 ? -0.75 -0.836 -8.336 1 93.06 94 ASN B CA 1
ATOM 3047 C C . ASN B 1 94 ? 0.631 -1.077 -8.938 1 93.06 94 ASN B C 1
ATOM 3049 O O . ASN B 1 94 ? 1.614 -1.221 -8.211 1 93.06 94 ASN B O 1
ATOM 3053 N N . LYS B 1 95 ? 0.742 -0.994 -10.227 1 91.75 95 LYS B N 1
ATOM 3054 C CA . LYS B 1 95 ? 1.961 -1.354 -10.938 1 91.75 95 LYS B CA 1
ATOM 3055 C C . LYS B 1 95 ? 3.129 -0.466 -10.516 1 91.75 95 LYS B C 1
ATOM 3057 O O . LYS B 1 95 ? 4.262 -0.938 -10.398 1 91.75 95 LYS B O 1
ATOM 3062 N N . LEU B 1 96 ? 2.84 0.765 -10.32 1 95.88 96 LEU B N 1
ATOM 3063 C CA . LEU B 1 96 ? 3.9 1.696 -9.953 1 95.88 96 LEU B CA 1
ATOM 3064 C C . LEU B 1 96 ? 4.43 1.397 -8.555 1 95.88 96 LEU B C 1
ATOM 3066 O O . LEU B 1 96 ? 5.645 1.274 -8.359 1 95.88 96 LEU B O 1
ATOM 3070 N N . LYS B 1 97 ? 3.531 1.239 -7.555 1 97.62 97 LYS B N 1
ATOM 3071 C CA . LYS B 1 97 ? 3.951 0.979 -6.18 1 97.62 97 LYS B CA 1
ATOM 3072 C C . LYS B 1 97 ? 4.699 -0.347 -6.078 1 97.62 97 LYS B C 1
ATOM 3074 O O . LYS B 1 97 ? 5.68 -0.456 -5.336 1 97.62 97 LYS B O 1
ATOM 3079 N N . THR B 1 98 ? 4.242 -1.307 -6.828 1 97.5 98 THR B N 1
ATOM 3080 C CA . THR B 1 98 ? 4.934 -2.592 -6.863 1 97.5 98 THR B CA 1
ATOM 3081 C C . THR B 1 98 ? 6.375 -2.422 -7.336 1 97.5 98 THR B C 1
ATOM 3083 O O . THR B 1 98 ? 7.305 -2.904 -6.688 1 97.5 98 THR B O 1
ATOM 3086 N N . LYS B 1 99 ? 6.578 -1.695 -8.398 1 97.88 99 LYS B N 1
ATOM 3087 C CA . LYS B 1 99 ? 7.906 -1.478 -8.969 1 97.88 99 LYS B CA 1
ATOM 3088 C C . LYS B 1 99 ? 8.797 -0.688 -8.016 1 97.88 99 LYS B C 1
ATOM 3090 O O . LYS B 1 99 ? 9.977 -0.993 -7.863 1 97.88 99 LYS B O 1
ATOM 3095 N N . GLU B 1 100 ? 8.195 0.313 -7.418 1 98.44 100 GLU B N 1
ATOM 3096 C CA . GLU B 1 100 ? 8.945 1.131 -6.469 1 98.44 100 GLU B CA 1
ATOM 3097 C C . GLU B 1 100 ? 9.461 0.293 -5.305 1 98.44 100 GLU B C 1
ATOM 3099 O O . GLU B 1 100 ? 10.625 0.413 -4.914 1 98.44 100 GLU B O 1
ATOM 3104 N N . ILE B 1 101 ? 8.633 -0.56 -4.797 1 98.62 101 ILE B N 1
ATOM 3105 C CA . ILE B 1 101 ? 9.008 -1.398 -3.664 1 98.62 101 ILE B C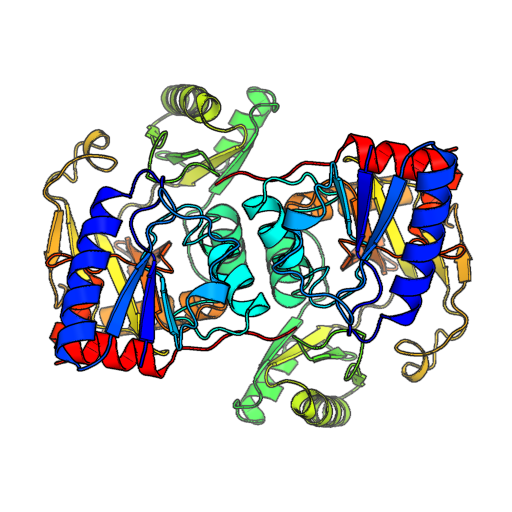A 1
ATOM 3106 C C . ILE B 1 101 ? 10.039 -2.43 -4.105 1 98.62 101 ILE B C 1
ATOM 3108 O O . ILE B 1 101 ? 11.023 -2.668 -3.398 1 98.62 101 ILE B O 1
ATOM 3112 N N . TRP B 1 102 ? 9.82 -3.029 -5.266 1 98.62 102 TRP B N 1
ATOM 3113 C CA . TRP B 1 102 ? 10.812 -3.969 -5.781 1 98.62 102 TRP B CA 1
ATOM 3114 C C . TRP B 1 102 ? 12.156 -3.287 -5.973 1 98.62 102 TRP B C 1
ATOM 3116 O O . TRP B 1 102 ? 13.195 -3.828 -5.582 1 98.62 102 TRP B O 1
ATOM 3126 N N . GLN B 1 103 ? 12.156 -2.113 -6.52 1 97.75 103 GLN B N 1
ATOM 3127 C CA . GLN B 1 103 ? 13.398 -1.371 -6.715 1 97.75 103 GLN B CA 1
ATOM 3128 C C . GLN B 1 103 ? 14.094 -1.101 -5.387 1 97.75 103 GLN B C 1
ATOM 3130 O O . GLN B 1 103 ? 15.312 -1.275 -5.27 1 97.75 103 GLN B O 1
ATOM 3135 N N . ALA B 1 104 ? 13.352 -0.719 -4.414 1 96.69 104 ALA B N 1
ATOM 3136 C CA . ALA B 1 104 ? 13.906 -0.407 -3.1 1 96.69 104 ALA B CA 1
ATOM 3137 C C . ALA B 1 104 ? 14.516 -1.646 -2.455 1 96.69 104 ALA B C 1
ATOM 3139 O O . ALA B 1 104 ? 15.344 -1.537 -1.543 1 96.69 104 ALA B O 1
ATOM 3140 N N . ASN B 1 105 ? 14.133 -2.781 -2.887 1 96.94 105 ASN B N 1
ATOM 3141 C CA . ASN B 1 105 ? 14.648 -4.031 -2.34 1 96.94 105 ASN B CA 1
ATOM 3142 C C . ASN B 1 105 ? 15.719 -4.641 -3.242 1 96.94 105 ASN B C 1
ATOM 3144 O O . ASN B 1 105 ? 16.047 -5.82 -3.107 1 96.94 105 ASN B O 1
ATOM 3148 N N . GLY B 1 106 ? 16.188 -3.895 -4.199 1 96.69 106 GLY B N 1
ATOM 3149 C CA . GLY B 1 106 ? 17.281 -4.332 -5.062 1 96.69 106 GLY B CA 1
ATOM 3150 C C . GLY B 1 106 ? 16.844 -5.336 -6.113 1 96.69 106 GLY B C 1
ATOM 3151 O O . GLY B 1 106 ? 17.672 -6.059 -6.676 1 96.69 106 GLY B O 1
ATOM 3152 N N . LEU B 1 107 ? 15.562 -5.469 -6.32 1 98.25 107 LEU B N 1
ATOM 3153 C CA . LEU B 1 107 ? 15.023 -6.371 -7.328 1 98.25 107 LEU B CA 1
ATOM 3154 C C . LEU B 1 107 ? 14.883 -5.664 -8.672 1 98.25 107 LEU B C 1
ATOM 3156 O O . LEU B 1 107 ? 14.664 -4.453 -8.719 1 98.25 107 LEU B O 1
ATOM 3160 N N . ILE B 1 108 ? 14.961 -6.387 -9.781 1 97.88 108 ILE B N 1
ATOM 3161 C CA . ILE B 1 108 ? 15.086 -5.797 -11.109 1 97.88 108 ILE B CA 1
ATOM 3162 C C . ILE B 1 108 ? 13.711 -5.734 -11.773 1 97.88 108 ILE B C 1
ATOM 3164 O O . ILE B 1 108 ? 13 -6.742 -11.844 1 97.88 108 ILE B O 1
ATOM 3168 N N . THR B 1 109 ? 13.328 -4.629 -12.164 1 97.75 109 THR B N 1
ATOM 3169 C CA . THR B 1 109 ? 12.18 -4.371 -13.023 1 97.75 109 THR B CA 1
ATOM 3170 C C . THR B 1 109 ? 12.531 -3.377 -14.125 1 97.75 109 THR B C 1
ATOM 3172 O O . THR B 1 109 ? 13.578 -2.723 -14.062 1 97.75 109 THR B O 1
ATOM 3175 N N . ALA B 1 110 ? 11.758 -3.297 -15.156 1 97.38 110 ALA B N 1
ATOM 3176 C CA . ALA B 1 110 ? 12.055 -2.393 -16.266 1 97.38 110 ALA B CA 1
ATOM 3177 C C . ALA B 1 110 ? 12.156 -0.948 -15.781 1 97.38 110 ALA B C 1
ATOM 3179 O O . ALA B 1 110 ? 11.312 -0.485 -15.008 1 97.38 110 ALA B O 1
ATOM 3180 N N . PRO B 1 111 ? 13.203 -0.273 -16.234 1 97.62 111 PRO B N 1
ATOM 3181 C CA . PRO B 1 111 ? 13.211 1.166 -15.953 1 97.62 111 PRO B CA 1
ATOM 3182 C C . PRO B 1 111 ? 11.93 1.862 -16.422 1 97.62 111 PRO B C 1
ATOM 3184 O O . PRO B 1 111 ? 11.359 1.489 -17.453 1 97.62 111 PRO B O 1
ATOM 3187 N N . TRP B 1 112 ? 11.547 2.896 -15.68 1 97.62 112 TRP B N 1
ATOM 3188 C CA . TRP B 1 112 ? 10.273 3.514 -16.031 1 97.62 112 TRP B CA 1
ATOM 3189 C C . TRP B 1 112 ? 10.305 5.016 -15.781 1 97.62 112 TRP B C 1
ATOM 3191 O O . TRP B 1 112 ? 11.219 5.52 -15.117 1 97.62 112 TRP B O 1
ATOM 3201 N N . VAL B 1 113 ? 9.328 5.691 -16.406 1 97 113 VAL B N 1
ATOM 3202 C CA . VAL B 1 113 ? 8.977 7.062 -16.062 1 97 113 VAL B CA 1
ATOM 3203 C C . VAL B 1 113 ? 7.457 7.191 -15.945 1 97 113 VAL B C 1
ATOM 3205 O O . VAL B 1 113 ? 6.715 6.473 -16.625 1 97 113 VAL B O 1
ATOM 3208 N N . LEU B 1 114 ? 7.051 8 -14.992 1 96.25 114 LEU B N 1
ATOM 3209 C CA . LEU B 1 114 ? 5.637 8.32 -14.836 1 96.25 114 LEU B CA 1
ATOM 3210 C C . LEU B 1 114 ? 5.312 9.672 -15.469 1 96.25 114 LEU B C 1
ATOM 3212 O O . LEU B 1 114 ? 5.973 10.672 -15.18 1 96.25 114 LEU B O 1
ATOM 3216 N N . VAL B 1 115 ? 4.348 9.648 -16.359 1 96.56 115 VAL B N 1
ATOM 3217 C CA . VAL B 1 115 ? 3.965 10.914 -16.984 1 96.56 115 VAL B CA 1
ATOM 3218 C C . VAL B 1 115 ? 2.492 11.203 -16.703 1 96.56 115 VAL B C 1
ATOM 3220 O O . VAL B 1 115 ? 1.684 10.273 -16.594 1 96.56 115 VAL B O 1
ATOM 3223 N N . GLN B 1 116 ? 2.227 12.477 -16.562 1 95.38 116 GLN B N 1
ATOM 3224 C CA . GLN B 1 116 ? 0.868 12.922 -16.266 1 95.38 116 GLN B CA 1
ATOM 3225 C C . GLN B 1 116 ? 0.278 13.688 -17.453 1 95.38 116 GLN B C 1
ATOM 3227 O O . GLN B 1 116 ? 0.979 14.453 -18.125 1 95.38 116 GLN B O 1
ATOM 3232 N N . LYS B 1 117 ? -0.971 13.586 -17.641 1 95.06 117 LYS B N 1
ATOM 3233 C CA . LYS B 1 117 ? -1.691 14.219 -18.734 1 95.06 117 LYS B CA 1
ATOM 3234 C C . LYS B 1 117 ? -1.563 15.734 -18.688 1 95.06 117 LYS B C 1
ATOM 3236 O O . LYS B 1 117 ? -1.562 16.406 -19.719 1 95.06 117 LYS B O 1
ATOM 3241 N N . THR B 1 118 ? -1.438 16.281 -17.531 1 94.38 118 THR B N 1
ATOM 3242 C CA . THR B 1 118 ? -1.414 17.734 -17.344 1 94.38 118 THR B CA 1
ATOM 3243 C C . THR B 1 118 ? -0.031 18.297 -17.656 1 94.38 118 THR B C 1
ATOM 3245 O O . THR B 1 118 ? 0.144 19.516 -17.734 1 94.38 118 THR B O 1
ATOM 3248 N N . MET B 1 119 ? 0.92 17.453 -17.75 1 95.31 119 MET B N 1
ATOM 3249 C CA . MET B 1 119 ? 2.275 17.906 -18.047 1 95.31 119 MET B CA 1
ATOM 3250 C C . MET B 1 119 ? 2.379 18.422 -19.484 1 95.31 119 MET B C 1
ATOM 3252 O O . MET B 1 119 ? 1.764 17.859 -20.391 1 95.31 119 MET B O 1
ATOM 3256 N N . PRO B 1 120 ? 3.174 19.453 -19.609 1 96.06 120 PRO B N 1
ATOM 3257 C CA . PRO B 1 120 ? 3.443 19.875 -21 1 96.06 120 PRO B CA 1
ATOM 3258 C C . PRO B 1 120 ? 4.148 18.781 -21.812 1 96.06 120 PRO B C 1
ATOM 3260 O O . PRO B 1 120 ? 4.977 18.047 -21.281 1 96.06 120 PRO B O 1
ATOM 3263 N N . GLN B 1 121 ? 3.822 18.781 -23.094 1 95.19 121 GLN B N 1
ATOM 3264 C CA . GLN B 1 121 ? 4.395 17.781 -24 1 95.19 121 GLN B CA 1
ATOM 3265 C C . GLN B 1 121 ? 5.922 17.781 -23.922 1 95.19 121 GLN B C 1
ATOM 3267 O O . GLN B 1 121 ? 6.547 16.734 -23.891 1 95.19 121 GLN B O 1
ATOM 3272 N N . VAL B 1 122 ? 6.465 18.906 -23.844 1 96.25 122 VAL B N 1
ATOM 3273 C CA . VAL B 1 122 ? 7.922 19.031 -23.844 1 96.25 122 VAL B CA 1
ATOM 3274 C C . VAL B 1 122 ? 8.5 18.359 -22.609 1 96.25 122 VAL B C 1
ATOM 3276 O O . VAL B 1 122 ? 9.539 17.703 -22.688 1 96.25 122 VAL B O 1
ATOM 3279 N N . ASP B 1 123 ? 7.863 18.469 -21.531 1 96.75 123 ASP B N 1
ATOM 3280 C CA . ASP B 1 123 ? 8.32 17.859 -20.281 1 96.75 123 ASP B CA 1
ATOM 3281 C C . ASP B 1 123 ? 8.148 16.344 -20.328 1 96.75 123 ASP B C 1
ATOM 3283 O O . ASP B 1 123 ? 9.008 15.609 -19.844 1 96.75 123 ASP B O 1
ATOM 3287 N N . ILE B 1 124 ? 7.027 15.953 -20.891 1 97 124 ILE B N 1
ATOM 3288 C CA . ILE B 1 124 ? 6.762 14.523 -21.016 1 97 124 ILE B CA 1
ATOM 3289 C C . ILE B 1 124 ? 7.852 13.867 -21.859 1 97 124 ILE B C 1
ATOM 3291 O O . ILE B 1 124 ? 8.422 12.852 -21.469 1 97 124 ILE B O 1
ATOM 3295 N N . MET B 1 125 ? 8.102 14.492 -22.969 1 96.19 125 MET B N 1
ATOM 3296 C CA . MET B 1 125 ? 9.094 13.914 -23.891 1 96.19 125 MET B CA 1
ATOM 3297 C C . MET B 1 125 ? 10.484 13.945 -23.266 1 96.19 125 MET B C 1
ATOM 3299 O O . MET B 1 125 ? 11.281 13.023 -23.484 1 96.19 125 MET B O 1
ATOM 3303 N N . ALA B 1 126 ? 10.789 14.961 -22.547 1 96.5 126 ALA B N 1
ATOM 3304 C CA . ALA B 1 126 ? 12.07 15.031 -21.844 1 96.5 126 ALA B CA 1
ATOM 3305 C C . ALA B 1 126 ? 12.211 13.898 -20.844 1 96.5 126 ALA B C 1
ATOM 3307 O O . ALA B 1 126 ? 13.258 13.258 -20.766 1 96.5 126 ALA B O 1
ATOM 3308 N N . LEU B 1 127 ? 11.203 13.617 -20.062 1 96 127 LEU B N 1
ATOM 3309 C CA . LEU B 1 127 ? 11.211 12.516 -19.109 1 96 127 LEU B CA 1
ATOM 3310 C C . LEU B 1 127 ? 11.391 11.18 -19.812 1 96 127 LEU B C 1
ATOM 3312 O O . LEU B 1 127 ? 12.18 10.344 -19.375 1 96 127 LEU B O 1
ATOM 3316 N N . CYS B 1 128 ? 10.734 11.031 -20.875 1 97 128 CYS B N 1
ATOM 3317 C CA . CYS B 1 128 ? 10.75 9.766 -21.609 1 97 128 CYS B CA 1
ATOM 3318 C C . CYS B 1 128 ? 12.109 9.539 -22.266 1 97 128 CYS B C 1
ATOM 3320 O O . CYS B 1 128 ? 12.469 8.398 -22.578 1 97 128 CYS B O 1
ATOM 3322 N N . SER B 1 129 ? 12.836 10.578 -22.469 1 95.94 129 SER B N 1
ATOM 3323 C CA . SER B 1 129 ? 14.141 10.477 -23.125 1 95.94 129 SER B CA 1
ATOM 3324 C C . SER B 1 129 ? 15.141 9.758 -22.234 1 95.94 129 SER B C 1
ATOM 3326 O O . SER B 1 129 ? 16.203 9.344 -22.688 1 95.94 129 SER B O 1
ATOM 3328 N N . GLU B 1 130 ? 14.773 9.555 -21 1 95.31 130 GLU B N 1
ATOM 3329 C CA . GLU B 1 130 ? 15.609 8.797 -20.078 1 95.31 130 GLU B CA 1
ATOM 3330 C C . GLU B 1 130 ? 15.602 7.309 -20.422 1 95.31 130 GLU B C 1
ATOM 3332 O O . GLU B 1 130 ? 16.438 6.547 -19.938 1 95.31 130 GLU B O 1
ATOM 3337 N N . LEU B 1 131 ? 14.672 6.922 -21.203 1 97.19 131 LEU B N 1
ATOM 3338 C CA . LEU B 1 131 ? 14.523 5.531 -21.625 1 97.19 131 LEU B CA 1
ATOM 3339 C C . LEU B 1 131 ? 14.977 5.348 -23.062 1 97.19 131 LEU B C 1
ATOM 3341 O O . LEU B 1 131 ? 14.969 6.301 -23.844 1 97.19 131 LEU B O 1
ATOM 3345 N N . THR B 1 132 ? 15.328 4.18 -23.375 1 96.44 132 THR B N 1
ATOM 3346 C CA . THR B 1 132 ? 15.695 3.844 -24.75 1 96.44 132 THR B CA 1
ATOM 3347 C C . THR B 1 132 ? 14.562 3.102 -25.438 1 96.44 132 THR B C 1
ATOM 3349 O O . THR B 1 132 ? 13.898 2.256 -24.844 1 96.44 132 THR B O 1
ATOM 3352 N N . PHE B 1 133 ? 14.414 3.447 -26.75 1 95.94 133 PHE B N 1
ATOM 3353 C CA . PHE B 1 133 ? 13.391 2.746 -27.516 1 95.94 133 PHE B CA 1
ATOM 3354 C C . PHE B 1 133 ? 13.812 1.312 -27.812 1 95.94 133 PHE B C 1
ATOM 3356 O O . PHE B 1 133 ? 15.008 1.028 -27.938 1 95.94 133 PHE B O 1
ATOM 3363 N N . PRO B 1 134 ? 12.906 0.355 -27.859 1 97.31 134 PRO B N 1
ATOM 336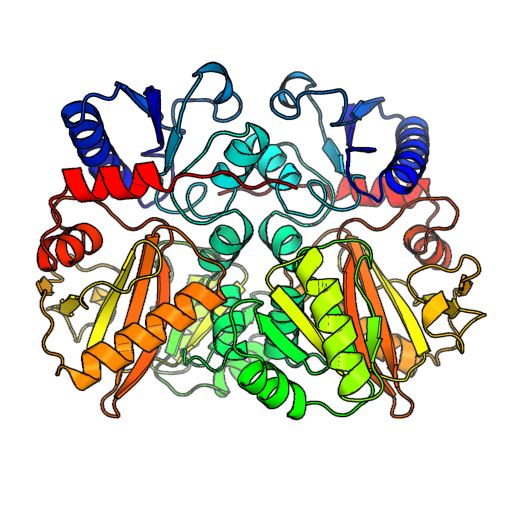4 C CA . PRO B 1 134 ? 11.461 0.544 -27.734 1 97.31 134 PRO B CA 1
ATOM 3365 C C . PRO B 1 134 ? 11.008 0.678 -26.281 1 97.31 134 PRO B C 1
ATOM 3367 O O . PRO B 1 134 ? 11.742 0.291 -25.359 1 97.31 134 PRO B O 1
ATOM 3370 N N . VAL B 1 135 ? 9.812 1.288 -26.109 1 97.75 135 VAL B N 1
ATOM 3371 C CA . VAL B 1 135 ? 9.219 1.445 -24.781 1 97.75 135 VAL B CA 1
ATOM 3372 C C . VAL B 1 135 ? 7.793 0.912 -24.781 1 97.75 135 VAL B C 1
ATOM 3374 O O . VAL B 1 135 ? 7.207 0.696 -25.844 1 97.75 135 VAL B O 1
ATOM 3377 N N . VAL B 1 136 ? 7.316 0.617 -23.625 1 95.69 136 VAL B N 1
ATOM 3378 C CA . VAL B 1 136 ? 5.934 0.197 -23.438 1 95.69 136 VAL B CA 1
ATOM 3379 C C . VAL B 1 136 ? 5.172 1.262 -22.656 1 95.69 136 VAL B C 1
ATOM 3381 O O . VAL B 1 136 ? 5.664 1.762 -21.641 1 95.69 136 VAL B O 1
ATOM 3384 N N . VAL B 1 137 ? 4.008 1.616 -23.172 1 95.94 137 VAL B N 1
ATOM 3385 C CA . VAL B 1 137 ? 3.145 2.619 -22.547 1 95.94 137 VAL B CA 1
ATOM 3386 C C . VAL B 1 137 ? 1.939 1.938 -21.906 1 95.94 137 VAL B C 1
ATOM 3388 O O . VAL B 1 137 ? 1.229 1.169 -22.562 1 95.94 137 VAL B O 1
ATOM 3391 N N . LYS B 1 138 ? 1.738 2.248 -20.594 1 92.88 138 LYS B N 1
ATOM 3392 C CA . LYS B 1 138 ? 0.659 1.604 -19.844 1 92.88 138 LYS B CA 1
ATOM 3393 C C . LYS B 1 138 ? -0.115 2.619 -19.016 1 92.88 138 LYS B C 1
ATOM 3395 O O . LYS B 1 138 ? 0.465 3.311 -18.172 1 92.88 138 LYS B O 1
ATOM 3400 N N . PRO B 1 139 ? -1.454 2.658 -19.234 1 90.75 139 PRO B N 1
ATOM 3401 C CA . PRO B 1 139 ? -2.207 3.418 -18.234 1 90.75 139 PRO B CA 1
ATOM 3402 C C . PRO B 1 139 ? -2.016 2.881 -16.812 1 90.75 139 PRO B C 1
ATOM 3404 O O . PRO B 1 139 ? -2.072 1.668 -16.609 1 90.75 139 PRO B O 1
ATOM 3407 N N . LEU B 1 140 ? -1.866 3.697 -15.836 1 86.94 140 LEU B N 1
ATOM 3408 C CA . LEU B 1 140 ? -1.442 3.271 -14.508 1 86.94 140 LEU B CA 1
ATOM 3409 C C . LEU B 1 140 ? -2.562 2.52 -13.797 1 86.94 140 LEU B C 1
ATOM 3411 O O . LEU B 1 140 ? -2.328 1.463 -13.203 1 86.94 140 LEU B O 1
ATOM 3415 N N . ASN B 1 141 ? -3.777 3.018 -13.875 1 77.5 141 ASN B N 1
ATOM 3416 C CA . ASN B 1 141 ? -4.859 2.51 -13.039 1 77.5 141 ASN B CA 1
ATOM 3417 C C . ASN B 1 141 ? -5.781 1.576 -13.82 1 77.5 141 ASN B C 1
ATOM 3419 O O . ASN B 1 141 ? -6.836 1.181 -13.32 1 77.5 141 ASN B O 1
ATOM 3423 N N . GLN B 1 142 ? -5.438 1.404 -15.047 1 68.25 142 GLN B N 1
ATOM 3424 C CA . GLN B 1 142 ? -6.27 0.511 -15.844 1 68.25 142 GLN B CA 1
ATOM 3425 C C . GLN B 1 142 ? -5.758 -0.925 -15.773 1 68.25 142 GLN B C 1
ATOM 3427 O O . GLN B 1 142 ? -4.551 -1.161 -15.812 1 68.25 142 GLN B O 1
ATOM 3432 N N . GLY B 1 143 ? -6.691 -1.685 -15.406 1 60.34 143 GLY B N 1
ATOM 3433 C CA . GLY B 1 143 ? -6.371 -3.104 -15.414 1 60.34 143 GLY B CA 1
ATOM 3434 C C . GLY B 1 143 ? -6.383 -3.711 -16.797 1 60.34 143 GLY B C 1
ATOM 3435 O O . GLY B 1 143 ? -6.742 -3.045 -17.781 1 60.34 143 GLY B O 1
ATOM 3436 N N . CYS B 1 144 ? -5.898 -4.836 -17.094 1 57.28 144 CYS B N 1
ATOM 3437 C CA . CYS B 1 144 ? -6.055 -5.793 -18.188 1 57.28 144 CYS B CA 1
ATOM 3438 C C . CYS B 1 144 ? -5.461 -5.246 -19.484 1 57.28 144 CYS B C 1
ATOM 3440 O O . CYS B 1 144 ? -6.051 -5.391 -20.547 1 57.28 144 CYS B O 1
ATOM 3442 N N . SER B 1 145 ? -4.523 -4.758 -19.578 1 66.81 145 SER B N 1
ATOM 3443 C CA . SER B 1 145 ? -3.703 -4.359 -20.719 1 66.81 145 SER B CA 1
ATOM 3444 C C . SER B 1 145 ? -4.453 -3.391 -21.625 1 66.81 145 SER B C 1
ATOM 3446 O O . SER B 1 145 ? -4.043 -3.158 -22.766 1 66.81 145 SER B O 1
ATOM 3448 N N . ILE B 1 146 ? -5.531 -2.912 -21.188 1 68.25 146 ILE B N 1
ATOM 3449 C CA . ILE B 1 146 ? -6.23 -1.911 -21.984 1 68.25 146 ILE B CA 1
ATOM 3450 C C . ILE B 1 146 ? -5.398 -0.632 -22.062 1 68.25 146 ILE B C 1
ATOM 3452 O O . ILE B 1 146 ? -4.945 -0.125 -21.031 1 68.25 146 ILE B O 1
ATOM 3456 N N . GLY B 1 147 ? -5.156 -0.215 -23.188 1 76.75 147 GLY B N 1
ATOM 3457 C CA . GLY B 1 147 ? -4.418 1.021 -23.406 1 76.75 147 GLY B CA 1
ATOM 3458 C C . GLY B 1 147 ? -2.916 0.825 -23.406 1 76.75 147 GLY B C 1
ATOM 3459 O O . GLY B 1 147 ? -2.158 1.797 -23.406 1 76.75 147 GLY B O 1
ATOM 3460 N N . VAL B 1 148 ? -2.547 -0.377 -23.391 1 86.06 148 VAL B N 1
ATOM 3461 C CA . VAL B 1 148 ? -1.119 -0.681 -23.406 1 86.06 148 VAL B CA 1
ATOM 3462 C C . VAL B 1 148 ? -0.614 -0.7 -24.844 1 86.06 148 VAL B C 1
ATOM 3464 O O . VAL B 1 148 ? -1.288 -1.219 -25.734 1 86.06 148 VAL B O 1
ATOM 3467 N N . ALA B 1 149 ? 0.561 -0.093 -25.125 1 91.88 149 ALA B N 1
ATOM 3468 C CA . ALA B 1 149 ? 1.117 -0.056 -26.469 1 91.88 149 ALA B CA 1
ATOM 3469 C C . ALA B 1 149 ? 2.643 -0.009 -26.438 1 91.88 149 ALA B C 1
ATOM 3471 O O . ALA B 1 149 ? 3.23 0.538 -25.5 1 91.88 149 ALA B O 1
ATOM 3472 N N . LYS B 1 150 ? 3.201 -0.577 -27.453 1 94.06 150 LYS B N 1
ATOM 3473 C CA . LYS B 1 150 ? 4.641 -0.459 -27.672 1 94.06 150 LYS B CA 1
ATOM 3474 C C . LYS B 1 150 ? 4.961 0.7 -28.609 1 94.06 150 LYS B C 1
ATOM 3476 O O . LYS B 1 150 ? 4.219 0.963 -29.562 1 94.06 150 LYS B O 1
ATOM 3481 N N . ALA B 1 151 ? 5.957 1.411 -28.328 1 97.06 151 ALA B N 1
ATOM 3482 C CA . ALA B 1 151 ? 6.426 2.502 -29.188 1 97.06 151 ALA B CA 1
ATOM 3483 C C . ALA B 1 151 ? 7.902 2.322 -29.531 1 97.06 151 ALA B C 1
ATOM 3485 O O . ALA B 1 151 ? 8.742 2.123 -28.656 1 97.06 151 ALA B O 1
ATOM 3486 N N . ASP B 1 152 ? 8.203 2.498 -30.812 1 97.25 152 ASP B N 1
ATOM 3487 C CA . ASP B 1 152 ? 9.562 2.264 -31.281 1 97.25 152 ASP B CA 1
ATOM 3488 C C . ASP B 1 152 ? 10.305 3.582 -31.5 1 97.25 152 ASP B C 1
ATOM 3490 O O . ASP B 1 152 ? 11.516 3.588 -31.734 1 97.25 152 ASP B O 1
ATOM 3494 N N . ASN B 1 153 ? 9.57 4.641 -31.5 1 97.12 153 ASN B N 1
ATOM 3495 C CA . ASN B 1 153 ? 10.148 5.965 -31.703 1 97.12 153 ASN B CA 1
ATOM 3496 C C . ASN B 1 153 ? 9.297 7.055 -31.062 1 97.12 153 ASN B C 1
ATOM 3498 O O . ASN B 1 153 ? 8.25 6.77 -30.484 1 97.12 153 ASN B O 1
ATOM 3502 N N . GLU B 1 154 ? 9.711 8.25 -31.203 1 96.62 154 GLU B N 1
ATOM 3503 C CA . GLU B 1 154 ? 9.078 9.375 -30.516 1 96.62 154 GLU B CA 1
ATOM 3504 C C . GLU B 1 154 ? 7.656 9.594 -31.031 1 96.62 154 GLU B C 1
ATOM 3506 O O . GLU B 1 154 ? 6.758 9.93 -30.25 1 96.62 154 GLU B O 1
ATOM 3511 N N . VAL B 1 155 ? 7.5 9.461 -32.219 1 97.06 155 VAL B N 1
ATOM 3512 C CA . VAL B 1 155 ? 6.191 9.695 -32.844 1 97.06 155 VAL B CA 1
ATOM 3513 C C . VAL B 1 155 ? 5.191 8.664 -32.312 1 97.06 155 VAL B C 1
ATOM 3515 O O . VAL B 1 155 ? 4.094 9.023 -31.859 1 97.06 155 VAL B O 1
ATOM 3518 N N . GLN B 1 156 ? 5.645 7.43 -32.312 1 97.25 156 GLN B N 1
ATOM 3519 C CA . GLN B 1 156 ? 4.801 6.355 -31.797 1 97.25 156 GLN B CA 1
ATOM 3520 C C . GLN B 1 156 ? 4.539 6.523 -30.297 1 97.25 156 GLN B C 1
ATOM 3522 O O . GLN B 1 156 ? 3.449 6.211 -29.812 1 97.25 156 GLN B O 1
ATOM 3527 N N . LEU B 1 157 ? 5.543 6.973 -29.656 1 97.44 157 LEU B N 1
ATOM 3528 C CA . LEU B 1 157 ? 5.402 7.203 -28.219 1 97.44 157 LEU B CA 1
ATOM 3529 C C . LEU B 1 157 ? 4.305 8.227 -27.938 1 97.44 157 LEU B C 1
ATOM 3531 O O . LEU B 1 157 ? 3.426 7.988 -27.109 1 97.44 157 LEU B O 1
ATOM 3535 N N . TRP B 1 158 ? 4.379 9.312 -28.625 1 97.06 158 TRP B N 1
ATOM 3536 C CA . TRP B 1 158 ? 3.391 10.359 -28.375 1 97.06 158 TRP B CA 1
ATOM 3537 C C . TRP B 1 158 ? 1.984 9.867 -28.703 1 97.06 158 TRP B C 1
ATOM 3539 O O . TRP B 1 158 ? 1.042 10.125 -27.953 1 97.06 158 TRP B O 1
ATOM 3549 N N . ASP B 1 159 ? 1.844 9.148 -29.781 1 96.88 159 ASP B N 1
ATOM 3550 C CA . ASP B 1 159 ? 0.55 8.586 -30.156 1 96.88 159 ASP B CA 1
ATOM 3551 C C . ASP B 1 159 ? 0.035 7.637 -29.062 1 96.88 159 ASP B C 1
ATOM 3553 O O . ASP B 1 159 ? -1.146 7.672 -28.719 1 96.88 159 ASP B O 1
ATOM 3557 N N . ALA B 1 160 ? 0.896 6.816 -28.609 1 96.12 160 ALA B N 1
ATOM 3558 C CA . ALA B 1 160 ? 0.542 5.863 -27.562 1 96.12 160 ALA B CA 1
ATOM 3559 C C . ALA B 1 160 ? 0.13 6.586 -26.281 1 96.12 160 ALA B C 1
ATOM 3561 O O . ALA B 1 160 ? -0.805 6.164 -25.594 1 96.12 160 ALA B O 1
ATOM 3562 N N . LEU B 1 161 ? 0.814 7.637 -25.969 1 97 161 LEU B N 1
ATOM 3563 C CA . LEU B 1 161 ? 0.509 8.43 -24.781 1 97 161 LEU B CA 1
ATOM 3564 C C . LEU B 1 161 ? -0.869 9.07 -24.891 1 97 161 LEU B C 1
ATOM 3566 O O . LEU B 1 161 ? -1.656 9.031 -23.953 1 97 161 LEU B O 1
ATOM 3570 N N . LEU B 1 162 ? -1.148 9.617 -26.016 1 96.31 162 LEU B N 1
ATOM 3571 C CA . LEU B 1 162 ? -2.453 10.234 -26.25 1 96.31 162 LEU B CA 1
ATOM 3572 C C . LEU B 1 162 ? -3.572 9.211 -26.062 1 96.31 162 LEU B C 1
ATOM 3574 O O . LEU B 1 162 ? -4.594 9.508 -25.438 1 96.31 162 LEU B O 1
ATOM 3578 N N . ALA B 1 163 ? -3.344 8.062 -26.609 1 94.75 163 ALA B N 1
ATOM 3579 C CA . ALA B 1 163 ? -4.328 6.992 -26.484 1 94.75 163 ALA B CA 1
ATOM 3580 C C . ALA B 1 163 ? -4.477 6.57 -25.016 1 94.75 163 ALA B C 1
ATOM 3582 O O . ALA B 1 163 ? -5.594 6.387 -24.531 1 94.75 163 ALA B O 1
ATOM 3583 N N . ALA B 1 164 ? -3.393 6.426 -24.359 1 93.69 164 ALA B N 1
ATOM 3584 C CA . ALA B 1 164 ? -3.402 5.996 -22.969 1 93.69 164 ALA B CA 1
ATOM 3585 C C . ALA B 1 164 ? -4.094 7.027 -22.078 1 93.69 164 ALA B C 1
ATOM 3587 O O . ALA B 1 164 ? -4.797 6.668 -21.125 1 93.69 164 ALA B O 1
ATOM 3588 N N . PHE B 1 165 ? -3.908 8.289 -22.375 1 94.38 165 PHE B N 1
ATOM 3589 C CA . PHE B 1 165 ? -4.469 9.375 -21.578 1 94.38 165 PHE B CA 1
ATOM 3590 C C . PHE B 1 165 ? -5.984 9.414 -21.719 1 94.38 165 PHE B C 1
ATOM 3592 O O . PHE B 1 165 ? -6.664 10.102 -20.953 1 94.38 165 PHE B O 1
ATOM 3599 N N . GLU B 1 166 ? -6.508 8.734 -22.688 1 92.12 166 GLU B N 1
ATOM 3600 C CA . GLU B 1 166 ? -7.957 8.602 -22.797 1 92.12 166 GLU B CA 1
ATOM 3601 C C . GLU B 1 166 ? -8.508 7.734 -21.656 1 92.12 166 GLU B C 1
ATOM 3603 O O . GLU B 1 166 ? -9.68 7.848 -21.297 1 92.12 166 GLU B O 1
ATOM 3608 N N . TYR B 1 167 ? -7.594 6.965 -21.141 1 87 167 TYR B N 1
ATOM 3609 C CA . TYR B 1 167 ? -8.047 6.004 -20.141 1 87 167 TYR B CA 1
ATOM 3610 C C . TYR B 1 167 ? -7.59 6.406 -18.75 1 87 167 TYR B C 1
ATOM 3612 O O . TYR B 1 167 ? -8.156 5.961 -17.75 1 87 167 TYR B O 1
ATOM 3620 N N . ASP B 1 168 ? -6.52 7.141 -18.719 1 90 168 ASP B N 1
ATOM 3621 C CA . ASP B 1 168 ? -5.934 7.473 -17.422 1 90 168 ASP B CA 1
ATOM 3622 C C . ASP B 1 168 ? -5.199 8.812 -17.484 1 90 168 ASP B C 1
ATOM 3624 O O . ASP B 1 168 ? -4.652 9.18 -18.516 1 90 168 ASP B O 1
ATOM 3628 N N . THR B 1 169 ? -5.203 9.461 -16.375 1 92.62 169 THR B N 1
ATOM 3629 C CA . THR B 1 169 ? -4.473 10.727 -16.328 1 92.62 169 THR B CA 1
ATOM 3630 C C . THR B 1 169 ? -2.996 10.484 -16.031 1 92.62 169 THR B C 1
ATOM 3632 O O . THR B 1 169 ? -2.17 11.391 -16.188 1 92.62 169 THR B O 1
ATOM 3635 N N . GLU B 1 170 ? -2.668 9.336 -15.57 1 93.31 170 GLU B N 1
ATOM 3636 C CA . GLU B 1 170 ? -1.291 8.938 -15.305 1 93.31 170 GLU B CA 1
ATOM 3637 C C . GLU B 1 170 ? -0.896 7.719 -16.141 1 93.31 170 GLU B C 1
ATOM 3639 O O . GLU B 1 170 ? -1.66 6.758 -16.234 1 93.31 170 GLU B O 1
ATOM 3644 N N . VAL B 1 171 ? 0.281 7.844 -16.719 1 95.5 171 VAL B N 1
ATOM 3645 C CA . VAL B 1 171 ? 0.734 6.793 -17.625 1 95.5 171 VAL B CA 1
ATOM 3646 C C . VAL B 1 171 ? 2.162 6.387 -17.281 1 95.5 171 VAL B C 1
ATOM 3648 O O . VAL B 1 171 ? 3.018 7.242 -17.031 1 95.5 171 VAL B O 1
ATOM 3651 N N . LEU B 1 172 ? 2.324 5.105 -17.172 1 95.56 172 LEU B N 1
ATOM 3652 C CA . LEU B 1 172 ? 3.645 4.523 -16.953 1 95.56 172 LEU B CA 1
ATOM 3653 C C . LEU B 1 172 ? 4.312 4.184 -18.281 1 95.56 172 LEU B C 1
ATOM 3655 O O . LEU B 1 172 ? 3.748 3.449 -19.094 1 95.56 172 LEU B O 1
ATOM 3659 N N . VAL B 1 173 ? 5.492 4.762 -18.531 1 97.19 173 VAL B N 1
ATOM 3660 C CA . VAL B 1 173 ? 6.312 4.402 -19.688 1 97.19 173 VAL B CA 1
ATOM 3661 C C . VAL B 1 173 ? 7.516 3.582 -19.234 1 97.19 173 VAL B C 1
ATOM 3663 O O . VAL B 1 173 ? 8.289 4.023 -18.375 1 97.19 173 VAL B O 1
ATOM 3666 N N . GLU B 1 174 ? 7.633 2.393 -19.828 1 97.12 174 GLU B N 1
ATOM 3667 C CA . GLU B 1 174 ? 8.695 1.488 -19.391 1 97.12 174 GLU B CA 1
ATOM 3668 C C . GLU B 1 174 ? 9.586 1.082 -20.562 1 97.12 174 GLU B C 1
ATOM 3670 O O . GLU B 1 174 ? 9.109 0.968 -21.703 1 97.12 174 GLU B O 1
ATOM 3675 N N . GLN B 1 175 ? 10.828 0.864 -20.219 1 97.38 175 GLN B N 1
ATOM 3676 C CA . GLN B 1 175 ? 11.719 0.241 -21.188 1 97.38 175 GLN B CA 1
ATOM 3677 C C . GLN B 1 175 ? 11.195 -1.132 -21.609 1 97.38 175 GLN B C 1
ATOM 3679 O O . GLN B 1 175 ? 10.773 -1.926 -20.766 1 97.38 175 GLN B O 1
ATOM 3684 N N . PHE B 1 176 ? 11.219 -1.351 -22.922 1 96 176 PHE B N 1
ATOM 3685 C CA . PHE B 1 176 ? 10.883 -2.689 -23.391 1 96 176 PHE B CA 1
ATOM 3686 C C . PHE B 1 176 ? 12.031 -3.658 -23.141 1 96 176 PHE B C 1
ATOM 3688 O O . PHE B 1 176 ? 13.156 -3.428 -23.594 1 96 176 PHE B O 1
ATOM 3695 N N . ILE B 1 177 ? 11.758 -4.703 -22.484 1 95.44 177 ILE B N 1
ATOM 3696 C CA . ILE B 1 177 ? 12.781 -5.695 -22.172 1 95.44 177 ILE B CA 1
ATOM 3697 C C . ILE B 1 177 ? 12.609 -6.918 -23.062 1 95.44 177 ILE B C 1
ATOM 3699 O O . ILE B 1 177 ? 11.547 -7.535 -23.094 1 95.44 177 ILE B O 1
ATOM 3703 N N . VAL B 1 178 ? 13.578 -7.223 -23.75 1 93.88 178 VAL B N 1
ATOM 3704 C CA . VAL B 1 178 ? 13.562 -8.422 -24.578 1 93.88 178 VAL B CA 1
ATOM 3705 C C . VAL B 1 178 ? 13.984 -9.633 -23.75 1 93.88 178 VAL B C 1
ATOM 3707 O O . VAL B 1 178 ? 15.055 -9.625 -23.125 1 93.88 178 VAL B O 1
ATOM 3710 N N . GLY B 1 179 ? 13.148 -10.617 -23.766 1 94.38 179 GLY B N 1
ATOM 3711 C CA . GLY B 1 179 ? 13.445 -11.828 -23.016 1 94.38 179 GLY B CA 1
ATOM 3712 C C . GLY B 1 179 ? 12.375 -12.891 -23.141 1 94.38 179 GLY B C 1
ATOM 3713 O O . GLY B 1 179 ? 11.383 -12.695 -23.844 1 94.38 179 GLY B O 1
ATOM 3714 N N . ARG B 1 180 ? 12.664 -14.023 -22.562 1 94.94 180 ARG B N 1
ATOM 3715 C CA . ARG B 1 180 ? 11.688 -15.102 -22.484 1 94.94 180 ARG B CA 1
ATOM 3716 C C . ARG B 1 180 ? 10.758 -14.914 -21.281 1 94.94 180 ARG B C 1
ATOM 3718 O O . ARG B 1 180 ? 11.195 -14.508 -20.203 1 94.94 180 ARG B O 1
ATOM 3725 N N . GLU B 1 181 ? 9.523 -15.281 -21.484 1 95.81 181 GLU B N 1
ATOM 3726 C CA . GLU B 1 181 ? 8.516 -15.031 -20.453 1 95.81 181 GLU B CA 1
ATOM 3727 C C . GLU B 1 181 ? 8.273 -16.281 -19.609 1 95.81 181 GLU B C 1
ATOM 3729 O O . GLU B 1 181 ? 8.133 -17.391 -20.156 1 95.81 181 GLU B O 1
ATOM 3734 N N . TYR B 1 182 ? 8.266 -16.078 -18.328 1 97.44 182 TYR B N 1
ATOM 3735 C CA . TYR B 1 182 ? 7.957 -17.125 -17.359 1 97.44 182 TYR B CA 1
ATOM 3736 C C . TYR B 1 182 ? 7.008 -16.625 -16.297 1 97.44 182 TYR B C 1
ATOM 3738 O O . TYR B 1 182 ? 6.75 -15.414 -16.203 1 97.44 182 TYR B O 1
ATOM 3746 N N . THR B 1 183 ? 6.445 -17.516 -15.578 1 97.62 183 THR B N 1
ATOM 3747 C CA . THR B 1 183 ? 5.691 -17.219 -14.367 1 97.62 183 THR B CA 1
ATOM 3748 C C . THR B 1 183 ? 5.992 -18.25 -13.281 1 97.62 183 THR B C 1
ATOM 3750 O O . THR B 1 183 ? 6.344 -19.391 -13.578 1 97.62 183 THR B O 1
ATOM 3753 N N . CYS B 1 184 ? 5.977 -17.812 -12.117 1 98.44 184 CYS B N 1
ATOM 3754 C CA . CYS B 1 184 ? 6.246 -18.688 -10.992 1 98.44 184 CYS B CA 1
ATOM 3755 C C . CYS B 1 184 ? 5.281 -18.422 -9.844 1 98.44 184 CYS B C 1
ATOM 3757 O O . CYS B 1 184 ? 5.137 -17.281 -9.406 1 98.44 184 CYS B O 1
ATOM 3759 N N . ALA B 1 185 ? 4.656 -19.453 -9.406 1 98.38 185 ALA B N 1
ATOM 3760 C CA . ALA B 1 185 ? 3.709 -19.375 -8.297 1 98.38 185 ALA B CA 1
ATOM 3761 C C . ALA B 1 185 ? 4.41 -19.578 -6.957 1 98.38 185 ALA B C 1
ATOM 3763 O O . ALA B 1 185 ? 5.457 -20.234 -6.891 1 98.38 185 ALA B O 1
ATOM 3764 N N . VAL B 1 186 ? 3.896 -18.938 -5.992 1 98.62 186 VAL B N 1
ATOM 3765 C CA . VAL B 1 186 ? 4.301 -19.156 -4.605 1 98.62 186 VAL B CA 1
ATOM 3766 C C . VAL B 1 186 ? 3.125 -19.719 -3.811 1 98.62 186 VAL B C 1
ATOM 3768 O O . VAL B 1 186 ? 2 -19.219 -3.914 1 98.62 186 VAL B O 1
ATOM 3771 N N . LEU B 1 187 ? 3.336 -20.781 -3.088 1 98.56 187 LEU B N 1
ATOM 3772 C CA . LEU B 1 187 ? 2.342 -21.406 -2.223 1 98.56 187 LEU B CA 1
ATOM 3773 C C . LEU B 1 187 ? 2.873 -21.547 -0.8 1 98.56 187 LEU B C 1
ATOM 3775 O O . LEU B 1 187 ? 3.834 -22.281 -0.563 1 98.56 187 LEU B O 1
ATOM 3779 N N . ASN B 1 188 ? 2.285 -20.781 0.142 1 96.19 188 ASN B N 1
ATOM 3780 C CA . ASN B 1 188 ? 2.621 -20.844 1.561 1 96.19 188 ASN B CA 1
ATOM 3781 C C . ASN B 1 188 ? 4.121 -20.688 1.786 1 96.19 188 ASN B C 1
ATOM 3783 O O . ASN B 1 188 ? 4.73 -21.484 2.512 1 96.19 188 ASN B O 1
ATOM 3787 N N . GLY B 1 189 ? 4.703 -19.734 1.034 1 95.06 189 GLY B N 1
ATOM 3788 C CA . GLY B 1 189 ? 6.09 -19.359 1.263 1 95.06 189 GLY B CA 1
ATOM 3789 C C . GLY B 1 189 ? 7.074 -20.172 0.444 1 95.06 189 GLY B C 1
ATOM 3790 O O . GLY B 1 189 ? 8.289 -20.016 0.59 1 95.06 189 GLY B O 1
ATOM 3791 N N . GLU B 1 190 ? 6.555 -21.031 -0.394 1 97.44 190 GLU B N 1
ATOM 3792 C CA . GLU B 1 190 ? 7.414 -21.844 -1.25 1 97.44 190 GLU B CA 1
ATOM 3793 C C . GLU B 1 190 ? 7.141 -21.562 -2.727 1 97.44 190 GLU B C 1
ATOM 3795 O O . GLU B 1 190 ? 5.984 -21.531 -3.15 1 97.44 190 GLU B O 1
ATOM 3800 N N . ALA B 1 191 ? 8.227 -21.375 -3.449 1 98.5 191 ALA B N 1
ATOM 3801 C CA . ALA B 1 191 ? 8.062 -21.219 -4.891 1 98.5 191 ALA B CA 1
ATOM 3802 C C . ALA B 1 191 ? 7.773 -22.547 -5.57 1 98.5 191 ALA B C 1
ATOM 3804 O O . ALA B 1 191 ? 8.445 -23.547 -5.301 1 98.5 191 ALA B O 1
ATOM 3805 N N . LEU B 1 192 ? 6.801 -22.609 -6.402 1 98.62 192 LEU B N 1
ATOM 3806 C CA . LEU B 1 192 ? 6.473 -23.797 -7.191 1 98.62 192 LEU B CA 1
ATOM 3807 C C . LEU B 1 192 ? 7.312 -23.859 -8.461 1 98.62 192 LEU B C 1
ATOM 3809 O O . LEU B 1 192 ? 8.055 -22.922 -8.766 1 98.62 192 LEU B O 1
ATOM 3813 N N . PRO B 1 193 ? 7.258 -24.938 -9.203 1 98.44 193 PRO B N 1
ATOM 3814 C CA . PRO B 1 193 ? 8.008 -25.016 -10.453 1 98.44 193 PRO B CA 1
ATOM 3815 C C . PRO B 1 193 ? 7.656 -23.891 -11.422 1 98.44 193 PRO B C 1
ATOM 3817 O O . PRO B 1 193 ? 6.484 -23.516 -11.539 1 98.44 193 PRO B O 1
ATOM 3820 N N . VAL B 1 194 ? 8.672 -23.438 -12.086 1 98.5 194 VAL B N 1
ATOM 3821 C CA . VAL B 1 194 ? 8.508 -22.312 -13 1 98.5 194 VAL B CA 1
ATOM 3822 C C . VAL B 1 194 ? 7.789 -22.766 -14.266 1 98.5 194 VAL B C 1
ATOM 3824 O O . VAL B 1 194 ? 8.07 -23.844 -14.789 1 98.5 194 VAL B O 1
ATOM 3827 N N . VAL B 1 195 ? 6.859 -21.969 -14.711 1 97.81 195 VAL B N 1
ATOM 3828 C CA . VAL B 1 195 ? 6.121 -22.25 -15.938 1 97.81 195 VAL B CA 1
ATOM 3829 C C . VAL B 1 195 ? 6.613 -21.328 -17.047 1 97.81 195 VAL B C 1
ATOM 3831 O O . VAL B 1 195 ? 6.723 -20.109 -16.859 1 97.81 195 VAL B O 1
ATOM 3834 N N . GLN B 1 196 ? 6.891 -21.953 -18.156 1 96.88 196 GLN B N 1
ATOM 3835 C CA . GLN B 1 196 ? 7.281 -21.203 -19.344 1 96.88 196 GLN B CA 1
ATOM 3836 C C . GLN B 1 196 ? 6.055 -20.734 -20.125 1 96.88 196 GLN B C 1
ATOM 3838 O O . GLN B 1 196 ? 5.109 -21.5 -20.312 1 96.88 196 GLN B O 1
ATOM 3843 N N . ILE B 1 197 ? 6.066 -19.5 -20.484 1 93.25 197 ILE B N 1
ATOM 3844 C CA . ILE B 1 197 ? 4.996 -18.953 -21.297 1 93.25 197 ILE B CA 1
ATOM 3845 C C . ILE B 1 197 ? 5.512 -18.719 -22.719 1 93.25 197 ILE B C 1
ATOM 3847 O O . ILE B 1 197 ? 6.434 -17.922 -22.938 1 93.25 197 ILE B O 1
ATOM 3851 N N . CYS B 1 198 ? 4.988 -19.453 -23.641 1 88.38 198 CYS B N 1
ATOM 3852 C CA . CYS B 1 198 ? 5.402 -19.328 -25.031 1 88.38 198 CYS B CA 1
ATOM 3853 C C . CYS B 1 198 ? 4.289 -18.719 -25.875 1 88.38 198 CYS B C 1
ATOM 3855 O O . CYS B 1 198 ? 3.145 -19.172 -25.812 1 88.38 198 CYS B O 1
ATOM 3857 N N . SER B 1 199 ? 4.473 -17.594 -26.203 1 73.88 199 SER B N 1
ATOM 3858 C CA . SER B 1 199 ? 3.479 -16.984 -27.078 1 73.88 199 SER B CA 1
ATOM 3859 C C . SER B 1 199 ? 3.836 -17.203 -28.547 1 73.88 199 SER B C 1
ATOM 3861 O O . SER B 1 199 ? 5.016 -17.266 -28.891 1 73.88 199 SER B O 1
ATOM 3863 N N . GLU B 1 200 ? 3.078 -18.156 -29.234 1 55 200 GLU B N 1
ATOM 3864 C CA . GLU B 1 200 ? 3.377 -18.297 -30.656 1 55 200 GLU B CA 1
ATOM 3865 C C . GLU B 1 200 ? 3.734 -16.938 -31.281 1 55 200 GLU B C 1
ATOM 3867 O O . GLU B 1 200 ? 4.523 -16.875 -32.219 1 55 200 GLU B O 1
ATOM 3872 N N . GLU B 1 201 ? 2.791 -16.078 -31.125 1 46.16 201 GLU B N 1
ATOM 3873 C CA . GLU B 1 201 ? 2.994 -14.898 -31.953 1 46.16 201 GLU B CA 1
ATOM 3874 C C . GLU B 1 201 ? 4.074 -13.992 -31.359 1 46.16 201 GLU B C 1
ATOM 3876 O O . GLU B 1 201 ? 3.822 -13.258 -30.406 1 46.16 201 GLU B O 1
ATOM 3881 N N . PHE B 1 202 ? 5.238 -14.531 -31.047 1 42.09 202 PHE B N 1
ATOM 3882 C CA . PHE B 1 202 ? 6.266 -13.562 -30.688 1 42.09 202 PHE B CA 1
ATOM 3883 C C . PHE B 1 202 ? 5.918 -12.18 -31.219 1 42.09 202 PHE B C 1
ATOM 3885 O O . PHE B 1 202 ? 6.066 -11.18 -30.5 1 42.09 202 PHE B O 1
ATOM 3892 N N . PHE B 1 203 ? 6.309 -11.969 -32.625 1 35.03 203 PHE B N 1
ATOM 3893 C CA . PHE B 1 203 ? 6.801 -10.789 -33.312 1 35.03 203 PHE B CA 1
ATOM 3894 C C . PHE B 1 203 ? 5.75 -9.688 -33.344 1 35.03 203 PHE B C 1
ATOM 3896 O O . PHE B 1 203 ? 6.059 -8.523 -33.625 1 35.03 203 PHE B O 1
ATOM 3903 N N . ASP B 1 204 ? 4.477 -9.992 -33.625 1 37.19 204 ASP B N 1
ATOM 3904 C CA . ASP B 1 204 ? 3.668 -8.797 -33.844 1 37.19 204 ASP B CA 1
ATOM 3905 C C . ASP B 1 204 ? 3.178 -8.203 -32.531 1 37.19 204 ASP B C 1
ATOM 3907 O O . ASP B 1 204 ? 2.473 -8.859 -31.766 1 37.19 204 ASP B O 1
ATOM 3911 N N . TRP B 1 205 ? 3.936 -7.332 -32.031 1 38.06 205 TRP B N 1
ATOM 3912 C CA . TRP B 1 205 ? 3.627 -6.465 -30.906 1 38.06 205 TRP B CA 1
ATOM 3913 C C . TRP B 1 205 ? 2.119 -6.309 -30.734 1 38.06 205 TRP B C 1
ATOM 3915 O O . TRP B 1 205 ? 1.618 -6.262 -29.609 1 38.06 205 TRP B O 1
ATOM 3925 N N . ASN B 1 206 ? 1.398 -6.18 -31.75 1 38.31 206 ASN B N 1
ATOM 3926 C CA . ASN B 1 206 ? -0.051 -6.035 -31.656 1 38.31 206 ASN B CA 1
ATOM 3927 C C . ASN B 1 206 ? -0.702 -7.266 -31.031 1 38.31 206 ASN B C 1
ATOM 3929 O O . ASN B 1 206 ? -1.874 -7.227 -30.656 1 38.31 206 ASN B O 1
ATOM 3933 N N . ALA B 1 207 ? -0.041 -8.422 -30.969 1 39.25 207 ALA B N 1
ATOM 3934 C CA . ALA B 1 207 ? -0.604 -9.695 -30.531 1 39.25 207 ALA B CA 1
ATOM 3935 C C . ALA B 1 207 ? -0.444 -9.867 -29.016 1 39.25 207 ALA B C 1
ATOM 3937 O O . ALA B 1 207 ? -1.122 -10.695 -28.406 1 39.25 207 ALA B O 1
ATOM 3938 N N . LYS B 1 208 ? 0.549 -9.32 -28.375 1 38.16 208 LYS B N 1
ATOM 3939 C CA . LYS B 1 208 ? 0.899 -9.578 -26.984 1 38.16 208 LYS B CA 1
ATOM 3940 C C . LYS B 1 208 ? -0.267 -9.25 -26.062 1 38.16 208 LYS B C 1
ATOM 3942 O O . LYS B 1 208 ? -0.462 -9.922 -25.031 1 38.16 208 LYS B O 1
ATOM 3947 N N . PHE B 1 209 ? -0.843 -8.102 -26.203 1 38.94 209 PHE B N 1
ATOM 3948 C CA . PHE B 1 209 ? -1.815 -7.703 -25.203 1 38.94 209 PHE B CA 1
ATOM 3949 C C . PHE B 1 209 ? -3.166 -8.359 -25.453 1 38.94 209 PHE B C 1
ATOM 3951 O O . PHE B 1 209 ? -4.098 -8.203 -24.672 1 38.94 209 PHE B O 1
ATOM 3958 N N . GLY B 1 210 ? -3.287 -9.172 -26.672 1 36.5 210 GLY B N 1
ATOM 3959 C CA . GLY B 1 210 ? -4.598 -9.766 -26.906 1 36.5 210 GLY B CA 1
ATOM 3960 C C . GLY B 1 210 ? -4.539 -11.25 -27.203 1 36.5 210 GLY B C 1
ATOM 3961 O O . GLY B 1 210 ? -5.566 -11.883 -27.469 1 36.5 210 GLY B O 1
ATOM 3962 N N . THR B 1 211 ? -3.43 -11.742 -28.016 1 40.44 211 THR B N 1
ATOM 3963 C CA . THR B 1 211 ? -3.719 -12.945 -28.781 1 40.44 211 THR B CA 1
ATOM 3964 C C . THR B 1 211 ? -3.713 -14.172 -27.875 1 40.44 211 THR B C 1
ATOM 3966 O O . THR B 1 211 ? -3.031 -14.188 -26.844 1 40.44 211 THR B O 1
ATOM 3969 N N . GLN B 1 212 ? -4.695 -15.102 -27.984 1 47.22 212 GLN B N 1
ATOM 3970 C CA . GLN B 1 212 ? -5.246 -16.375 -27.547 1 47.22 212 GLN B CA 1
ATOM 3971 C C . GLN B 1 212 ? -4.133 -17.391 -27.297 1 47.22 212 GLN B C 1
ATOM 3973 O O 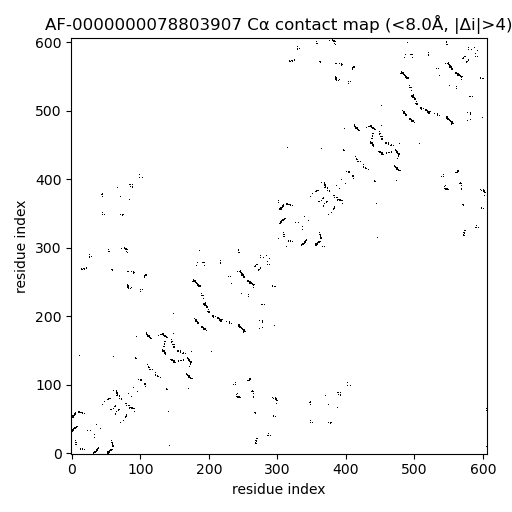. GLN B 1 212 ? -4.301 -18.312 -26.5 1 47.22 212 GLN B O 1
ATOM 3978 N N . SER B 1 213 ? -3.07 -17.641 -28.188 1 59.16 213 SER B N 1
ATOM 3979 C CA . SER B 1 213 ? -2.592 -19.016 -28.281 1 59.16 213 SER B CA 1
ATOM 3980 C C . SER B 1 213 ? -1.303 -19.203 -27.484 1 59.16 213 SER B C 1
ATOM 3982 O O . SER B 1 213 ? -0.362 -19.844 -27.969 1 59.16 213 SER B O 1
ATOM 3984 N N . ALA B 1 214 ? -1.226 -18.531 -26.219 1 76.62 214 ALA B N 1
ATOM 3985 C CA . ALA B 1 214 ? -0.026 -18.859 -25.453 1 76.62 214 ALA B CA 1
ATOM 3986 C C . ALA B 1 214 ? -0.063 -20.312 -24.984 1 76.62 214 ALA B C 1
ATOM 3988 O O . ALA B 1 214 ? -1.135 -20.844 -24.688 1 76.62 214 ALA B O 1
ATOM 3989 N N . THR B 1 215 ? 1.054 -20.844 -25.156 1 87.19 215 THR B N 1
ATOM 3990 C CA . THR B 1 215 ? 1.205 -22.188 -24.578 1 87.19 215 THR B CA 1
ATOM 3991 C C . THR B 1 215 ? 2.014 -22.125 -23.281 1 87.19 215 THR B C 1
ATOM 3993 O O . THR B 1 215 ? 2.871 -21.25 -23.125 1 87.19 215 THR B O 1
ATOM 3996 N N . TYR B 1 216 ? 1.701 -22.953 -22.375 1 92.12 216 TYR B N 1
ATOM 3997 C CA . TYR B 1 216 ? 2.33 -23.031 -21.062 1 92.12 216 TYR B CA 1
ATOM 3998 C C . TYR B 1 216 ? 3.002 -24.391 -20.859 1 92.12 216 TYR B C 1
ATOM 4000 O O . TYR B 1 216 ? 2.406 -25.438 -21.125 1 92.12 216 TYR B O 1
ATOM 4008 N N . HIS B 1 217 ? 4.227 -24.297 -20.438 1 94.25 217 HIS B N 1
ATOM 4009 C CA . HIS B 1 217 ? 4.98 -25.531 -20.25 1 94.25 217 HIS B CA 1
ATOM 4010 C C . HIS B 1 217 ? 5.543 -25.625 -18.844 1 94.25 217 HIS B C 1
ATOM 4012 O O . HIS B 1 217 ? 6.211 -24.703 -18.375 1 94.25 217 HIS B O 1
ATOM 4018 N N . CYS B 1 218 ? 5.309 -26.75 -18.219 1 95.12 218 CYS B N 1
ATOM 4019 C CA . CYS B 1 218 ? 5.816 -27.078 -16.891 1 95.12 218 CYS B CA 1
ATOM 4020 C C . CYS B 1 218 ? 6.156 -28.562 -16.781 1 95.12 218 CYS B C 1
ATOM 4022 O O . CYS B 1 218 ? 5.277 -29.422 -16.922 1 95.12 218 CYS B O 1
ATOM 4024 N N . PRO B 1 219 ? 7.398 -28.938 -16.578 1 94.88 219 PRO B N 1
ATOM 4025 C CA . PRO B 1 219 ? 8.523 -28.062 -16.234 1 94.88 219 PRO B CA 1
ATOM 4026 C C . PRO B 1 219 ? 8.93 -27.141 -17.391 1 94.88 219 PRO B C 1
ATOM 4028 O O . PRO B 1 219 ? 8.609 -27.438 -18.547 1 94.88 219 PRO B O 1
ATOM 4031 N N . SER B 1 220 ? 9.539 -26.094 -17 1 96.56 220 SER B N 1
ATOM 4032 C CA . SER B 1 220 ? 10.031 -25.141 -18 1 96.56 220 SER B CA 1
ATOM 4033 C C . SER B 1 220 ? 11.312 -25.641 -18.656 1 96.56 220 SER B C 1
ATOM 4035 O O . SER B 1 220 ? 11.727 -26.781 -18.422 1 96.56 220 SER B O 1
ATOM 4037 N N . ASP B 1 221 ? 11.898 -24.797 -19.562 1 96.62 221 ASP B N 1
ATOM 4038 C CA . ASP B 1 221 ? 13.117 -25.141 -20.281 1 96.62 221 ASP B CA 1
ATOM 4039 C C . ASP B 1 221 ? 14.359 -24.688 -19.5 1 96.62 221 ASP B C 1
ATOM 4041 O O . ASP B 1 221 ? 15.477 -24.766 -20.016 1 96.62 221 ASP B O 1
ATOM 4045 N N . LEU B 1 222 ? 14.172 -24.25 -18.328 1 97.75 222 LEU B N 1
ATOM 4046 C CA . LEU B 1 222 ? 15.273 -23.703 -17.547 1 97.75 222 LEU B CA 1
ATOM 4047 C C . LEU B 1 222 ? 16.156 -24.828 -17 1 97.75 222 LEU B C 1
ATOM 4049 O O . LEU B 1 222 ? 15.672 -25.906 -16.688 1 97.75 222 LEU B O 1
ATOM 4053 N N . THR B 1 223 ? 17.469 -24.484 -16.906 1 96.88 223 THR B N 1
ATOM 4054 C CA . THR B 1 223 ? 18.328 -25.375 -16.125 1 96.88 223 THR B CA 1
ATOM 4055 C C . THR B 1 223 ? 17.969 -25.328 -14.648 1 96.88 223 THR B C 1
ATOM 4057 O O . THR B 1 223 ? 17.266 -24.422 -14.203 1 96.88 223 THR B O 1
ATOM 4060 N N . ALA B 1 224 ? 18.469 -26.297 -13.906 1 96.88 224 ALA B N 1
ATOM 4061 C CA . ALA B 1 224 ? 18.188 -26.359 -12.469 1 96.88 224 ALA B CA 1
ATOM 4062 C C . ALA B 1 224 ? 18.672 -25.109 -11.758 1 96.88 224 ALA B C 1
ATOM 4064 O O . ALA B 1 224 ? 17.984 -24.578 -10.883 1 96.88 224 ALA B O 1
ATOM 4065 N N . ILE B 1 225 ? 19.797 -24.625 -12.195 1 96.44 225 ILE B N 1
ATOM 4066 C CA . ILE B 1 225 ? 20.391 -23.453 -11.555 1 96.44 225 ILE B CA 1
ATOM 4067 C C . ILE B 1 225 ? 19.578 -22.203 -11.898 1 96.44 225 ILE B C 1
ATOM 4069 O O . ILE B 1 225 ? 19.312 -21.375 -11.031 1 96.44 225 ILE B O 1
ATOM 4073 N N . GLU B 1 226 ? 19.172 -22.062 -13.148 1 96.62 226 GLU B N 1
ATOM 4074 C CA . GLU B 1 226 ? 18.344 -20.953 -13.578 1 96.62 226 GLU B CA 1
ATOM 4075 C C . GLU B 1 226 ? 17 -20.938 -12.836 1 96.62 226 GLU B C 1
ATOM 4077 O O . GLU B 1 226 ? 16.547 -19.875 -12.398 1 96.62 226 GLU B O 1
ATOM 4082 N N . GLU B 1 227 ? 16.453 -22.078 -12.758 1 97.81 227 GLU B N 1
ATOM 4083 C CA . GLU B 1 227 ? 15.164 -22.188 -12.086 1 97.81 227 GLU B CA 1
ATOM 4084 C C . GLU B 1 227 ? 15.273 -21.812 -10.609 1 97.81 227 GLU B C 1
ATOM 4086 O O . GLU B 1 227 ? 14.43 -21.078 -10.094 1 97.81 227 GLU B O 1
ATOM 4091 N N . GLN B 1 228 ? 16.25 -22.344 -9.984 1 97.62 228 GLN B N 1
ATOM 4092 C CA . GLN B 1 228 ? 16.453 -22.031 -8.57 1 97.62 228 GLN B CA 1
ATOM 4093 C C . GLN B 1 228 ? 16.656 -20.516 -8.375 1 97.62 228 GLN B C 1
ATOM 4095 O O . GLN B 1 228 ? 16.078 -19.938 -7.453 1 97.62 228 GLN B O 1
ATOM 4100 N N . THR B 1 229 ? 17.453 -19.938 -9.242 1 97.5 229 THR B N 1
ATOM 4101 C CA . THR B 1 229 ? 17.703 -18.5 -9.164 1 97.5 229 THR B CA 1
ATOM 4102 C C . THR B 1 229 ? 16.406 -17.719 -9.359 1 97.5 229 THR B C 1
ATOM 4104 O O . THR B 1 229 ? 16.141 -16.766 -8.617 1 97.5 229 THR B O 1
ATOM 4107 N N . MET B 1 230 ? 15.641 -18.109 -10.266 1 98.38 230 MET B N 1
ATOM 4108 C CA . MET B 1 230 ? 14.375 -17.438 -10.531 1 98.38 230 MET B CA 1
ATOM 4109 C C . MET B 1 230 ? 13.414 -17.594 -9.359 1 98.38 230 MET B C 1
ATOM 4111 O O . MET B 1 230 ? 12.758 -16.641 -8.945 1 98.38 230 MET B O 1
ATOM 4115 N N . GLN B 1 231 ? 13.367 -18.781 -8.82 1 98.62 231 GLN B N 1
ATOM 4116 C CA . GLN B 1 231 ? 12.5 -19.047 -7.676 1 98.62 231 GLN B CA 1
ATOM 4117 C C . GLN B 1 231 ? 12.898 -18.203 -6.477 1 98.62 231 GLN B C 1
ATOM 4119 O O . GLN B 1 231 ? 12.039 -17.656 -5.777 1 98.62 231 GLN B O 1
ATOM 4124 N N . GLU B 1 232 ? 14.172 -18.062 -6.266 1 98.19 232 GLU B N 1
ATOM 4125 C CA . GLU B 1 232 ? 14.664 -17.234 -5.168 1 98.19 232 GLU B CA 1
ATOM 4126 C C . GLU B 1 232 ? 14.289 -15.766 -5.367 1 98.19 232 GLU B C 1
ATOM 4128 O O . GLU B 1 232 ? 13.883 -15.094 -4.422 1 98.19 232 GLU B O 1
ATOM 4133 N N . THR B 1 233 ? 14.43 -15.281 -6.59 1 98.44 233 THR B N 1
ATOM 4134 C CA . THR B 1 233 ? 14.07 -13.906 -6.926 1 98.44 233 THR B CA 1
ATOM 4135 C C . THR B 1 233 ? 12.578 -13.672 -6.719 1 98.44 233 THR B C 1
ATOM 4137 O O . THR B 1 233 ? 12.18 -12.656 -6.145 1 98.44 233 THR B O 1
ATOM 4140 N N . ILE B 1 234 ? 11.812 -14.617 -7.109 1 98.56 234 ILE B N 1
ATOM 4141 C CA . ILE B 1 234 ? 10.359 -14.516 -7.027 1 98.56 234 ILE B CA 1
ATOM 4142 C C . ILE B 1 234 ? 9.922 -14.539 -5.566 1 98.56 234 ILE B C 1
ATOM 4144 O O . ILE B 1 234 ? 9.047 -13.766 -5.164 1 98.56 234 ILE B O 1
ATOM 4148 N N . LEU B 1 235 ? 10.523 -15.383 -4.797 1 98.44 235 LEU B N 1
ATOM 4149 C CA . LEU B 1 235 ? 10.195 -15.43 -3.377 1 98.44 235 LEU B CA 1
ATOM 4150 C C . LEU B 1 235 ? 10.531 -14.109 -2.693 1 98.44 235 LEU B C 1
ATOM 4152 O O . LEU B 1 235 ? 9.75 -13.609 -1.889 1 98.44 235 LEU B O 1
ATOM 4156 N N . ALA B 1 236 ? 11.68 -13.539 -3.037 1 97.88 236 ALA B N 1
ATOM 4157 C CA . ALA B 1 236 ? 12.078 -12.242 -2.482 1 97.88 236 ALA B CA 1
ATOM 4158 C C . ALA B 1 236 ? 11.086 -11.156 -2.883 1 97.88 236 ALA B C 1
ATOM 4160 O O . ALA B 1 236 ? 10.703 -10.32 -2.057 1 97.88 236 ALA B O 1
ATOM 4161 N N . ALA B 1 237 ? 10.688 -11.188 -4.133 1 98.75 237 ALA B N 1
ATOM 4162 C CA . ALA B 1 237 ? 9.742 -10.203 -4.645 1 98.75 237 ALA B CA 1
ATOM 4163 C C . ALA B 1 237 ? 8.383 -10.336 -3.953 1 98.75 237 ALA B C 1
ATOM 4165 O O . ALA B 1 237 ? 7.762 -9.328 -3.598 1 98.75 237 ALA B O 1
ATOM 4166 N N . TYR B 1 238 ? 7.965 -11.562 -3.816 1 98.62 238 TYR B N 1
ATOM 4167 C CA . TYR B 1 238 ? 6.719 -11.922 -3.145 1 98.62 238 TYR B CA 1
ATOM 4168 C C . TYR B 1 238 ? 6.719 -11.43 -1.701 1 98.62 238 TYR B C 1
ATOM 4170 O O . TYR B 1 238 ? 5.762 -10.789 -1.258 1 98.62 238 TYR B O 1
ATOM 4178 N N . GLN B 1 239 ? 7.809 -11.602 -1.014 1 97.06 239 GLN B N 1
ATOM 4179 C CA . GLN B 1 239 ? 7.957 -11.211 0.384 1 97.06 239 GLN B CA 1
ATOM 4180 C C . GLN B 1 239 ? 8.07 -9.695 0.521 1 97.06 239 GLN B C 1
ATOM 4182 O O . GLN B 1 239 ? 7.527 -9.109 1.459 1 97.06 239 GLN B O 1
ATOM 4187 N N . ALA B 1 240 ? 8.688 -9.078 -0.404 1 97.44 240 ALA B N 1
ATOM 4188 C CA . ALA B 1 240 ? 8.883 -7.633 -0.359 1 97.44 240 ALA B CA 1
ATOM 4189 C C . ALA B 1 240 ? 7.547 -6.898 -0.392 1 97.44 240 ALA B C 1
ATOM 4191 O O . ALA B 1 240 ? 7.406 -5.824 0.202 1 97.44 240 ALA B O 1
ATOM 4192 N N . LEU B 1 241 ? 6.586 -7.5 -1.019 1 98.12 241 LEU B N 1
ATOM 4193 C CA . LEU B 1 241 ? 5.281 -6.863 -1.141 1 98.12 241 LEU B CA 1
ATOM 4194 C C . LEU B 1 241 ? 4.406 -7.184 0.066 1 98.12 241 LEU B C 1
ATOM 4196 O O . LEU B 1 241 ? 3.318 -6.617 0.217 1 98.12 241 LEU B O 1
ATOM 4200 N N . GLY B 1 242 ? 4.84 -8.055 0.896 1 96.19 242 GLY B N 1
ATOM 4201 C CA . GLY B 1 242 ? 4.078 -8.453 2.068 1 96.19 242 GLY B CA 1
ATOM 4202 C C . GLY B 1 242 ? 3.008 -9.484 1.764 1 96.19 242 GLY B C 1
ATOM 4203 O O . GLY B 1 242 ? 2.016 -9.586 2.488 1 96.19 242 GLY B O 1
ATOM 4204 N N . CYS B 1 243 ? 3.172 -10.211 0.69 1 98 243 CYS B N 1
ATOM 4205 C CA . CYS B 1 243 ? 2.18 -11.203 0.288 1 98 243 CYS B CA 1
ATOM 4206 C C . CYS B 1 243 ? 2.236 -12.43 1.19 1 98 243 CYS B C 1
ATOM 4208 O O . CYS B 1 243 ? 3.256 -12.68 1.836 1 98 243 CYS B O 1
ATOM 4210 N N . ARG B 1 244 ? 1.153 -13.148 1.244 1 97.25 244 ARG B N 1
ATOM 4211 C CA . ARG B 1 244 ? 1.07 -14.406 1.979 1 97.25 244 ARG B CA 1
ATOM 4212 C C . ARG B 1 244 ? 0.101 -15.367 1.306 1 97.25 244 ARG B C 1
ATOM 4214 O O . ARG B 1 244 ? -0.707 -14.961 0.468 1 97.25 244 ARG B O 1
ATOM 4221 N N . GLY B 1 245 ? 0.175 -16.641 1.647 1 97.56 245 GLY B N 1
ATOM 4222 C CA . GLY B 1 245 ? -0.741 -17.672 1.188 1 97.56 245 GLY B CA 1
ATOM 4223 C C . GLY B 1 245 ? -0.421 -18.172 -0.207 1 97.56 245 GLY B C 1
ATOM 4224 O O . GLY B 1 245 ? 0.156 -19.25 -0.367 1 97.56 245 GLY B O 1
ATOM 4225 N N . TRP B 1 246 ? -0.817 -17.359 -1.183 1 98.5 246 TRP B N 1
ATOM 4226 C CA . TRP B 1 246 ? -0.587 -17.766 -2.562 1 98.5 246 TRP B CA 1
ATOM 4227 C C . TRP B 1 246 ? -0.474 -16.562 -3.482 1 98.5 246 TRP B C 1
ATOM 4229 O O . TRP B 1 246 ? -0.837 -15.445 -3.1 1 98.5 246 TRP B O 1
ATOM 4239 N N . GLY B 1 247 ? 0.075 -16.703 -4.559 1 98.12 247 GLY B N 1
ATOM 4240 C CA . GLY B 1 247 ? 0.245 -15.711 -5.605 1 98.12 247 GLY B CA 1
ATOM 4241 C C . GLY B 1 247 ? 1.159 -16.172 -6.727 1 98.12 247 GLY B C 1
ATOM 4242 O O . GLY B 1 247 ? 1.634 -17.312 -6.719 1 98.12 247 GLY B O 1
ATOM 4243 N N . ARG B 1 248 ? 1.287 -15.32 -7.691 1 97.94 248 ARG B N 1
ATOM 4244 C CA . ARG B 1 248 ? 2.152 -15.617 -8.828 1 97.94 248 ARG B CA 1
ATOM 4245 C C . ARG B 1 248 ? 2.809 -14.344 -9.359 1 97.94 248 ARG B C 1
ATOM 4247 O O . ARG B 1 248 ? 2.201 -13.273 -9.344 1 97.94 248 ARG B O 1
ATOM 4254 N N . ILE B 1 249 ? 4.043 -14.516 -9.789 1 98.06 249 ILE B N 1
ATOM 4255 C CA . ILE B 1 249 ? 4.75 -13.375 -10.375 1 98.06 249 ILE B CA 1
ATOM 4256 C C . ILE B 1 249 ? 5.195 -13.719 -11.789 1 98.06 249 ILE B C 1
ATOM 4258 O O . ILE B 1 249 ? 5.754 -14.789 -12.039 1 98.06 249 ILE B O 1
ATOM 4262 N N . ASP B 1 250 ? 4.887 -12.844 -12.719 1 96.06 250 ASP B N 1
ATOM 4263 C CA . ASP B 1 250 ? 5.367 -12.938 -14.094 1 96.06 250 ASP B CA 1
ATOM 4264 C C . ASP B 1 250 ? 6.73 -12.266 -14.242 1 96.06 250 ASP B C 1
ATOM 4266 O O . ASP B 1 250 ? 6.973 -11.203 -13.672 1 96.06 250 ASP B O 1
ATOM 4270 N N . VAL B 1 251 ? 7.582 -12.953 -15.062 1 97.75 251 VAL B N 1
ATOM 4271 C CA . VAL B 1 251 ? 8.938 -12.43 -15.203 1 97.75 251 VAL B CA 1
ATOM 4272 C C . VAL B 1 251 ? 9.414 -12.594 -16.641 1 97.75 251 VAL B C 1
ATOM 4274 O O . VAL B 1 251 ? 8.836 -13.375 -17.406 1 97.75 251 VAL B O 1
ATOM 4277 N N . LEU B 1 252 ? 10.398 -11.828 -16.953 1 96.62 252 LEU B N 1
ATOM 4278 C CA . LEU B 1 252 ? 11.18 -11.992 -18.172 1 96.62 252 LEU B CA 1
ATOM 4279 C C . LEU B 1 252 ? 12.617 -12.391 -17.844 1 96.62 252 LEU B C 1
ATOM 4281 O O . LEU B 1 252 ? 13.219 -11.859 -16.906 1 96.62 252 LEU B O 1
ATOM 4285 N N . LEU B 1 253 ? 13.094 -13.312 -18.547 1 97.56 253 LEU B N 1
ATOM 4286 C CA . LEU B 1 253 ? 14.492 -13.703 -18.469 1 97.56 253 LEU B CA 1
ATOM 4287 C C . LEU B 1 253 ? 15.258 -13.219 -19.703 1 97.56 253 LEU B C 1
ATOM 4289 O O . LEU B 1 253 ? 14.945 -13.609 -20.828 1 97.56 253 LEU B O 1
ATOM 4293 N N . THR B 1 254 ? 16.266 -12.398 -19.484 1 96.81 254 THR B N 1
ATOM 4294 C CA . THR B 1 254 ? 17.031 -11.852 -20.609 1 96.81 254 THR B CA 1
ATOM 4295 C C . THR B 1 254 ? 18.125 -12.82 -21.031 1 96.81 254 THR B C 1
ATOM 4297 O O . THR B 1 254 ? 18.375 -13.836 -20.375 1 96.81 254 THR B O 1
ATOM 4300 N N . GLU B 1 255 ? 18.812 -12.484 -22.109 1 95.06 255 GLU B N 1
ATOM 4301 C CA . GLU B 1 255 ? 19.922 -13.297 -22.609 1 95.06 255 GLU B CA 1
ATOM 4302 C C . GLU B 1 255 ? 21.078 -13.32 -21.625 1 95.06 255 GLU B C 1
ATOM 4304 O O . GLU B 1 255 ? 21.891 -14.25 -21.625 1 95.06 255 GLU B O 1
ATOM 4309 N N . HIS B 1 256 ? 21.172 -12.344 -20.812 1 95.06 256 HIS B N 1
ATOM 4310 C CA . HIS B 1 256 ? 22.234 -12.258 -19.828 1 95.06 256 HIS B CA 1
ATOM 4311 C C . HIS B 1 256 ? 21.828 -12.875 -18.5 1 95.06 256 HIS B C 1
ATOM 4313 O O . HIS B 1 256 ? 22.484 -12.68 -17.484 1 95.06 256 HIS B O 1
ATOM 4319 N N . ASN B 1 257 ? 20.656 -13.453 -18.469 1 95.25 257 ASN B N 1
ATOM 4320 C CA . ASN B 1 257 ? 20.125 -14.203 -17.344 1 95.25 257 ASN B CA 1
ATOM 4321 C C . ASN B 1 257 ? 19.672 -13.273 -16.219 1 95.25 257 ASN B C 1
ATOM 4323 O O . ASN B 1 257 ? 19.766 -13.625 -15.047 1 95.25 257 ASN B O 1
ATOM 4327 N N . ASP B 1 258 ? 19.344 -12.07 -16.609 1 96.38 258 ASP B N 1
ATOM 4328 C CA . ASP B 1 258 ? 18.688 -11.188 -15.656 1 96.38 258 ASP B CA 1
ATOM 4329 C C . ASP B 1 258 ? 17.188 -11.492 -15.57 1 96.38 258 ASP B C 1
ATOM 4331 O O . ASP B 1 258 ? 16.516 -11.641 -16.594 1 96.38 258 ASP B O 1
ATOM 4335 N N . VAL B 1 259 ? 16.688 -11.625 -14.367 1 98.06 259 VAL B N 1
ATOM 4336 C CA . VAL B 1 259 ? 15.266 -11.859 -14.141 1 98.06 259 VAL B CA 1
ATOM 4337 C C . VAL B 1 259 ? 14.562 -10.523 -13.906 1 98.06 259 VAL B C 1
ATOM 4339 O O . VAL B 1 259 ? 14.742 -9.891 -12.859 1 98.06 259 VAL B O 1
ATOM 4342 N N . TYR B 1 260 ? 13.727 -10.07 -14.844 1 98 260 TYR B N 1
ATOM 4343 C CA . TYR B 1 260 ? 12.945 -8.844 -14.734 1 98 260 TYR B CA 1
ATOM 4344 C C . TYR B 1 260 ? 11.539 -9.141 -14.227 1 98 260 TYR B C 1
ATOM 4346 O O . TYR B 1 260 ? 10.789 -9.891 -14.859 1 98 260 TYR B O 1
ATOM 4354 N N . LEU B 1 261 ? 11.18 -8.594 -13.094 1 98.38 261 LEU B N 1
ATOM 4355 C CA . LEU B 1 261 ? 9.836 -8.734 -12.547 1 98.38 261 LEU B CA 1
ATOM 4356 C C . LEU B 1 261 ? 8.836 -7.895 -13.336 1 98.38 261 LEU B C 1
ATOM 4358 O O . LEU B 1 261 ? 9.094 -6.727 -13.625 1 98.38 261 LEU B O 1
ATOM 4362 N N . ILE B 1 262 ? 7.672 -8.469 -13.633 1 94.62 262 ILE B N 1
ATOM 4363 C CA . ILE B 1 262 ? 6.691 -7.773 -14.469 1 94.62 262 ILE B CA 1
ATOM 4364 C C . ILE B 1 262 ? 5.461 -7.422 -13.633 1 94.62 262 ILE B C 1
ATOM 4366 O O . ILE B 1 262 ? 5.109 -6.246 -13.5 1 94.62 262 ILE B O 1
ATOM 4370 N N . GLU B 1 263 ? 4.914 -8.492 -13.031 1 92.12 263 GLU B N 1
ATOM 4371 C CA . GLU B 1 263 ? 3.623 -8.281 -12.383 1 92.12 263 GLU B CA 1
ATOM 4372 C C . GLU B 1 263 ? 3.389 -9.305 -11.273 1 92.12 263 GLU B C 1
ATOM 4374 O O . GLU B 1 263 ? 3.721 -10.484 -11.43 1 92.12 263 GLU B O 1
ATOM 4379 N N . MET B 1 264 ? 2.82 -8.812 -10.156 1 96.62 264 MET B N 1
ATOM 4380 C CA . MET B 1 264 ? 2.363 -9.672 -9.078 1 96.62 264 MET B CA 1
ATOM 4381 C C . MET B 1 264 ? 0.858 -9.906 -9.164 1 96.62 264 MET B C 1
ATOM 4383 O O . MET B 1 264 ? 0.084 -8.953 -9.273 1 96.62 264 MET B O 1
ATOM 4387 N N . ASN B 1 265 ? 0.449 -11.125 -9.172 1 95.19 265 ASN B N 1
ATOM 4388 C CA . ASN B 1 265 ? -0.955 -11.516 -9.109 1 95.19 265 ASN B CA 1
ATOM 4389 C C . ASN B 1 265 ? -1.291 -12.18 -7.773 1 95.19 265 ASN B C 1
ATOM 4391 O O . ASN B 1 265 ? -0.868 -13.305 -7.508 1 95.19 265 ASN B O 1
ATOM 4395 N N . THR B 1 266 ? -2.098 -11.516 -6.988 1 97.25 266 THR B N 1
ATOM 4396 C CA . THR B 1 266 ? -2.377 -12 -5.641 1 97.25 266 THR B CA 1
ATOM 4397 C C . THR B 1 266 ? -3.518 -13.016 -5.66 1 97.25 266 THR B C 1
ATOM 4399 O O . THR B 1 266 ? -3.721 -13.75 -4.688 1 97.25 266 THR B O 1
ATOM 4402 N N . ILE B 1 267 ? -4.301 -13.031 -6.719 1 96.75 267 ILE B N 1
ATOM 4403 C CA . ILE B 1 267 ? -5.383 -14 -6.891 1 96.75 267 ILE B CA 1
ATOM 4404 C C . ILE B 1 267 ? -5.309 -14.617 -8.281 1 96.75 267 ILE B C 1
ATOM 4406 O O . ILE B 1 267 ? -6.105 -14.281 -9.164 1 96.75 267 ILE B O 1
ATOM 4410 N N . PRO B 1 268 ? -4.375 -15.484 -8.5 1 96.19 268 PRO B N 1
ATOM 4411 C CA . PRO B 1 268 ? -4.203 -16.062 -9.836 1 96.19 268 PRO B CA 1
ATOM 4412 C C . PRO B 1 268 ? -5.398 -16.906 -10.273 1 96.19 268 PRO B C 1
ATOM 4414 O O . PRO B 1 268 ? -6.16 -17.391 -9.43 1 96.19 268 PRO B O 1
ATOM 4417 N N . GLY B 1 269 ? -5.492 -17.078 -11.547 1 95.12 269 GLY B N 1
ATOM 4418 C CA . GLY B 1 269 ? -6.527 -17.938 -12.094 1 95.12 269 GLY B CA 1
ATOM 4419 C C . GLY B 1 269 ? -6.426 -19.375 -11.617 1 95.12 269 GLY B C 1
ATOM 4420 O O . GLY B 1 269 ? -5.324 -19.891 -11.406 1 95.12 269 GLY B O 1
ATOM 4421 N N . MET B 1 270 ? -7.578 -20.016 -11.547 1 97.25 270 MET B N 1
ATOM 4422 C CA . MET B 1 270 ? -7.664 -21.375 -11.031 1 97.25 270 MET B CA 1
ATOM 4423 C C . MET B 1 270 ? -8.516 -22.25 -11.945 1 97.25 270 MET B C 1
ATOM 4425 O O . MET B 1 270 ? -9.172 -23.188 -11.477 1 97.25 270 MET B O 1
ATOM 4429 N N . THR B 1 271 ? -8.469 -21.875 -13.172 1 95 271 THR B N 1
ATOM 4430 C CA . THR B 1 271 ? -9.172 -22.688 -14.164 1 95 271 THR B CA 1
ATOM 4431 C C . THR B 1 271 ? -8.383 -23.938 -14.5 1 95 271 THR B C 1
ATOM 4433 O O . THR B 1 271 ? -7.285 -24.156 -13.977 1 95 271 THR B O 1
ATOM 4436 N N . GLU B 1 272 ? -8.922 -24.75 -15.406 1 88.56 272 GLU B N 1
ATOM 4437 C CA . GLU B 1 272 ? -8.273 -25.984 -15.828 1 88.56 272 GLU B CA 1
ATOM 4438 C C . GLU B 1 272 ? -6.949 -25.703 -16.531 1 88.56 272 GLU B C 1
ATOM 4440 O O . GLU B 1 272 ? -6.008 -26.484 -16.453 1 88.56 272 GLU B O 1
ATOM 4445 N N . ARG B 1 273 ? -6.805 -24.547 -17.125 1 87.75 273 ARG B N 1
ATOM 4446 C CA . ARG B 1 273 ? -5.629 -24.219 -17.922 1 87.75 273 ARG B CA 1
ATOM 4447 C C . ARG B 1 273 ? -4.738 -23.219 -17.203 1 87.75 273 ARG B C 1
ATOM 4449 O O . ARG B 1 273 ? -3.754 -22.734 -17.766 1 87.75 273 ARG B O 1
ATOM 4456 N N . SER B 1 274 ? -5.148 -22.953 -15.953 1 92.94 274 SER B N 1
ATOM 4457 C CA . SER B 1 274 ? -4.414 -21.922 -15.234 1 92.94 274 SER B CA 1
ATOM 4458 C C . SER B 1 274 ? -3.037 -22.422 -14.805 1 92.94 274 SER B C 1
ATOM 4460 O O . SER B 1 274 ? -2.871 -23.594 -14.484 1 92.94 274 SER B O 1
ATOM 4462 N N . VAL B 1 275 ? -2.201 -21.5 -14.719 1 93.94 275 VAL B N 1
ATOM 4463 C CA . VAL B 1 275 ? -0.785 -21.781 -14.492 1 93.94 275 VAL B CA 1
ATOM 4464 C C . VAL B 1 275 ? -0.571 -22.203 -13.039 1 93.94 275 VAL B C 1
ATOM 4466 O O . VAL B 1 275 ? 0.309 -23.016 -12.75 1 93.94 275 VAL B O 1
ATOM 4469 N N . PHE B 1 276 ? -1.349 -21.734 -12.125 1 97.44 276 PHE B N 1
ATOM 4470 C CA . PHE B 1 276 ? -1.135 -22.031 -10.719 1 97.44 276 PHE B CA 1
ATOM 4471 C C . PHE B 1 276 ? -1.416 -23.516 -10.438 1 97.44 276 PHE B C 1
ATOM 4473 O O . PHE B 1 276 ? -0.551 -24.219 -9.93 1 97.44 276 PHE B O 1
ATOM 4480 N N . PRO B 1 277 ? -2.604 -24.016 -10.828 1 97.56 277 PRO B N 1
ATOM 4481 C CA . PRO B 1 277 ? -2.832 -25.453 -10.648 1 97.56 277 PRO B CA 1
ATOM 4482 C C . PRO B 1 277 ? -1.851 -26.312 -11.438 1 97.56 277 PRO B C 1
ATOM 4484 O O . PRO B 1 277 ? -1.478 -27.406 -11 1 97.56 277 PRO B O 1
ATOM 4487 N N . MET B 1 278 ? -1.403 -25.844 -12.586 1 96.56 278 MET B N 1
ATOM 4488 C CA . MET B 1 278 ? -0.431 -26.562 -13.406 1 96.56 278 MET B CA 1
ATOM 4489 C C . MET B 1 278 ? 0.874 -26.781 -12.641 1 96.56 278 MET B C 1
ATOM 4491 O O . MET B 1 278 ? 1.394 -27.891 -12.586 1 96.56 278 MET B O 1
ATOM 4495 N N . ALA B 1 279 ? 1.377 -25.734 -12.062 1 98.06 279 ALA B N 1
ATOM 4496 C CA . ALA B 1 279 ? 2.625 -25.797 -11.305 1 98.06 279 ALA B CA 1
ATOM 4497 C C . ALA B 1 279 ? 2.469 -26.656 -10.055 1 98.06 279 ALA B C 1
ATOM 4499 O O . ALA B 1 279 ? 3.371 -27.406 -9.695 1 98.06 279 ALA B O 1
ATOM 4500 N N . ALA B 1 280 ? 1.323 -26.531 -9.391 1 98.06 280 ALA B N 1
ATOM 4501 C CA . ALA B 1 280 ? 1.053 -27.328 -8.203 1 98.06 280 ALA B CA 1
ATOM 4502 C C . ALA B 1 280 ? 1.035 -28.828 -8.531 1 98.06 280 ALA B C 1
ATOM 4504 O O . ALA B 1 280 ? 1.572 -29.641 -7.781 1 98.06 280 ALA B O 1
ATOM 4505 N N . ALA B 1 281 ? 0.451 -29.156 -9.68 1 97.44 281 ALA B N 1
ATOM 4506 C CA . ALA B 1 281 ? 0.377 -30.547 -10.109 1 97.44 281 ALA B CA 1
ATOM 4507 C C . ALA B 1 281 ? 1.771 -31.141 -10.328 1 97.44 281 ALA B C 1
ATOM 4509 O O . ALA B 1 281 ? 2.002 -32.312 -10.07 1 97.44 281 ALA B O 1
ATOM 4510 N N . GLN B 1 282 ? 2.676 -30.328 -10.734 1 96.94 282 GLN B N 1
ATOM 4511 C CA . GLN B 1 282 ? 4.035 -30.766 -11.023 1 96.94 282 GLN B CA 1
ATOM 4512 C C . GLN B 1 282 ? 4.746 -31.219 -9.75 1 96.94 282 GLN B C 1
ATOM 4514 O O . GLN B 1 282 ? 5.684 -32.031 -9.812 1 96.94 282 GLN B O 1
ATOM 4519 N N . VAL B 1 283 ? 4.281 -30.781 -8.625 1 97.12 283 VAL B N 1
ATOM 4520 C CA . VAL B 1 283 ? 4.902 -31.219 -7.375 1 97.12 283 VAL B CA 1
ATOM 4521 C C . VAL B 1 283 ? 3.99 -32.219 -6.668 1 97.12 283 VAL B C 1
ATOM 4523 O O . VAL B 1 283 ? 4.125 -32.438 -5.461 1 97.12 283 VAL B O 1
ATOM 4526 N N . GLY B 1 284 ? 2.979 -32.719 -7.383 1 97.31 284 GLY B N 1
ATOM 4527 C CA . GLY B 1 284 ? 2.186 -33.844 -6.895 1 97.31 284 GLY B CA 1
ATOM 4528 C C . GLY B 1 284 ? 0.925 -33.406 -6.168 1 97.31 284 GLY B C 1
ATOM 4529 O O . GLY B 1 284 ? 0.256 -34.219 -5.531 1 97.31 284 GLY B O 1
ATOM 4530 N N . LEU B 1 285 ? 0.541 -32.219 -6.242 1 97.62 285 LEU B N 1
ATOM 4531 C CA . LEU B 1 285 ? -0.677 -31.734 -5.59 1 97.62 285 LEU B CA 1
ATOM 4532 C C . LEU B 1 285 ? -1.864 -31.797 -6.547 1 97.62 285 LEU B C 1
ATOM 4534 O O . LEU B 1 285 ? -1.867 -31.141 -7.586 1 97.62 285 LEU B O 1
ATOM 4538 N N . SER B 1 286 ? -2.824 -32.625 -6.121 1 98 286 SER B N 1
ATOM 4539 C CA . SER B 1 286 ? -4.082 -32.562 -6.859 1 98 286 SER B CA 1
ATOM 4540 C C . SER B 1 286 ? -4.781 -31.219 -6.648 1 98 286 SER B C 1
ATOM 4542 O O . SER B 1 286 ? -4.434 -30.469 -5.734 1 98 286 SER B O 1
ATOM 4544 N N . TYR B 1 287 ? -5.711 -30.953 -7.488 1 98.19 287 TYR B N 1
ATOM 4545 C CA . TYR B 1 287 ? -6.473 -29.719 -7.359 1 98.19 287 TYR B CA 1
ATOM 4546 C C . TYR B 1 287 ? -7.164 -29.641 -6.004 1 98.19 287 TYR B C 1
ATOM 4548 O O . TYR B 1 287 ? -7.125 -28.594 -5.344 1 98.19 287 TYR B O 1
ATOM 4556 N N . GLU B 1 288 ? -7.773 -30.719 -5.559 1 98.38 288 GLU B N 1
ATOM 4557 C CA . GLU B 1 288 ? -8.469 -30.766 -4.273 1 98.38 288 GLU B CA 1
ATOM 4558 C C . GLU B 1 288 ? -7.492 -30.578 -3.113 1 98.38 288 GLU B C 1
ATOM 4560 O O . GLU B 1 288 ? -7.789 -29.859 -2.154 1 98.38 288 GLU B O 1
ATOM 4565 N N . ALA B 1 289 ? -6.379 -31.219 -3.268 1 98.25 289 ALA B N 1
ATOM 4566 C CA . ALA B 1 289 ? -5.359 -31.062 -2.229 1 98.25 289 ALA B CA 1
ATOM 4567 C C . ALA B 1 289 ? -4.867 -29.625 -2.145 1 98.25 289 ALA B C 1
ATOM 4569 O O . ALA B 1 289 ? -4.605 -29.125 -1.052 1 98.25 289 ALA B O 1
ATOM 4570 N N . LEU B 1 290 ? -4.699 -29.031 -3.281 1 98.31 290 LEU B N 1
ATOM 4571 C CA . LEU B 1 290 ? -4.305 -27.625 -3.357 1 98.31 290 LEU B CA 1
ATOM 4572 C C . LEU B 1 290 ? -5.328 -26.734 -2.664 1 98.31 290 LEU B C 1
ATOM 4574 O O . LEU B 1 290 ? -4.969 -25.891 -1.834 1 98.31 290 LEU B O 1
ATOM 4578 N N . ILE B 1 291 ? -6.602 -26.922 -2.938 1 98.38 291 ILE B N 1
ATOM 4579 C CA . ILE B 1 291 ? -7.68 -26.141 -2.336 1 98.38 291 ILE B CA 1
ATOM 4580 C C . ILE B 1 291 ? -7.684 -26.344 -0.824 1 98.38 291 ILE B C 1
ATOM 4582 O O . ILE B 1 291 ? -7.82 -25.375 -0.061 1 98.38 291 ILE B O 1
ATOM 4586 N N . GLU B 1 292 ? -7.496 -27.5 -0.44 1 98.06 292 GLU B N 1
ATOM 4587 C CA . GLU B 1 292 ? -7.477 -27.812 0.986 1 98.06 292 GLU B CA 1
ATOM 4588 C C . GLU B 1 292 ? -6.336 -27.094 1.692 1 98.06 292 GLU B C 1
ATOM 4590 O O . GLU B 1 292 ? -6.523 -26.531 2.775 1 98.06 292 GLU B O 1
ATOM 4595 N N . GLN B 1 293 ? -5.207 -27.109 1.074 1 97.81 293 GLN B N 1
ATOM 4596 C CA . GLN B 1 293 ? -4.051 -26.438 1.654 1 97.81 293 GLN B CA 1
ATOM 4597 C C . GLN B 1 293 ? -4.297 -24.938 1.776 1 97.81 293 GLN B C 1
ATOM 4599 O O . GLN B 1 293 ? -3.932 -24.328 2.779 1 97.81 293 GLN B O 1
ATOM 4604 N N . LEU B 1 294 ? -4.84 -24.375 0.8 1 98.12 294 LEU B N 1
ATOM 4605 C CA . LEU B 1 294 ? -5.145 -22.953 0.82 1 98.12 294 LEU B CA 1
ATOM 4606 C C . LEU B 1 294 ? -6.16 -22.625 1.911 1 98.12 294 LEU B C 1
ATOM 4608 O O . LEU B 1 294 ? -5.996 -21.656 2.65 1 98.12 294 LEU B O 1
ATOM 4612 N N . LEU B 1 295 ? -7.18 -23.453 2.049 1 98.19 295 LEU B N 1
ATOM 4613 C CA . LEU B 1 295 ? -8.203 -23.25 3.072 1 98.19 295 LEU B CA 1
ATOM 4614 C C . LEU B 1 295 ? -7.598 -23.359 4.469 1 98.19 295 LEU B C 1
ATOM 4616 O O . LEU B 1 295 ? -7.977 -22.609 5.371 1 98.19 295 LEU B O 1
ATOM 4620 N N . ASP B 1 296 ? -6.645 -24.203 4.598 1 97.5 296 ASP B N 1
ATOM 4621 C CA . ASP B 1 296 ? -6.027 -24.453 5.898 1 97.5 296 ASP B CA 1
ATOM 4622 C C . ASP B 1 296 ? -5.227 -23.25 6.367 1 97.5 296 ASP B C 1
ATOM 4624 O O . ASP B 1 296 ? -5.016 -23.062 7.57 1 97.5 296 ASP B O 1
ATOM 4628 N N . HIS B 1 297 ? -4.859 -22.422 5.43 1 96.75 297 HIS B N 1
ATOM 4629 C CA . HIS B 1 297 ? -3.99 -21.312 5.781 1 96.75 297 HIS B CA 1
ATOM 4630 C C . HIS B 1 297 ? -4.762 -20 5.805 1 96.75 297 HIS B C 1
ATOM 4632 O O . HIS B 1 297 ? -4.168 -18.922 5.938 1 96.75 297 HIS B O 1
ATOM 4638 N N . ALA B 1 298 ? -6.074 -20.062 5.688 1 98.19 298 ALA B N 1
ATOM 4639 C CA . ALA B 1 298 ? -6.906 -18.859 5.727 1 98.19 298 ALA B CA 1
ATOM 4640 C C . ALA B 1 298 ? -6.777 -18.156 7.066 1 98.19 298 ALA B C 1
ATOM 4642 O O . ALA B 1 298 ? -6.715 -18.797 8.117 1 98.19 298 ALA B O 1
ATOM 4643 N N . GLN B 1 299 ? -6.691 -16.844 7.086 1 98.06 299 GLN B N 1
ATOM 4644 C CA . GLN B 1 299 ? -6.629 -16.016 8.281 1 98.06 299 GLN B CA 1
ATOM 4645 C C . GLN B 1 299 ? -7.152 -14.609 8.008 1 98.06 299 GLN B C 1
ATOM 4647 O O . GLN B 1 299 ? -7.281 -14.203 6.855 1 98.06 299 GLN B O 1
ATOM 4652 N N . PHE B 1 300 ? -7.551 -13.922 8.977 1 97.62 300 PHE B N 1
ATOM 4653 C CA . PHE B 1 300 ? -7.836 -12.5 8.875 1 97.62 300 PHE B CA 1
ATOM 4654 C C . PHE B 1 300 ? -6.844 -11.688 9.703 1 97.62 300 PHE B C 1
ATOM 4656 O O . PHE B 1 300 ? -6.168 -12.227 10.578 1 97.62 300 PHE B O 1
ATOM 4663 N N . ASP B 1 301 ? -6.699 -10.484 9.359 1 94.06 301 ASP B N 1
ATOM 4664 C CA . ASP B 1 301 ? -5.801 -9.594 10.086 1 94.06 301 ASP B CA 1
ATOM 4665 C C . ASP B 1 301 ? -6.562 -8.797 11.148 1 94.06 301 ASP B C 1
ATOM 4667 O O . ASP B 1 301 ? -7.762 -8.555 11.008 1 94.06 301 ASP B O 1
ATOM 4671 N N . THR B 1 302 ? -5.754 -8.453 12.164 1 85.69 302 THR B N 1
ATOM 4672 C CA . THR B 1 302 ? -6.285 -7.586 13.211 1 85.69 302 THR B CA 1
ATOM 4673 C C . THR B 1 302 ? -5.625 -6.211 13.156 1 85.69 302 THR B C 1
ATOM 4675 O O . THR B 1 302 ? -4.656 -6.008 12.422 1 85.69 302 THR B O 1
ATOM 4678 N N . PHE B 1 303 ? -6.262 -5.199 13.914 1 73.19 303 PHE B N 1
ATOM 4679 C CA . PHE B 1 303 ? -5.828 -3.811 13.836 1 73.19 303 PHE B CA 1
ATOM 4680 C C . PHE B 1 303 ? -5.109 -3.395 15.117 1 73.19 303 PHE B C 1
ATOM 4682 O O . PHE B 1 303 ? -5.391 -3.926 16.188 1 73.19 303 PHE B O 1
#

Organism: NCBI:txid675817

pLDDT: mean 92.79, std 12.51, range [35.03, 98.81]

Secondary structure (DSSP, 8-state):
-EEEEEE--SSTTHHHHHHHHHHHHHHHHHTTPEEEEE-TTTS-GGGGGGG--SEEEEE--SGGGTSSHHHHHHHHHT--BSS--HHHHHHHH-HHHHHHHHHHTT--B--EEEEETTS-HHHHHHHHTTSPSSEEEEESS--TTTT-EEESSHHHHHHHHHHHTTT-SEEEEEE----EEEEEEEETTEEPPPEEEEES--S-HHHHTT-S-EEEESS-S--HHHHHHHHHHHHHHHHHTT--SEEEEEEEE-TT--EEEEEEESS---STT-HHHHHHHHTT--HHHHHHHHHHT-B----/-EEEEEE--SSTTHHHHHHHHHHHHHHHHHTTPEEEEE-TTTS-GGGGGGG--SEEEEE--SGGGTSSHHHHHHHHHT--BSS--HHHHHHHH-HHHHHHHHHHTT--B--EEEEETTS-HHHHHHHHTTSPSSEEEEESS--TTTT-EEESSHHHHHHHHHHHTTT-SEEEEEE----EEEEEEEETTEEPPPEEEE-S--S-HHHHTT-S--EEESS-S--HHHHHHHHHHHHHHHHHTT--SEEEEEEEE-TT--EEEEEEESS---STT-HHHHHHHHTT--HHHHHHHHHHT-B----

Foldseek 3Di:
DEEEEEFQEDAPCNVLRVQQSVVLCVLCVVVPYHYDYHYVVPDPLLCVLVSVHQEYEQSYFDDCSQQQNSQVSCQVSFHFYFKFHNQLSNQQLFQVSLVVLCVVLVAAAFDKDKDFQPDDPVVVLVRCVVEAPFKWKAQGNDPQCVLIATDGDDVRVVVSVVSSCVPHRMMMIGHDADFWKKKWKDAQLFIFAIKGWDDVVVPDRVCVSPPDDIDIDPNDPDDPVLRVVQRVSFSSSCVSSVMGGMWMWMWGQHPVRRTHTRHIGGNFRRHPRTPVQVRVVNVPADSSNSSVSSRVPTGGDDD/DEEEEEFQEDDPCNVLRVQQSVVLCVLCVVVPYHYDYHYVVPDPLLCVLVSVHQEYEYSYFDDCSQQQNSQVSCQVSFHFYFKFHNQLSNQQLFQVSLVVLCVVVVAAAFDKDKDFQPDDPVVVVVRCVVEAPFKWKAAGNDPQCVLIATDGDDVRVVVSVVSSCVPHRMMMIGHDADFWKWKWKDAQLFIFAIKGWADVVPPDRVCVSPPDDIDIDPNDPDDPVLRVVQRVSFSSSCVSSVMGGMWMWMWGQHPVRRTHTRHIGGNFGRHPRTPVQVRVVNVPADSSNSSVSSRVPTGGDDD

Radius of gyration: 24.65 Å; Cα contacts (8 Å, |Δi|>4): 1352; chains: 2; bounding box: 55×66×61 Å

InterPro domains:
  IPR000291 D-alanine--D-alanine ligase/VANA/B/C, conserved site [PS00844] (241-269)
  IPR005905 D-alanine--D-alanine ligase [MF_00047] (1-299)
  IPR005905 D-alanine--D-alanine ligase [PIRSF039102] (1-298)
  IPR005905 D-alanine--D-alanine ligase [TIGR01205] (2-298)
  IPR011095 D-alanine--D-alanine ligase, C-terminal [PF07478] (101-295)
  IPR011127 D-alanine--D-alanine ligase, N-terminal domain [PF01820] (52-84)
  IPR011761 ATP-grasp fold [PS50975] (99-296)
  IPR013815 ATP-grasp fold, subdomain 1 [G3DSA:3.30.1490.20] (109-177)
  IPR016185 Pre-ATP-grasp domain superfamily [SSF52440] (1-94)

Solvent-accessible surface area (backbone atoms only — not comparable to full-atom values): 31286 Å² total; per-residue (Å²): 95,41,32,32,36,36,18,26,47,84,37,97,40,20,68,59,9,40,48,17,32,53,50,50,40,55,37,42,39,74,73,68,31,46,60,43,86,40,37,58,75,80,46,66,70,70,54,54,73,78,68,67,51,60,31,35,45,65,34,24,29,52,45,51,54,34,45,16,35,54,44,23,50,29,27,76,66,63,30,23,24,48,38,41,47,37,54,23,22,22,35,39,63,30,59,63,57,39,49,26,42,35,46,57,70,76,43,52,52,65,57,68,42,81,42,50,67,85,51,53,66,69,57,45,54,57,57,51,63,77,49,59,74,40,28,34,36,32,22,51,85,49,67,83,55,52,50,49,40,76,18,73,45,71,68,45,37,51,53,42,47,57,56,15,46,75,76,23,59,40,33,38,37,27,38,56,77,74,53,50,43,33,36,36,32,34,51,71,90,37,61,42,56,44,30,29,47,42,55,74,64,64,79,51,69,81,33,72,73,66,62,80,72,59,44,77,36,76,74,41,91,61,52,73,66,56,45,50,54,50,38,53,51,48,48,52,53,43,51,72,52,54,50,39,48,38,30,33,38,34,32,32,39,30,95,85,68,47,64,30,53,74,47,59,34,65,55,62,59,49,36,97,84,21,64,51,54,53,28,41,40,74,76,69,36,49,70,52,56,46,52,49,55,46,60,72,62,35,48,53,64,84,110,95,41,33,32,38,34,18,24,47,83,36,96,40,19,68,60,10,40,48,17,31,52,49,49,41,53,38,41,38,73,73,69,33,45,61,43,86,39,36,57,74,80,45,66,69,71,52,52,72,79,68,67,51,62,33,33,45,65,34,24,29,53,45,51,54,34,44,16,35,52,46,23,50,30,25,75,68,62,30,22,26,48,37,40,47,37,52,23,21,22,36,40,61,31,59,65,57,39,48,27,43,36,47,58,69,75,43,51,52,65,56,70,43,80,40,49,66,86,51,54,67,69,57,46,53,56,56,51,61,78,49,58,72,40,28,34,36,32,22,51,86,51,68,84,56,53,50,49,42,76,18,72,45,72,70,46,36,53,53,42,46,57,56,15,47,75,76,22,61,39,33,38,37,27,39,57,76,74,55,50,42,34,36,36,31,33,52,69,90,36,60,43,56,46,29,29,47,42,53,72,65,66,81,52,69,85,35,69,75,67,59,80,70,58,45,76,36,76,75,41,92,61,51,74,68,54,45,51,52,50,38,54,51,49,49,51,54,42,51,74,52,55,50,38,47,38,31,31,38,35,32,30,38,29,94,84,68,48,65,31,50,74,46,57,34,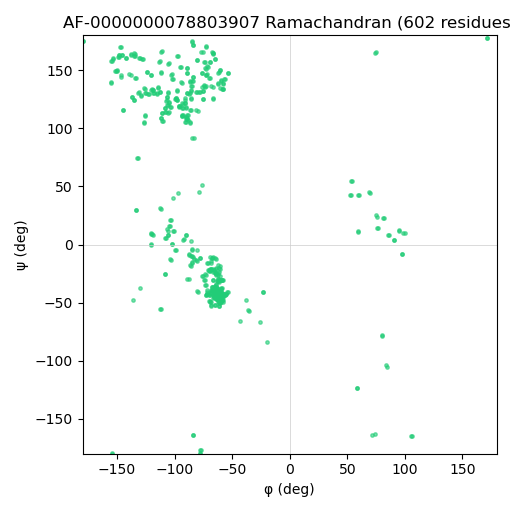65,52,61,58,49,36,96,83,22,64,52,54,52,28,41,40,75,74,70,37,49,72,53,56,48,53,50,54,46,61,72,63,35,48,52,63,85,108

Sequence (606 aa):
MRIGVLYGGDSSEREVSLKSGTRIIAAIESLGHEAIHLDPRYIDLSMLGFYKLDKVFIALHGGMGESGHVQSLLDILQIPYIGSGVLASAISLNKLKTKEIWQANGLITAPWVLVQKTMPQVDIMALCSELTFPVVVKPLNQGCSIGVAKADNEVQLWDALLAAFEYDTEVLVEQFIVGREYTCAVLNGEALPVVQICSEEFFDWNAKFGTQSATYHCPSDLTAIEEQTMQETILAAYQALGCRGWGRIDVLLTEHNDVYLIEMNTIPGMTERSVFPMAAAQVGLSYEALIEQLLDHAQFDTFMRIGVLYGGDSSEREVSLKSGTRIIAAIESLGHEAIHLDPRYIDLSMLGFYKLDKVFIALHGGMGESGHVQSLLDILQIPYIGSGVLASAISLNKLKTKEIWQANGLITAPWVLVQKTMPQVDIMALCSELTFPVVVKPLNQGCSIGVAKADNEVQLWDALLAAFEYDTEVLVEQFIVGREYTCAVLNGEALPVVQICSEEFFDWNAKFGTQSATYHCPSDLTAIEEQTMQETILAAYQALGCRGWGRIDVLLTEHNDVYLIEMNTIPGMTERSVFPMAAAQVGLSYEALIEQLLDHAQFDTF